Protein AF-A0A8H3G5X8-F1 (afdb_monomer_lite)

Foldseek 3Di:
DPQPDDDPPDPDFQWKQQLVVLEIFGAHPQRAGPNDHPFDEAEDEDPQVLFFDDPPPDPPQDAQDHHHAPADQTGGDPVVNHSVVVSVVSNVQQDDQPPPPPDHGGRIYHYCSRRAHPDLQGPRVVPCPVVVVVVLVVDDDNALLVSLVVVCVVQVDQFFCRDPPDDNPDDDHNVRSCVVVCVVCVVQQQDAFLQVLVCVVPVPPPPPPVQAFLQQLVVSLCVCCVPVVCVPPDPPSVVPDDLLNVLLNVLLVCLCCVVLHDRQLNVQLVVLSVVCRDPVCVVVVNPPRPCVSNCLVPAPQNVLSSVLSCLRRRCVVCVVCVVPSPVSSVVNSVSSLSNLLSSVVSNVVSLVVVVVVVVVPPPPDDDDDDDPPDSLNSSLVVPVRCHSGSADPPVLPADQDPVLAAQWWQWLVVRAIDGCVPDPDRWAEEEEEDPQSNFFDDDDDPQWDDAPRAPETFGDGPPDDPNCVSVVCCSNPVGTIYDYLRRRAHPPPPPSNSVNVVSVSSNSNNHPHYDD

Organism: NCBI:txid1903189

Radius of gyration: 28.74 Å; chains: 1; bounding box: 68×77×78 Å

Sequence (516 aa):
MPPGAFDNSCSWPRRLLHIQTLRSYEWQPGNIYGGYRNPGYNALSYTWGRWQLCEDEPPEISAIRVKGTSWSIPRIDPAHFTAEKFAAVIADTADPHPSETDASGVDFLWLDVACIDQSPESREKAQDSMGLLTAAGNRTTRHEEDRVYGIMQVFEFQLGNSASDIDENGSFSLEELNDQLGQMEYNSWLREPLDDYVEHFDKDHCEDKSTNGFNRALQKWSFIDGHLCRPDLDNDLRSGLSISQLHAYQLLHEWWTGQIQQPALSQFAQQVIQNAASQQNAENGYQDVDRELAHLSKSTYHRNMFMLFQLEFVHEFRQLHEKDLQAFFSFVQEQRQLCASNAAIQRVAWSFAKISASDTSQHDEQSNAGKEQKLGDIMLSQLDVIPACIEACPWLQIRKNRNGYPFFLWDVALRKTVEIASLRSQPEYICTSHTWGRWRIEGKEGSLITVDGVLWLVPQNTRFRVQGLPELLLQVVHSGYVWFDLFCIPQDRSERALIEIARQASIFGNADFAVA

InterPro domains:
  IPR010730 Heterokaryon incompatibility [PF06985] (429-515)
  IPR052895 Heterokaryon Regulation/Transcriptional Modulator [PTHR24148] (414-511)

Secondary structure (DSSP, 8-state):
--TT---TT--S-SEEEEGGGTEEEEEETTTEETTEES--EEEE---GGGSBPPTTS-TTSPPP--BS-SSPPPPB-TTT--HHHHHHHHHHTTSPPTT-TTPPPPSEEEEHHHHS--STT-TTTTTTHHHHHHHHTT---SSTTHHHHHHHHHHT---GGG-TTS-TT----HHHHHHHHHHHHHHHH----HHHHHHTT-TTTTT-TT--HHHHHHHHHHHHHHHHT-TTT-HHHHHHS-HHHHHHHHHHHHHHHTTTS-HHHHHHHHHHHHHHTSHHHHHTTTTT--TTTTTTTT-HHHHHHHHHHHHHH-HHHHHHTTT-HHHHHHHHHHHHHHHHHHHHHHHHHHHHHHHHHHHHTSTTS---TT----HHHHHHTT-SPPPSSSSSSTTS-----GGGS-SEEEETTTTEEEEGGGSSSPPPEEEE---GGGGB--SSTTSEE--TT-SS-EE-BSSS-GGGHHHHHHHH--SSEEEEHHHHS-TT--HHHHHHHHTHHHHHHH-SEEE-

Structure (mmCIF, N/CA/C/O backbone):
data_AF-A0A8H3G5X8-F1
#
_entry.id   AF-A0A8H3G5X8-F1
#
loop_
_atom_site.group_PDB
_atom_site.id
_atom_site.type_symbol
_atom_site.label_atom_id
_atom_site.label_alt_id
_atom_site.label_comp_id
_atom_site.label_asym_id
_atom_site.label_entity_id
_atom_site.label_seq_id
_atom_site.pdbx_PDB_ins_code
_atom_site.Cartn_x
_atom_site.Cartn_y
_atom_site.Cartn_z
_atom_site.occupancy
_atom_site.B_iso_or_equiv
_atom_site.auth_seq_id
_atom_site.auth_comp_id
_atom_site.auth_asym_id
_atom_site.auth_atom_id
_atom_site.pdbx_PDB_model_num
ATOM 1 N N . MET A 1 1 ? -32.866 20.748 0.993 1.00 45.31 1 MET A N 1
ATOM 2 C CA . MET A 1 1 ? -32.348 20.162 2.247 1.00 45.31 1 MET A CA 1
ATOM 3 C C . MET A 1 1 ? -33.169 20.700 3.408 1.00 45.31 1 MET A C 1
ATOM 5 O O . MET A 1 1 ? -33.618 21.839 3.288 1.00 45.31 1 MET A O 1
ATOM 9 N N . PRO A 1 2 ? -33.421 19.929 4.479 1.00 40.25 2 PRO A N 1
ATOM 10 C CA . PRO A 1 2 ? -34.039 20.489 5.676 1.00 40.25 2 PRO A CA 1
ATOM 11 C C . PRO A 1 2 ? -33.159 21.626 6.238 1.00 40.25 2 PRO A C 1
ATOM 13 O O . PRO A 1 2 ? -31.932 21.556 6.100 1.00 40.25 2 PRO A O 1
ATOM 16 N N . PRO A 1 3 ? -33.746 22.679 6.836 1.00 40.28 3 PRO A N 1
ATOM 17 C CA . PRO A 1 3 ? -32.981 23.720 7.516 1.00 40.28 3 PRO A CA 1
ATOM 18 C C . PRO A 1 3 ? -32.105 23.073 8.598 1.00 40.28 3 PRO A C 1
ATOM 20 O O . PRO A 1 3 ? -32.634 22.392 9.471 1.00 40.28 3 PRO A O 1
ATOM 23 N N . GLY A 1 4 ? -30.783 23.244 8.516 1.00 54.62 4 GLY A N 1
ATOM 24 C CA . GLY A 1 4 ? -29.834 22.693 9.495 1.00 54.62 4 GLY A CA 1
ATOM 25 C C . GLY A 1 4 ? -29.125 21.390 9.102 1.00 54.62 4 GLY A C 1
ATOM 26 O O . GLY A 1 4 ? -28.358 20.873 9.903 1.00 54.62 4 GLY A O 1
ATOM 27 N N . ALA A 1 5 ? -29.317 20.855 7.890 1.00 59.47 5 ALA A N 1
ATOM 28 C CA . ALA A 1 5 ? -28.441 19.784 7.406 1.00 59.47 5 ALA A CA 1
ATOM 29 C C . ALA A 1 5 ? -27.042 20.343 7.092 1.00 59.47 5 ALA A C 1
ATOM 31 O O . ALA A 1 5 ? -26.919 21.269 6.288 1.00 59.47 5 ALA A O 1
ATOM 32 N N . PHE A 1 6 ? -26.008 19.778 7.721 1.00 65.31 6 PHE A N 1
ATOM 33 C CA . PHE A 1 6 ? -24.614 20.098 7.415 1.00 65.31 6 PHE A CA 1
ATOM 34 C C . PHE A 1 6 ? -24.308 19.780 5.947 1.00 65.31 6 PHE A C 1
ATOM 36 O O . PHE A 1 6 ? -24.644 18.701 5.450 1.00 65.31 6 PHE A O 1
ATOM 43 N N . ASP A 1 7 ? -23.673 20.721 5.257 1.00 69.81 7 ASP A N 1
ATOM 44 C CA . ASP A 1 7 ? -23.220 20.521 3.889 1.00 69.81 7 ASP A CA 1
ATOM 45 C C . ASP A 1 7 ? -21.935 19.685 3.903 1.00 69.81 7 ASP A C 1
ATOM 47 O O . ASP A 1 7 ? -20.879 20.163 4.301 1.00 69.81 7 ASP A O 1
ATOM 51 N N . ASN A 1 8 ? -22.015 18.427 3.462 1.00 62.34 8 ASN A N 1
ATOM 52 C CA . ASN A 1 8 ? -20.863 17.520 3.420 1.00 62.34 8 ASN A CA 1
ATOM 53 C C . ASN A 1 8 ? -19.743 17.985 2.468 1.00 62.34 8 ASN A C 1
ATOM 55 O O . ASN A 1 8 ? -18.664 17.405 2.500 1.00 62.34 8 ASN A O 1
ATOM 59 N N . SER A 1 9 ? -19.993 18.989 1.620 1.00 57.31 9 SER A N 1
ATOM 60 C CA . SER A 1 9 ? -18.969 19.634 0.790 1.00 57.31 9 SER A CA 1
ATOM 61 C C . SER A 1 9 ? -18.338 20.871 1.448 1.00 57.31 9 SER A C 1
ATOM 63 O O . SER A 1 9 ? -17.430 21.477 0.881 1.00 57.31 9 SER A O 1
ATOM 65 N N . CYS A 1 10 ? -18.791 21.246 2.649 1.00 65.75 10 CYS A N 1
ATOM 66 C CA . CYS A 1 10 ? -18.254 22.368 3.405 1.00 65.75 10 CYS A CA 1
ATOM 67 C C . CYS A 1 10 ? -16.876 22.030 3.986 1.00 65.75 10 CYS A C 1
ATOM 69 O O . CYS A 1 10 ? -16.706 21.025 4.671 1.00 65.75 10 CYS A O 1
ATOM 71 N N . SER A 1 11 ? -15.902 22.912 3.758 1.00 71.44 11 SER A N 1
ATOM 72 C CA . SER A 1 11 ? -14.542 22.794 4.295 1.00 71.44 11 SER A CA 1
ATOM 73 C C . SER A 1 11 ? -14.413 23.237 5.759 1.00 71.44 11 SER A C 1
ATOM 75 O O . SER A 1 11 ? -13.305 23.267 6.288 1.00 71.44 11 SER A O 1
ATOM 77 N N . TRP A 1 12 ? -15.510 23.657 6.396 1.00 80.44 12 TRP A N 1
ATOM 78 C CA . TRP A 1 12 ? -15.510 24.141 7.776 1.00 80.44 12 TRP A CA 1
ATOM 79 C C . TRP A 1 12 ? -15.872 23.028 8.761 1.00 80.44 12 TRP A C 1
ATOM 81 O O . TRP A 1 12 ? -16.701 22.175 8.435 1.00 80.44 12 TRP A O 1
ATOM 91 N N . PRO A 1 13 ? -15.322 23.042 9.988 1.00 79.25 13 PRO A N 1
ATOM 92 C CA . PRO A 1 13 ? -15.644 22.024 10.976 1.00 79.25 13 PRO A CA 1
ATOM 93 C C . PRO A 1 13 ? -17.133 21.980 11.316 1.00 79.25 13 PRO A C 1
ATOM 95 O O . PRO A 1 13 ? -17.777 23.016 11.469 1.00 79.25 13 PRO A O 1
ATOM 98 N N . ARG A 1 14 ? -17.687 20.784 11.527 1.00 84.38 14 ARG A N 1
ATOM 99 C CA . ARG A 1 14 ? -19.097 20.619 11.934 1.00 84.38 14 ARG A CA 1
ATOM 100 C C . ARG A 1 14 ? -19.428 21.312 13.245 1.00 84.38 14 ARG A C 1
ATOM 102 O O . ARG A 1 14 ? -20.574 21.699 13.460 1.00 84.38 14 ARG A O 1
ATOM 109 N N . ARG A 1 15 ? -18.435 21.456 14.121 1.00 90.69 15 ARG A N 1
ATOM 110 C CA . ARG A 1 15 ? -18.560 22.118 15.413 1.00 90.69 15 ARG A CA 1
ATOM 111 C C . ARG A 1 15 ? -17.271 22.841 15.771 1.00 90.69 15 ARG A C 1
ATOM 113 O O . ARG A 1 15 ? -16.198 22.422 15.348 1.00 90.69 15 ARG A O 1
ATOM 120 N N . LEU A 1 16 ? -17.393 23.888 16.579 1.00 91.12 16 LEU A N 1
ATOM 121 C CA . LEU A 1 16 ? -16.266 24.575 17.207 1.00 91.12 16 LEU A CA 1
ATOM 122 C C . LEU A 1 16 ? -16.567 24.826 18.685 1.00 91.12 16 LEU A C 1
ATOM 124 O O . LEU A 1 16 ? -17.692 25.174 19.056 1.00 91.12 16 LEU A O 1
ATOM 128 N N . LEU A 1 17 ? -15.551 24.672 19.526 1.00 94.06 17 LEU A N 1
ATOM 129 C CA . LEU A 1 17 ? -15.587 24.968 20.949 1.00 94.06 17 LEU A CA 1
ATOM 130 C C . LEU A 1 17 ? -15.250 26.443 21.176 1.00 94.06 17 LEU A C 1
ATOM 132 O O . LEU A 1 17 ? -14.143 26.879 20.895 1.00 94.06 17 LEU A O 1
ATOM 136 N N . HIS A 1 18 ? -16.184 27.208 21.730 1.00 95.56 18 HIS A N 1
ATOM 137 C CA . HIS A 1 18 ? -15.907 28.565 22.192 1.00 95.56 18 HIS A CA 1
ATOM 138 C C . HIS A 1 18 ? -15.152 28.515 23.525 1.00 95.56 18 HIS A C 1
ATOM 140 O O . HIS A 1 18 ? -15.729 28.083 24.536 1.00 95.56 18 HIS A O 1
ATOM 146 N N . ILE A 1 19 ? -13.889 28.955 23.514 1.00 93.06 19 ILE A N 1
ATOM 147 C CA . ILE A 1 19 ? -12.884 28.719 24.562 1.00 93.06 19 ILE A CA 1
ATOM 148 C C . ILE A 1 19 ? -13.372 29.245 25.914 1.00 93.06 19 ILE A C 1
ATOM 150 O O . ILE A 1 19 ? -13.485 28.483 26.874 1.00 93.06 19 ILE A O 1
ATOM 154 N N . GLN A 1 20 ? -13.795 30.512 25.970 1.00 91.69 20 GLN A N 1
ATOM 155 C CA . GLN A 1 20 ? -14.197 31.171 27.219 1.00 91.69 20 GLN A CA 1
ATOM 156 C C . GLN A 1 20 ? -15.382 30.483 27.917 1.00 91.69 20 GLN A C 1
ATOM 158 O O . GLN A 1 20 ? -15.487 30.470 29.142 1.00 91.69 20 GLN A O 1
ATOM 163 N N . THR A 1 21 ? -16.314 29.926 27.141 1.00 93.56 21 THR A N 1
ATOM 164 C CA . THR A 1 21 ? -17.543 29.325 27.691 1.00 93.56 21 THR A CA 1
ATOM 165 C C . THR A 1 21 ? -17.496 27.805 27.785 1.00 93.56 21 THR A C 1
ATOM 167 O O . THR A 1 21 ? -18.440 27.215 28.323 1.00 93.56 21 THR A O 1
ATOM 170 N N . LEU A 1 22 ? -16.455 27.190 27.211 1.00 94.19 22 LEU A N 1
ATOM 171 C CA . LEU A 1 22 ? -16.368 25.764 26.902 1.00 94.19 22 LEU A CA 1
ATOM 172 C C . LEU A 1 22 ? -17.657 25.233 26.262 1.00 94.19 22 LEU A C 1
ATOM 174 O O . LEU A 1 22 ? -18.162 24.178 26.638 1.00 94.19 22 LEU A O 1
ATOM 178 N N . ARG A 1 23 ? -18.237 25.983 25.316 1.00 96.12 23 ARG A N 1
ATOM 179 C CA . ARG A 1 23 ? -19.468 25.587 24.619 1.00 96.12 23 ARG A CA 1
ATOM 180 C C . ARG A 1 23 ? -19.168 25.199 23.181 1.00 96.12 23 ARG A C 1
ATOM 182 O O . ARG A 1 23 ? -18.678 26.021 22.418 1.00 96.12 23 ARG A O 1
ATOM 189 N N . SER A 1 24 ? -19.492 23.963 22.826 1.00 95.25 24 SER A N 1
ATOM 190 C CA . SER A 1 24 ? -19.413 23.448 21.465 1.00 95.25 24 SER A CA 1
ATOM 191 C C . SER A 1 24 ? -20.643 23.885 20.676 1.00 95.25 24 SER A C 1
ATOM 193 O O . SER A 1 24 ? -21.769 23.490 20.996 1.00 95.25 24 SER A O 1
ATOM 195 N N . TYR A 1 25 ? -20.434 24.715 19.662 1.00 94.81 25 TYR A N 1
ATOM 196 C CA . TYR A 1 25 ? -21.473 25.182 18.755 1.00 94.81 25 TYR A CA 1
ATOM 197 C C . TYR A 1 25 ? -21.460 24.373 17.468 1.00 94.81 25 TYR A C 1
ATOM 199 O O . TYR A 1 25 ? -20.401 24.157 16.889 1.00 94.81 25 TYR A O 1
ATOM 207 N N . GLU A 1 26 ? -22.638 23.969 17.006 1.00 92.00 26 GLU A N 1
ATOM 208 C CA . GLU A 1 26 ? -22.811 23.375 15.681 1.00 92.00 26 GLU A CA 1
ATOM 209 C C . GLU A 1 26 ? -22.691 24.432 14.589 1.00 92.00 26 GLU A C 1
ATOM 211 O O . GLU A 1 26 ? -23.112 25.581 14.762 1.00 92.00 26 GLU A O 1
ATOM 216 N N . TRP A 1 27 ? -22.130 24.012 13.461 1.00 91.12 27 TRP A N 1
ATOM 217 C CA . TRP A 1 27 ? -22.079 24.795 12.242 1.00 91.12 27 TRP A CA 1
ATOM 218 C C . TRP A 1 27 ? -23.492 25.079 11.733 1.00 91.12 27 TRP A C 1
ATOM 220 O O . TRP A 1 27 ? -24.355 24.201 11.679 1.00 91.12 27 TRP A O 1
ATOM 230 N N . GLN A 1 28 ? -23.710 26.317 11.304 1.00 90.38 28 GLN A N 1
ATOM 231 C CA . GLN A 1 28 ? -24.915 26.753 10.611 1.00 90.38 28 GLN A CA 1
ATOM 232 C C . GLN A 1 28 ? -24.546 27.374 9.254 1.00 90.38 28 GLN A C 1
ATOM 234 O O . GLN A 1 28 ? -23.435 27.900 9.106 1.00 90.38 28 GLN A O 1
ATOM 239 N N . PRO A 1 29 ? -25.474 27.375 8.272 1.00 90.12 29 PRO A N 1
ATOM 240 C CA . PRO A 1 29 ? -25.230 27.929 6.944 1.00 90.12 29 PRO A CA 1
ATOM 241 C C . PRO A 1 29 ? -24.591 29.322 6.969 1.00 90.12 29 PRO A C 1
ATOM 243 O O . PRO A 1 29 ? -25.085 30.250 7.613 1.00 90.12 29 PRO A O 1
ATOM 246 N N . GLY A 1 30 ? -23.489 29.466 6.229 1.00 86.38 30 GLY A N 1
ATOM 247 C CA . GLY A 1 30 ? -22.665 30.677 6.229 1.00 86.38 30 GLY A CA 1
ATOM 248 C C . GLY A 1 30 ? -21.564 30.694 7.295 1.00 86.38 30 GLY A C 1
ATOM 249 O O . GLY A 1 30 ? -21.137 31.791 7.664 1.00 86.38 30 GLY A O 1
ATOM 250 N N . ASN A 1 31 ? -21.140 29.511 7.764 1.00 88.12 31 ASN A N 1
ATOM 251 C CA . ASN A 1 31 ? -20.075 29.285 8.751 1.00 88.12 31 ASN A CA 1
ATOM 252 C C . ASN A 1 31 ? -20.325 30.038 10.053 1.00 88.12 31 ASN A C 1
ATOM 254 O O . ASN A 1 31 ? -19.474 30.783 10.546 1.00 88.12 31 ASN A O 1
ATOM 258 N N . ILE A 1 32 ? -21.545 29.894 10.564 1.00 91.94 32 ILE A N 1
ATOM 259 C CA . ILE A 1 32 ? -21.974 30.550 11.792 1.00 91.94 32 ILE A CA 1
ATOM 260 C C . ILE A 1 32 ? -21.933 29.534 12.932 1.00 91.94 32 ILE A C 1
ATOM 262 O O . ILE A 1 32 ? -22.571 28.489 12.846 1.00 91.94 32 ILE A O 1
ATOM 266 N N . TYR A 1 33 ? -21.236 29.874 14.014 1.00 92.06 33 TYR A N 1
ATOM 267 C CA . TYR A 1 33 ? -21.126 29.068 15.229 1.00 92.06 33 TYR A CA 1
ATOM 268 C C . TYR A 1 33 ? -21.613 29.903 16.402 1.00 92.06 33 TYR A C 1
ATOM 270 O O . TYR A 1 33 ? -20.958 30.863 16.785 1.00 92.06 33 TYR A O 1
ATOM 278 N N . GLY A 1 34 ? -22.799 29.617 16.941 1.00 92.06 34 GLY A N 1
ATOM 279 C CA . GLY A 1 34 ? -23.318 30.365 18.096 1.00 92.06 34 GLY A CA 1
ATOM 280 C C . GLY A 1 34 ? -23.522 31.870 17.861 1.00 92.06 34 GLY A C 1
ATOM 281 O O . GLY A 1 34 ? -23.496 32.635 18.818 1.00 92.06 34 GLY A O 1
ATOM 282 N N . GLY A 1 35 ? -23.701 32.297 16.606 1.00 92.44 35 GLY A N 1
ATOM 283 C CA . GLY A 1 35 ? -23.825 33.708 16.209 1.00 92.44 35 GLY A CA 1
ATOM 284 C C . GLY A 1 35 ? -22.537 34.339 15.666 1.00 92.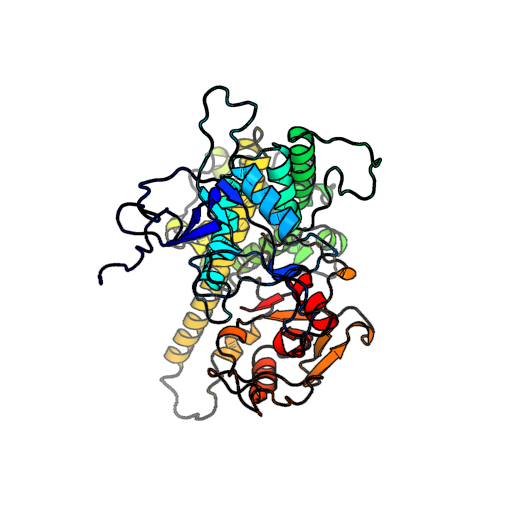44 35 GLY A C 1
ATOM 285 O O . GLY A 1 35 ? -22.597 35.418 15.080 1.00 92.44 35 GLY A O 1
ATOM 286 N N . TYR A 1 36 ? -21.398 33.655 15.781 1.00 93.50 36 TYR A N 1
ATOM 287 C CA . TYR A 1 36 ? -20.105 34.112 15.279 1.00 93.50 36 TYR A CA 1
ATOM 288 C C . TYR A 1 36 ? -19.919 33.635 13.841 1.00 93.50 36 TYR A C 1
ATOM 290 O O . TYR A 1 36 ? -19.993 32.437 13.577 1.00 93.50 36 TYR A O 1
ATOM 298 N N . ARG A 1 37 ? -19.712 34.561 12.900 1.00 93.06 37 ARG A N 1
ATOM 299 C CA . ARG A 1 37 ? -19.556 34.254 11.470 1.00 93.06 37 ARG A CA 1
ATOM 300 C C . ARG A 1 37 ? -18.078 34.138 11.106 1.00 93.06 37 ARG A C 1
ATOM 302 O O . ARG A 1 37 ? -17.340 35.087 11.339 1.00 93.06 37 ARG A O 1
ATOM 309 N N . ASN A 1 38 ? -17.698 33.035 10.457 1.00 87.25 38 ASN A N 1
ATOM 310 C CA . ASN A 1 38 ? -16.320 32.722 10.054 1.00 87.25 38 ASN A CA 1
ATOM 311 C C . ASN A 1 38 ? -15.293 32.954 11.189 1.00 87.25 38 ASN A C 1
ATOM 313 O O . ASN A 1 38 ? -14.308 33.657 10.955 1.00 87.25 38 ASN A O 1
ATOM 317 N N . PRO A 1 39 ? -15.521 32.454 12.421 1.00 89.75 39 PRO A N 1
ATOM 318 C CA . PRO A 1 39 ? -14.574 32.688 13.504 1.00 89.75 39 PRO A CA 1
ATOM 319 C C . PRO A 1 39 ? -13.214 32.066 13.165 1.00 89.75 39 PRO A C 1
ATOM 321 O O . PRO A 1 39 ? -13.156 30.944 12.659 1.00 89.75 39 PRO A O 1
ATOM 324 N N . GLY A 1 40 ? -12.129 32.781 13.467 1.00 82.62 40 GLY A N 1
ATOM 325 C CA . GLY A 1 40 ? -10.804 32.169 13.532 1.00 82.62 40 GLY A CA 1
ATOM 326 C C . GLY A 1 40 ? -10.784 31.131 14.651 1.00 82.62 40 GLY A C 1
ATOM 327 O O . GLY A 1 40 ? -11.398 31.345 15.699 1.00 82.62 40 GLY A O 1
ATOM 328 N N . TYR A 1 41 ? -10.129 29.998 14.417 1.00 82.62 41 TYR A N 1
ATOM 329 C CA . TYR A 1 41 ? -10.034 28.934 15.406 1.00 82.62 41 TYR A CA 1
ATOM 330 C C . TYR A 1 41 ? -8.675 28.245 15.351 1.00 82.62 41 TYR A C 1
ATOM 332 O O . TYR A 1 41 ? -8.095 28.092 14.279 1.00 82.62 41 TYR A O 1
ATOM 340 N N . ASN A 1 42 ? -8.212 27.785 16.509 1.00 80.56 42 ASN A N 1
ATOM 341 C CA . ASN A 1 42 ? -7.083 26.864 16.611 1.00 80.56 42 ASN A CA 1
ATOM 342 C C . ASN A 1 42 ? -7.583 25.416 16.577 1.00 80.56 42 ASN A C 1
ATOM 344 O O . ASN A 1 42 ? -8.769 25.170 16.781 1.00 80.56 42 ASN A O 1
ATOM 348 N N . ALA A 1 43 ? -6.707 24.442 16.336 1.00 75.00 43 ALA A N 1
ATOM 349 C CA . ALA A 1 43 ? -7.060 23.025 16.396 1.00 75.00 43 ALA A CA 1
ATOM 350 C C . ALA A 1 43 ? -6.172 22.302 17.409 1.00 75.00 43 ALA A C 1
ATOM 352 O O . ALA A 1 43 ? -4.948 22.386 17.344 1.00 75.00 43 ALA A O 1
ATOM 353 N N . LEU A 1 44 ? -6.797 21.569 18.326 1.00 72.06 44 LEU A N 1
ATOM 354 C CA . LEU A 1 44 ? -6.132 20.731 19.312 1.00 72.06 44 LEU A CA 1
ATOM 355 C C . LEU A 1 44 ? -6.731 19.333 19.210 1.00 72.06 44 LEU A C 1
ATOM 357 O O . LEU A 1 44 ? -7.925 19.144 19.434 1.00 72.06 44 LEU A O 1
ATOM 361 N N . SER A 1 45 ? -5.904 18.351 18.866 1.00 64.44 45 SER A N 1
ATOM 362 C CA . SER A 1 45 ? -6.299 16.947 18.908 1.00 64.44 45 SER A CA 1
ATOM 363 C C . SER A 1 45 ? -5.332 16.169 19.774 1.00 64.44 45 SER A C 1
ATOM 365 O O . SER A 1 45 ? -4.118 16.339 19.673 1.00 64.44 45 SER A O 1
ATOM 367 N N . TYR A 1 46 ? -5.887 15.325 20.631 1.00 62.19 46 TYR A N 1
ATOM 368 C CA . TYR A 1 46 ? -5.145 14.446 21.509 1.00 62.19 46 TYR A CA 1
ATOM 369 C C . TYR A 1 46 ? -5.889 13.120 21.615 1.00 62.19 46 TYR A C 1
ATOM 371 O O . TYR A 1 46 ? -7.115 13.081 21.601 1.00 62.19 46 TYR A O 1
ATOM 379 N N . THR A 1 47 ? -5.176 12.002 21.753 1.00 55.19 47 THR A N 1
ATOM 380 C CA . THR A 1 47 ? -5.804 10.675 21.824 1.00 55.19 47 THR A CA 1
ATOM 381 C C . THR A 1 47 ? -6.497 10.455 23.174 1.00 55.19 47 THR A C 1
ATOM 383 O O . THR A 1 47 ? -6.045 9.662 23.997 1.00 55.19 47 THR A O 1
ATOM 386 N N . TRP A 1 48 ? -7.608 11.154 23.412 1.00 66.69 48 TRP A N 1
ATOM 387 C CA . TRP A 1 48 ? -8.413 11.071 24.630 1.00 66.69 48 TRP A CA 1
ATOM 388 C C . TRP A 1 48 ? -8.927 9.652 24.873 1.00 66.69 48 TRP A C 1
ATOM 390 O O . TRP A 1 48 ? -8.946 9.177 26.003 1.00 66.69 48 TRP A O 1
ATOM 400 N N . GLY A 1 49 ? -9.277 8.938 23.798 1.00 60.75 49 GLY A N 1
ATOM 401 C CA . GLY A 1 49 ? -9.746 7.553 23.868 1.00 60.75 49 GLY A CA 1
ATOM 402 C C . GLY A 1 49 ? -8.703 6.550 24.374 1.00 60.75 49 GLY A C 1
ATOM 403 O O . GLY A 1 49 ? -9.089 5.468 24.797 1.00 60.75 49 GLY A O 1
ATOM 404 N N . ARG A 1 50 ? -7.403 6.890 24.362 1.00 59.53 50 ARG A N 1
ATOM 405 C CA . ARG A 1 50 ? -6.328 5.994 24.829 1.00 59.53 50 ARG A CA 1
ATOM 406 C C . ARG A 1 50 ? -6.269 5.892 26.353 1.00 59.53 50 ARG A C 1
ATOM 408 O O . ARG A 1 50 ? -5.954 4.832 26.874 1.00 59.53 50 ARG A O 1
ATOM 415 N N . TRP A 1 51 ? -6.578 6.991 27.037 1.00 71.25 51 TRP A N 1
ATOM 416 C CA . TRP A 1 51 ? -6.507 7.121 28.498 1.00 71.25 51 TRP A CA 1
ATOM 417 C C . TRP A 1 51 ? -7.890 7.358 29.113 1.00 71.25 51 TRP A C 1
ATOM 419 O O . TRP A 1 51 ? -8.013 7.859 30.231 1.00 71.25 51 TRP A O 1
ATOM 429 N N . GLN A 1 52 ? -8.940 7.055 28.344 1.00 76.94 52 GLN A N 1
ATOM 430 C CA . GLN A 1 52 ? -10.317 7.171 28.784 1.00 76.94 52 GLN A CA 1
ATOM 431 C C . GLN A 1 52 ? -10.569 6.185 29.925 1.00 76.94 52 GLN A C 1
ATOM 433 O O . GLN A 1 52 ? -10.373 4.983 29.757 1.00 76.94 52 GLN A O 1
ATOM 438 N N . LEU A 1 53 ? -11.085 6.693 31.042 1.00 76.44 53 LEU A N 1
ATOM 439 C CA . LEU A 1 53 ? -11.525 5.842 32.138 1.00 76.44 53 LEU A CA 1
ATOM 440 C C . LEU A 1 53 ? -12.800 5.084 31.750 1.00 76.44 53 LEU A C 1
ATOM 442 O O . LEU A 1 53 ? -13.716 5.641 31.126 1.00 76.44 53 LEU A O 1
ATOM 446 N N . CYS A 1 54 ? -12.878 3.824 32.166 1.00 72.06 54 CYS A N 1
ATOM 447 C CA . CYS A 1 54 ? -14.083 3.008 32.065 1.00 72.06 54 CYS A CA 1
ATOM 448 C C . CYS A 1 54 ? -15.203 3.584 32.950 1.00 72.06 54 CYS A C 1
ATOM 450 O O . CYS A 1 54 ? -14.957 4.363 33.871 1.00 72.06 54 CYS A O 1
ATOM 452 N N . GLU A 1 55 ? -16.465 3.224 32.692 1.00 66.38 55 GLU A N 1
ATOM 453 C CA . GLU A 1 55 ? -17.594 3.701 33.517 1.00 66.38 55 GLU A CA 1
ATOM 454 C C . GLU A 1 55 ? -17.487 3.241 34.985 1.00 66.38 55 GLU A C 1
ATOM 456 O O . GLU A 1 55 ? -17.937 3.953 35.880 1.00 66.38 55 GLU A O 1
ATOM 461 N N . ASP A 1 56 ? -16.790 2.128 35.229 1.00 65.69 56 ASP A N 1
ATOM 462 C CA . ASP A 1 56 ? -16.638 1.488 36.543 1.00 65.69 56 ASP A CA 1
ATOM 463 C C . ASP A 1 56 ? -15.481 2.061 37.393 1.00 65.69 56 ASP A C 1
ATOM 465 O O . ASP A 1 56 ? -15.330 1.719 38.566 1.00 65.69 56 ASP A O 1
ATOM 469 N N . GLU A 1 57 ? -14.655 2.939 36.818 1.00 67.06 57 GLU A N 1
ATOM 470 C CA . GLU A 1 57 ? -13.521 3.591 37.489 1.00 67.06 57 GLU A CA 1
ATOM 471 C C . GLU A 1 57 ? -13.955 4.824 38.313 1.00 67.06 57 GLU A C 1
ATOM 473 O O . GLU A 1 57 ? -15.051 5.360 38.088 1.00 67.06 57 GLU A O 1
ATOM 478 N N . PRO A 1 58 ? -13.138 5.293 39.285 1.00 69.56 58 PRO A N 1
ATOM 479 C CA . PRO A 1 58 ? -13.592 6.084 40.431 1.00 69.56 58 PRO A CA 1
ATOM 480 C C . PRO A 1 58 ? -14.523 7.250 40.051 1.00 69.56 58 PRO A C 1
ATOM 482 O O . PRO A 1 58 ? -14.113 8.141 39.298 1.00 69.56 58 PRO A O 1
ATOM 485 N N . PRO A 1 59 ? -15.782 7.271 40.533 1.00 66.25 59 PRO A N 1
ATOM 486 C CA . PRO A 1 59 ? -16.797 8.246 40.123 1.00 66.25 59 PRO A CA 1
ATOM 487 C C . PRO A 1 59 ? -16.451 9.687 40.517 1.00 66.25 59 PRO A C 1
ATOM 489 O O . PRO A 1 59 ? -17.020 10.621 39.954 1.00 66.25 59 PRO A O 1
ATOM 492 N N . GLU A 1 60 ? -15.510 9.890 41.446 1.00 78.56 60 GLU A N 1
ATOM 493 C CA . GLU A 1 60 ? -15.004 11.216 41.809 1.00 78.56 60 GLU A CA 1
ATOM 494 C C . GLU A 1 60 ? -14.243 11.940 40.685 1.00 78.56 60 GLU A C 1
ATOM 496 O O . GLU A 1 60 ? -14.182 13.173 40.689 1.00 78.56 60 GLU A O 1
ATOM 501 N N . ILE A 1 61 ? -13.688 11.217 39.705 1.00 81.00 61 ILE A N 1
ATOM 502 C CA . ILE A 1 61 ? -12.939 11.833 38.605 1.00 81.00 61 ILE A CA 1
ATOM 503 C C . ILE A 1 61 ? -13.938 12.424 37.611 1.00 81.00 61 ILE A C 1
ATOM 505 O O . ILE A 1 61 ? -14.741 11.717 37.009 1.00 81.00 61 ILE A O 1
ATOM 509 N N . SER A 1 62 ? -13.912 13.744 37.443 1.00 82.75 62 SER A N 1
ATOM 510 C CA . SER A 1 62 ? -14.827 14.451 36.544 1.00 82.75 62 SER A CA 1
ATOM 511 C C . SER A 1 62 ? -14.240 14.579 35.139 1.00 82.75 62 SER A C 1
ATOM 513 O O . SER A 1 62 ? -13.070 14.909 34.972 1.00 82.75 62 SER A O 1
ATOM 515 N N . ALA A 1 63 ? -15.069 14.371 34.114 1.00 86.69 63 ALA A N 1
ATOM 516 C CA . ALA A 1 63 ? -14.719 14.745 32.746 1.00 86.69 63 ALA A CA 1
ATOM 517 C C . ALA A 1 63 ? -14.670 16.274 32.595 1.00 86.69 63 ALA A C 1
ATOM 519 O O . ALA A 1 63 ? -15.262 17.017 33.389 1.00 86.69 63 ALA A O 1
ATOM 520 N N . ILE A 1 64 ? -14.018 16.752 31.532 1.00 88.62 64 ILE A N 1
ATOM 521 C CA . ILE A 1 64 ? -14.073 18.172 31.188 1.00 88.62 64 ILE A CA 1
ATOM 522 C C . ILE A 1 64 ? -15.519 18.586 30.887 1.00 88.62 64 ILE A C 1
ATOM 524 O O . ILE A 1 64 ? -16.253 17.930 30.144 1.00 88.62 64 ILE A O 1
ATOM 528 N N . ARG A 1 65 ? -15.951 19.697 31.487 1.00 89.50 65 ARG A N 1
ATOM 529 C CA . ARG A 1 65 ? -17.331 20.182 31.378 1.00 89.50 65 ARG A CA 1
ATOM 530 C C . ARG A 1 65 ? -17.519 21.015 30.116 1.00 89.50 65 ARG A C 1
ATOM 532 O O . ARG A 1 65 ? -17.564 22.242 30.178 1.00 89.50 65 ARG A O 1
ATOM 539 N N . VAL A 1 66 ? -17.662 20.335 28.984 1.00 91.31 66 VAL A N 1
ATOM 540 C CA . VAL A 1 66 ? -18.047 20.966 27.718 1.00 91.31 66 VAL A CA 1
ATOM 541 C C . VAL A 1 66 ? -19.570 21.081 27.644 1.00 91.31 66 VAL A C 1
ATOM 543 O O . VAL A 1 66 ? -20.303 20.133 27.908 1.00 91.31 66 VAL A O 1
ATOM 546 N N . LYS A 1 67 ? -20.063 22.268 27.297 1.00 93.38 67 LYS A N 1
ATOM 547 C CA . LYS A 1 67 ? -21.486 22.560 27.093 1.00 93.38 67 LYS A CA 1
ATOM 548 C C . LYS A 1 67 ? -21.852 22.405 25.622 1.00 93.38 67 LYS A C 1
ATOM 550 O O . LYS A 1 67 ? -21.039 22.650 24.739 1.00 93.38 67 LYS A O 1
ATOM 555 N N . GLY A 1 68 ? -23.122 22.126 25.351 1.00 90.00 68 GLY A N 1
ATOM 556 C CA . GLY A 1 68 ? -23.662 22.133 23.989 1.00 90.00 68 GLY A CA 1
ATOM 557 C C . GLY A 1 68 ? -23.427 20.851 23.193 1.00 90.00 68 GLY A C 1
ATOM 558 O O . GLY A 1 68 ? -23.980 20.751 22.106 1.00 90.00 68 GLY A O 1
ATOM 559 N N . THR A 1 69 ? -22.688 19.874 23.720 1.00 90.75 69 THR A N 1
ATOM 560 C CA . THR A 1 69 ? -22.610 18.519 23.157 1.00 90.75 69 THR A CA 1
ATOM 561 C C . THR A 1 69 ? -23.844 17.704 23.550 1.00 90.75 69 THR A C 1
ATOM 563 O O . THR A 1 69 ? -24.385 17.871 24.645 1.00 90.75 69 THR A O 1
ATOM 566 N N . SER A 1 70 ? -24.306 16.828 22.656 1.00 86.06 70 SER A N 1
ATOM 567 C CA . SER A 1 70 ? -25.364 15.844 22.944 1.00 86.06 70 SER A CA 1
ATOM 568 C C . SER A 1 70 ? -24.821 14.553 23.566 1.00 86.06 70 SER A C 1
ATOM 570 O O . SER A 1 70 ? -25.602 13.719 24.017 1.00 86.06 70 SER A O 1
ATOM 572 N N . TRP A 1 71 ? -23.496 14.396 23.606 1.00 86.69 71 TRP A N 1
ATOM 573 C CA . TRP A 1 71 ? -22.794 13.251 24.177 1.00 86.69 71 TRP A CA 1
ATOM 574 C C . TRP A 1 71 ? -22.055 13.617 25.463 1.00 86.69 71 TRP A C 1
ATOM 576 O O . TRP A 1 71 ? -21.650 14.767 25.683 1.00 86.69 71 TRP A O 1
ATOM 586 N N . SER A 1 72 ? -21.839 12.595 26.286 1.00 85.38 72 SER A N 1
ATOM 587 C CA . SER A 1 72 ? -20.959 12.662 27.447 1.00 85.38 72 SER A CA 1
ATOM 588 C C . SER A 1 72 ? -19.502 12.672 26.993 1.00 85.38 72 SER A C 1
ATOM 590 O O . SER A 1 72 ? -19.073 11.795 26.242 1.00 85.38 72 SER A O 1
ATOM 592 N N . ILE A 1 73 ? -18.732 13.654 27.462 1.00 86.31 73 ILE A N 1
ATOM 593 C CA . ILE A 1 73 ? -17.283 13.664 27.260 1.00 86.31 73 ILE A CA 1
ATOM 594 C C . ILE A 1 73 ? -16.662 12.577 28.142 1.00 86.31 73 ILE A C 1
ATOM 596 O O . ILE A 1 73 ? -16.989 12.517 29.332 1.00 86.31 73 ILE A O 1
ATOM 600 N N . PRO A 1 74 ? -15.773 11.731 27.605 1.00 83.75 74 PRO A N 1
ATOM 601 C CA . PRO A 1 74 ? -15.102 10.726 28.409 1.00 83.75 74 PRO A CA 1
ATOM 602 C C . PRO A 1 74 ? -14.284 11.303 29.569 1.00 83.75 74 PRO A C 1
ATOM 604 O O . PRO A 1 74 ? -13.637 12.344 29.440 1.00 83.75 74 PRO A O 1
ATOM 607 N N . ARG A 1 75 ? -14.259 10.591 30.698 1.00 86.81 75 ARG A N 1
ATOM 608 C CA . ARG A 1 75 ? -13.311 10.854 31.793 1.00 86.81 75 ARG A CA 1
ATOM 609 C C . ARG A 1 75 ? -11.916 10.378 31.392 1.00 86.81 75 ARG A C 1
ATOM 611 O O . ARG A 1 75 ? -11.815 9.463 30.581 1.00 86.81 75 ARG A O 1
ATOM 618 N N . ILE A 1 76 ? -10.871 10.971 31.960 1.00 83.56 76 ILE A N 1
ATOM 619 C CA . ILE A 1 76 ? -9.479 10.608 31.676 1.00 83.56 76 ILE A CA 1
ATOM 620 C C . ILE A 1 76 ? -8.737 10.234 32.957 1.00 83.56 76 ILE A C 1
ATOM 622 O O . ILE A 1 76 ? -9.024 10.807 34.010 1.00 83.56 76 ILE A O 1
ATOM 626 N N . ASP A 1 77 ? -7.808 9.285 32.859 1.00 82.06 77 ASP A N 1
ATOM 627 C CA . ASP A 1 77 ? -6.952 8.871 33.967 1.00 82.06 77 ASP A CA 1
ATOM 628 C C . ASP A 1 77 ? -6.007 10.017 34.410 1.00 82.06 77 ASP A C 1
ATOM 630 O O . ASP A 1 77 ? -5.145 10.456 33.632 1.00 82.06 77 ASP A O 1
ATOM 634 N N . PRO A 1 78 ? -6.130 10.502 35.667 1.00 83.31 78 PRO A N 1
ATOM 635 C CA . PRO A 1 78 ? -5.287 11.553 36.231 1.00 83.31 78 PRO A CA 1
ATOM 636 C C . PRO A 1 78 ? -3.789 11.236 36.265 1.00 83.31 78 PRO A C 1
ATOM 638 O O . PRO A 1 78 ? -2.999 12.173 36.411 1.00 83.31 78 PRO A O 1
ATOM 641 N N . ALA A 1 79 ? -3.386 9.964 36.140 1.00 78.25 79 ALA A N 1
ATOM 642 C CA . ALA A 1 79 ? -1.980 9.571 36.032 1.00 78.25 79 ALA A CA 1
ATOM 643 C C . ALA A 1 79 ? -1.285 10.200 34.810 1.00 78.25 79 ALA A C 1
ATOM 645 O O . ALA A 1 79 ? -0.069 10.395 34.829 1.00 78.25 79 ALA A O 1
ATOM 646 N N . HIS A 1 80 ? -2.053 10.573 33.780 1.00 80.12 80 HIS A N 1
ATOM 647 C CA . HIS A 1 80 ? -1.552 11.263 32.593 1.00 80.12 80 HIS A CA 1
ATOM 648 C C . HIS A 1 80 ? -1.766 12.776 32.695 1.00 80.12 80 HIS A C 1
ATOM 650 O O . HIS A 1 80 ? -0.809 13.551 32.719 1.00 80.12 80 HIS A O 1
ATOM 656 N N . PHE A 1 81 ? -3.023 13.215 32.788 1.00 80.69 81 PHE A N 1
ATOM 657 C CA . PHE A 1 81 ? -3.375 14.605 33.071 1.00 80.69 81 PHE A CA 1
ATOM 658 C C . PHE A 1 81 ? -4.798 14.711 33.617 1.00 80.69 81 PHE A C 1
ATOM 660 O O . PHE A 1 81 ? -5.611 13.807 33.462 1.00 80.69 81 PHE A O 1
ATOM 667 N N . THR A 1 82 ? -5.114 15.838 34.255 1.00 85.50 82 THR A N 1
ATOM 668 C CA . THR A 1 82 ? -6.449 16.081 34.815 1.00 85.50 82 THR A CA 1
ATOM 669 C C . THR A 1 82 ? -7.290 16.950 33.885 1.00 85.50 82 THR A C 1
ATOM 671 O O . THR A 1 82 ? -6.754 17.732 33.094 1.00 85.50 82 THR A O 1
ATOM 674 N N . ALA A 1 83 ? -8.618 16.862 34.004 1.00 86.75 83 ALA A N 1
ATOM 675 C CA . ALA A 1 83 ? -9.536 17.707 33.242 1.00 86.75 83 ALA A CA 1
ATOM 676 C C . ALA A 1 83 ? -9.277 19.209 33.475 1.00 86.75 83 ALA A C 1
ATOM 678 O O . ALA A 1 83 ? -9.430 20.008 32.554 1.00 86.75 83 ALA A O 1
ATOM 679 N N . GLU A 1 84 ? -8.835 19.594 34.676 1.00 86.12 84 GLU A N 1
ATOM 680 C CA . GLU A 1 84 ? -8.465 20.970 35.023 1.00 86.12 84 GLU A CA 1
ATOM 681 C C . GLU A 1 84 ? -7.201 21.419 34.290 1.00 86.12 84 GLU A C 1
ATOM 683 O O . GLU A 1 84 ? -7.180 22.513 33.728 1.00 86.12 84 GLU A O 1
ATOM 688 N N . LYS A 1 85 ? -6.161 20.571 34.247 1.00 84.12 85 LYS A N 1
ATOM 689 C CA . LYS A 1 85 ? -4.941 20.860 33.477 1.00 84.12 85 LYS A CA 1
ATOM 690 C C . LYS A 1 85 ? -5.257 21.001 31.992 1.00 84.12 85 LYS A C 1
ATOM 692 O O . LYS A 1 85 ? -4.760 21.916 31.347 1.00 84.12 85 LYS A O 1
ATOM 697 N N . PHE A 1 86 ? -6.119 20.138 31.461 1.00 85.75 86 PHE A N 1
ATOM 698 C CA . PHE A 1 86 ? -6.521 20.225 30.063 1.00 85.75 86 PHE A CA 1
ATOM 699 C C . PHE A 1 86 ? -7.354 21.478 29.768 1.00 85.75 86 PHE A C 1
ATOM 701 O O . PHE A 1 86 ? -7.164 22.117 28.739 1.00 85.75 86 PHE A O 1
ATOM 708 N N . ALA A 1 87 ? -8.236 21.883 30.685 1.00 86.88 87 ALA A N 1
ATOM 709 C CA . ALA A 1 87 ? -8.968 23.140 30.563 1.00 86.88 87 ALA A CA 1
ATOM 710 C C . ALA A 1 87 ? -8.034 24.364 30.569 1.00 86.88 87 ALA A C 1
ATOM 712 O O . ALA A 1 87 ? -8.301 25.318 29.842 1.00 86.88 87 ALA A O 1
ATOM 713 N N . ALA A 1 88 ? -6.937 24.325 31.334 1.00 84.94 88 ALA A N 1
ATOM 714 C CA . ALA A 1 88 ? -5.902 25.357 31.282 1.00 84.94 88 ALA A CA 1
ATOM 715 C C . ALA A 1 88 ? -5.205 25.388 29.912 1.00 84.94 88 ALA A C 1
ATOM 717 O O . ALA A 1 88 ? -5.091 26.455 29.325 1.00 84.94 88 ALA A O 1
ATOM 718 N N . VAL A 1 89 ? -4.860 24.225 29.342 1.00 83.25 89 VAL A N 1
ATOM 719 C CA . VAL A 1 89 ? -4.316 24.143 27.971 1.00 83.25 89 VAL A CA 1
ATOM 720 C C . VAL A 1 89 ? -5.294 24.728 26.949 1.00 83.25 89 VAL A C 1
ATOM 722 O O . VAL A 1 89 ? -4.883 25.496 26.089 1.00 83.25 89 VAL A O 1
ATOM 725 N N . ILE A 1 90 ? -6.593 24.425 27.050 1.00 85.06 90 ILE A N 1
ATOM 726 C CA . ILE A 1 90 ? -7.615 25.025 26.176 1.00 85.06 90 ILE A CA 1
ATOM 727 C C . ILE A 1 90 ? -7.638 26.552 26.324 1.00 85.06 90 ILE A C 1
ATOM 729 O O . ILE A 1 90 ? -7.742 27.249 25.319 1.00 85.06 90 ILE A O 1
ATOM 733 N N . ALA A 1 91 ? -7.537 27.085 27.543 1.00 85.44 91 ALA A N 1
ATOM 734 C CA . ALA A 1 91 ? -7.481 28.530 27.753 1.00 85.44 91 ALA A CA 1
ATOM 735 C C . ALA A 1 91 ? -6.233 29.150 27.102 1.00 85.44 91 ALA A C 1
ATOM 737 O O . ALA A 1 91 ? -6.360 30.149 26.400 1.00 85.44 91 ALA A O 1
ATOM 738 N N . ASP A 1 92 ? -5.074 28.505 27.238 1.00 81.38 92 ASP A N 1
ATOM 739 C CA . ASP A 1 92 ? -3.813 28.954 26.638 1.00 81.38 92 ASP A CA 1
ATOM 740 C C . ASP A 1 92 ? -3.852 28.941 25.099 1.00 81.38 92 ASP A C 1
ATOM 742 O O . ASP A 1 92 ? -3.114 29.686 24.459 1.00 81.38 92 ASP A O 1
ATOM 746 N N . THR A 1 93 ? -4.720 28.131 24.473 1.00 78.12 93 THR A N 1
ATOM 747 C CA . THR A 1 93 ? -4.891 28.157 23.005 1.00 78.12 93 THR A CA 1
ATOM 748 C C . THR A 1 93 ? -5.565 29.426 22.485 1.00 78.12 93 THR A C 1
ATOM 750 O O . THR A 1 93 ? -5.575 29.626 21.272 1.00 78.12 93 THR A O 1
ATOM 753 N N . ALA A 1 94 ? -6.137 30.269 23.350 1.00 78.44 94 ALA A N 1
ATOM 754 C CA . ALA A 1 94 ? -6.721 31.543 22.935 1.00 78.44 94 ALA A CA 1
ATOM 755 C C . ALA A 1 94 ? -5.663 32.623 22.674 1.00 78.44 94 ALA A C 1
ATOM 757 O O . ALA A 1 94 ? -5.919 33.548 21.901 1.00 78.44 94 ALA A O 1
ATOM 758 N N . ASP A 1 95 ? -4.492 32.516 23.306 1.00 77.00 95 ASP A N 1
ATOM 759 C CA . ASP A 1 95 ? -3.475 33.557 23.239 1.00 77.00 95 ASP A CA 1
ATOM 760 C C . ASP A 1 95 ? -2.763 33.562 21.872 1.00 77.00 95 ASP A C 1
ATOM 762 O O . ASP A 1 95 ? -2.423 32.501 21.334 1.00 77.00 95 ASP A O 1
ATOM 766 N N . PRO A 1 96 ? -2.527 34.749 21.282 1.00 65.06 96 PRO A N 1
ATOM 767 C CA . PRO A 1 96 ? -1.810 34.871 20.020 1.00 65.06 96 PRO A CA 1
ATOM 768 C C . PRO A 1 96 ? -0.343 34.450 20.164 1.00 65.06 96 PRO A C 1
ATOM 770 O O . PRO A 1 96 ? 0.262 34.546 21.236 1.00 65.06 96 PRO A O 1
ATOM 773 N N . HIS A 1 97 ? 0.248 33.987 19.062 1.00 56.72 97 HIS A N 1
ATOM 774 C CA . HIS A 1 97 ? 1.628 33.522 19.063 1.00 56.72 97 HIS A CA 1
ATOM 775 C C . HIS A 1 97 ? 2.599 34.674 19.410 1.00 56.72 97 HIS A C 1
ATOM 777 O O . HIS A 1 97 ? 2.465 35.762 18.849 1.00 56.72 97 HIS A O 1
ATOM 783 N N . PRO A 1 98 ? 3.629 34.466 20.258 1.00 56.00 98 PRO A N 1
ATOM 784 C CA . PRO A 1 98 ? 4.557 35.531 20.663 1.00 56.00 98 PRO A CA 1
ATOM 785 C C . PRO A 1 98 ? 5.318 36.203 19.509 1.00 56.00 98 PRO A C 1
ATOM 787 O O . PRO A 1 98 ? 5.823 37.312 19.670 1.00 56.00 98 PRO A O 1
ATOM 790 N N . SER A 1 99 ? 5.433 35.530 18.358 1.00 50.78 99 SER A N 1
ATOM 791 C CA . SER A 1 99 ? 6.090 36.059 17.154 1.00 50.78 99 SER A CA 1
ATOM 792 C C . SER A 1 99 ? 5.160 36.853 16.231 1.00 50.78 99 SER A C 1
ATOM 794 O O . SER A 1 99 ? 5.642 37.454 15.274 1.00 50.78 99 SER A O 1
ATOM 796 N N . GLU A 1 100 ? 3.849 36.859 16.481 1.00 55.59 100 GLU A N 1
ATOM 797 C CA . GLU A 1 100 ? 2.870 37.599 15.686 1.00 55.59 100 GLU A CA 1
ATOM 798 C C . GLU A 1 100 ? 2.467 38.871 16.434 1.00 55.59 100 GLU A C 1
ATOM 800 O O . GLU A 1 100 ? 1.500 38.911 17.189 1.00 55.59 100 GLU A O 1
ATOM 805 N N . THR A 1 101 ? 3.231 39.941 16.217 1.00 50.97 101 THR A N 1
ATOM 806 C CA . THR A 1 101 ? 3.069 41.225 16.920 1.00 50.97 101 THR A CA 1
ATOM 807 C C . THR A 1 101 ? 1.730 41.934 16.672 1.00 50.97 101 THR A C 1
ATOM 809 O O . THR A 1 101 ? 1.434 42.889 17.382 1.00 50.97 101 THR A O 1
ATOM 812 N N . ASP A 1 102 ? 0.927 41.462 15.710 1.00 53.97 102 ASP A N 1
ATOM 813 C CA . ASP A 1 102 ? -0.380 42.022 15.322 1.00 53.97 102 ASP A CA 1
ATOM 814 C C . ASP A 1 102 ? -1.532 40.989 15.325 1.00 53.97 102 ASP A C 1
ATOM 816 O O . ASP A 1 102 ? -2.641 41.302 14.883 1.00 53.97 102 ASP A O 1
ATOM 820 N N . ALA A 1 103 ? -1.318 39.758 15.806 1.00 59.09 103 ALA A N 1
ATOM 821 C CA . ALA A 1 103 ? -2.385 38.757 15.827 1.00 59.09 103 ALA A CA 1
ATOM 822 C C . ALA A 1 103 ? -3.328 38.970 17.017 1.00 59.09 103 ALA A C 1
ATOM 824 O O . ALA A 1 103 ? -2.926 38.961 18.180 1.00 59.09 103 ALA A O 1
ATOM 825 N N . SER A 1 104 ? -4.620 39.133 16.731 1.00 65.94 104 SER A N 1
ATOM 826 C CA . SER A 1 104 ? -5.661 38.969 17.742 1.00 65.94 104 SER A CA 1
ATOM 827 C C . SER A 1 104 ? -5.782 37.485 18.088 1.00 65.94 104 SER A C 1
ATOM 829 O O . SER A 1 104 ? -5.851 36.663 17.175 1.00 65.94 104 SER A O 1
ATOM 831 N N . GLY A 1 105 ? -5.845 37.154 19.380 1.00 77.06 105 GLY A N 1
ATOM 832 C CA . GLY A 1 105 ? -6.142 35.796 19.843 1.00 77.06 105 GLY A CA 1
ATOM 833 C C . GLY A 1 105 ? -7.424 35.221 19.228 1.00 77.06 105 GLY A C 1
ATOM 834 O O . GLY A 1 105 ? -8.258 35.955 18.687 1.00 77.06 105 GLY A O 1
ATOM 835 N N . VAL A 1 106 ? -7.586 33.900 19.295 1.00 85.00 106 VAL A N 1
ATOM 836 C CA . VAL A 1 106 ? -8.788 33.222 18.788 1.00 85.00 106 VAL A CA 1
ATOM 837 C C . VAL A 1 106 ? -9.753 32.912 19.924 1.00 85.00 106 VAL A C 1
ATOM 839 O O . VAL A 1 106 ? -9.359 32.460 20.993 1.00 85.00 106 VAL A O 1
ATOM 842 N N . ASP A 1 107 ? -11.046 33.090 19.670 1.00 89.94 107 ASP A N 1
ATOM 843 C CA . ASP A 1 107 ? -12.094 32.755 20.644 1.00 89.94 107 ASP A CA 1
ATOM 844 C C . ASP A 1 107 ? -12.586 31.302 20.514 1.00 89.94 107 ASP A C 1
ATOM 846 O O . ASP A 1 107 ? -13.366 30.812 21.342 1.00 89.94 107 ASP A O 1
ATOM 850 N N . PHE A 1 108 ? -12.163 30.607 19.453 1.00 89.00 108 PHE A N 1
ATOM 851 C CA . PHE A 1 108 ? -12.640 29.275 19.094 1.00 89.00 108 PHE A CA 1
ATOM 852 C C . PHE A 1 108 ? -11.508 28.259 18.956 1.00 89.00 108 PHE A C 1
ATOM 854 O O . PHE A 1 108 ? -10.403 28.560 18.511 1.00 89.00 108 PHE A O 1
ATOM 861 N N . LEU A 1 109 ? -11.831 27.019 19.304 1.00 88.44 109 LEU A N 1
ATOM 862 C CA . LEU A 1 109 ? -10.966 25.857 19.212 1.00 88.44 109 LEU A CA 1
ATOM 863 C C . LEU A 1 109 ? -11.739 24.719 18.543 1.00 88.44 109 LEU A C 1
ATOM 865 O O . LEU A 1 109 ? -12.867 24.410 18.922 1.00 88.44 109 LEU A O 1
ATOM 869 N N . TRP A 1 110 ? -11.137 24.047 17.575 1.00 86.94 110 TRP A N 1
ATOM 870 C CA . TRP A 1 110 ? -11.562 22.716 17.183 1.00 86.94 110 TRP A CA 1
ATOM 871 C C . TRP A 1 110 ? -10.881 21.704 18.103 1.00 86.94 110 TRP A C 1
ATOM 873 O O . TRP A 1 110 ? -9.656 21.609 18.129 1.00 86.94 110 TRP A O 1
ATOM 883 N N . LEU A 1 111 ? -11.682 20.984 18.885 1.00 83.50 111 LEU A N 1
ATOM 884 C CA . LEU A 1 111 ? -11.223 19.988 19.850 1.00 83.50 111 LEU A CA 1
ATOM 885 C C . LEU A 1 111 ? -11.970 18.681 19.612 1.00 83.50 111 LEU A C 1
ATOM 887 O O . LEU A 1 111 ? -13.196 18.670 19.716 1.00 83.50 111 LEU A O 1
ATOM 891 N N . ASP A 1 112 ? -11.246 17.598 19.345 1.00 78.00 112 ASP A N 1
ATOM 892 C CA . ASP A 1 112 ? -11.799 16.282 18.995 1.00 78.00 112 ASP A CA 1
ATOM 893 C C . ASP A 1 112 ? -12.949 15.820 19.906 1.00 78.00 112 ASP A C 1
ATOM 895 O O . ASP A 1 112 ? -14.051 15.563 19.425 1.00 78.00 112 ASP A O 1
ATOM 899 N N . VAL A 1 113 ? -12.764 15.796 21.225 1.00 82.88 113 VAL A N 1
ATOM 900 C CA . VAL A 1 113 ? -13.796 15.327 22.159 1.00 82.88 113 VAL A CA 1
ATOM 901 C C . VAL A 1 113 ? -15.010 16.241 22.247 1.00 82.88 113 VAL A C 1
ATOM 903 O O . VAL A 1 113 ? -16.109 15.781 22.553 1.00 82.88 113 VAL A O 1
ATOM 906 N N . ALA A 1 114 ? -14.829 17.531 21.973 1.00 85.81 114 ALA A N 1
ATOM 907 C CA . ALA A 1 114 ? -15.880 18.538 22.060 1.00 85.81 114 ALA A CA 1
ATOM 908 C C . ALA A 1 114 ? -16.593 18.776 20.724 1.00 85.81 114 ALA A C 1
ATOM 910 O O . ALA A 1 114 ? -17.716 19.284 20.713 1.00 85.81 114 ALA A O 1
ATOM 911 N N . CYS A 1 115 ? -15.943 18.461 19.606 1.00 84.19 115 CYS A N 1
ATOM 912 C CA . CYS A 1 115 ? -16.399 18.804 18.262 1.00 84.19 115 CYS A CA 1
ATOM 913 C C . CYS A 1 115 ? -16.778 17.581 17.423 1.00 84.19 115 CYS A C 1
ATOM 915 O O . CYS A 1 115 ? -17.490 17.752 16.437 1.00 84.19 115 CYS A O 1
ATOM 917 N N . ILE A 1 116 ? -16.372 16.378 17.836 1.00 78.56 116 ILE A N 1
ATOM 918 C CA . ILE A 1 116 ? -16.778 15.104 17.237 1.00 78.56 116 ILE A CA 1
ATOM 919 C C . ILE A 1 116 ? -17.636 14.352 18.249 1.00 78.56 116 ILE A C 1
ATOM 921 O O . ILE A 1 116 ? -17.235 14.200 19.407 1.00 78.56 116 ILE A O 1
ATOM 925 N N . ASP A 1 117 ? -18.792 13.855 17.809 1.00 78.50 117 ASP A N 1
ATOM 926 C CA . ASP A 1 117 ? -19.659 13.039 18.653 1.00 78.50 117 ASP A CA 1
ATOM 927 C C . ASP A 1 117 ? -18.934 11.763 19.108 1.00 78.50 117 ASP A C 1
ATOM 929 O O . ASP A 1 117 ? -18.582 10.905 18.295 1.00 78.50 117 ASP A O 1
ATOM 933 N N . GLN A 1 118 ? -18.690 11.669 20.420 1.00 71.31 118 GLN A N 1
ATOM 934 C CA . GLN A 1 118 ? -17.931 10.584 21.045 1.00 71.31 118 GLN A CA 1
ATOM 935 C C . GLN A 1 118 ? -18.767 9.329 21.320 1.00 71.31 118 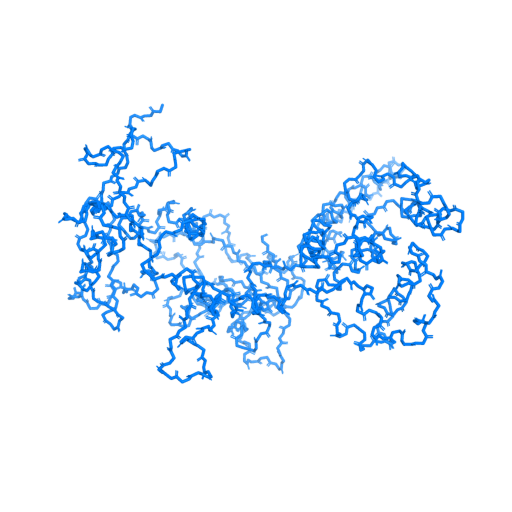GLN A C 1
ATOM 937 O O . GLN A 1 118 ? -18.199 8.325 21.769 1.00 71.31 118 GLN A O 1
ATOM 942 N N . SER A 1 119 ? -20.080 9.369 21.059 1.00 70.69 119 SER A N 1
ATOM 943 C CA . SER A 1 119 ? -20.982 8.245 21.295 1.00 70.69 119 SER A CA 1
ATOM 944 C C . SER A 1 119 ? -20.592 7.009 20.468 1.00 70.69 119 SER A C 1
ATOM 946 O O . SER A 1 119 ? -20.070 7.138 19.356 1.00 70.69 119 SER A O 1
ATOM 948 N N . PRO A 1 120 ? -20.833 5.790 20.987 1.00 57.19 120 PRO A N 1
ATOM 949 C CA . PRO A 1 120 ? -20.500 4.548 20.282 1.00 57.19 120 PRO A CA 1
ATOM 950 C C . PRO A 1 120 ? -21.146 4.424 18.892 1.00 57.19 120 PRO A C 1
ATOM 952 O O . PRO A 1 120 ? -20.559 3.822 17.997 1.00 57.19 120 PRO A O 1
ATOM 955 N N . GLU A 1 121 ? -22.323 5.029 18.696 1.00 53.31 121 GLU A N 1
ATOM 956 C CA . GLU A 1 121 ? -23.101 4.965 17.450 1.00 53.31 121 GLU A CA 1
ATOM 957 C C . GLU A 1 121 ? -22.804 6.116 16.464 1.00 53.31 121 GLU A C 1
ATOM 959 O O . GLU A 1 121 ? -23.370 6.169 15.366 1.00 53.31 121 GLU A O 1
ATOM 964 N N . SER A 1 122 ? -21.913 7.046 16.824 1.00 54.25 122 SER A N 1
ATOM 965 C CA . SER A 1 122 ? -21.594 8.221 16.011 1.00 54.25 122 SER A CA 1
ATOM 966 C C . SER A 1 122 ? -20.936 7.849 14.677 1.00 54.25 122 SER A C 1
ATOM 968 O O . SER A 1 122 ? -19.831 7.303 14.617 1.00 54.25 122 SER A O 1
ATOM 970 N N . ARG A 1 123 ? -21.587 8.226 13.566 1.00 46.88 123 ARG A N 1
ATOM 971 C CA . ARG A 1 123 ? -20.994 8.172 12.216 1.00 46.88 123 ARG A CA 1
ATOM 972 C C . ARG A 1 123 ? -19.795 9.113 12.058 1.00 46.88 123 ARG A C 1
ATOM 974 O O . ARG A 1 123 ? -18.924 8.823 11.242 1.00 46.88 123 ARG A O 1
ATOM 981 N N . GLU A 1 124 ? -19.746 10.210 12.815 1.00 51.47 124 GLU A N 1
ATOM 982 C CA . GLU A 1 124 ? -18.706 11.244 12.706 1.00 51.47 124 GLU A CA 1
ATOM 983 C C . GLU A 1 124 ? -17.362 10.743 13.244 1.00 51.47 124 GLU A C 1
ATOM 985 O O . GLU A 1 124 ? -16.333 10.909 12.591 1.00 51.47 124 GLU A O 1
ATOM 990 N N . LYS A 1 125 ? -17.385 9.987 14.350 1.00 49.34 125 LYS A N 1
ATOM 991 C CA . LYS A 1 125 ? -16.198 9.324 14.915 1.00 49.34 125 LYS A CA 1
ATOM 992 C C . LYS A 1 125 ? -15.527 8.353 13.933 1.00 49.34 125 LYS A C 1
ATOM 994 O O . LYS A 1 125 ? -14.324 8.137 14.009 1.00 49.34 125 LYS A O 1
ATOM 999 N N . ALA A 1 126 ? -16.295 7.780 13.001 1.00 37.78 126 ALA A N 1
ATOM 1000 C CA . ALA A 1 126 ? -15.823 6.803 12.018 1.00 37.78 126 ALA A CA 1
ATOM 1001 C C . ALA A 1 126 ? -15.297 7.415 10.702 1.00 37.78 126 ALA A C 1
ATOM 1003 O O . ALA A 1 126 ? -14.688 6.688 9.917 1.00 37.78 126 ALA A O 1
ATOM 1004 N N . GLN A 1 127 ? -15.558 8.701 10.430 1.00 39.44 127 GLN A N 1
ATOM 1005 C CA . GLN A 1 127 ? -15.191 9.369 9.171 1.00 39.44 127 GLN A CA 1
ATOM 1006 C C . GLN A 1 127 ? -13.967 10.295 9.297 1.00 39.44 127 GLN A C 1
ATOM 1008 O O . GLN A 1 127 ? -13.280 10.506 8.301 1.00 39.44 127 GLN A O 1
ATOM 1013 N N . ASP A 1 128 ? -13.659 10.812 10.492 1.00 45.16 128 ASP A N 1
ATOM 1014 C CA . ASP A 1 128 ? -12.726 11.944 10.662 1.00 45.16 128 ASP A CA 1
ATOM 1015 C C . ASP A 1 128 ? -11.266 11.556 10.999 1.00 45.16 128 ASP A C 1
ATOM 1017 O O . ASP A 1 128 ? -10.380 12.406 11.064 1.00 45.16 128 ASP A O 1
ATOM 1021 N N . SER A 1 129 ? -10.960 10.261 11.155 1.00 37.09 129 SER A N 1
ATOM 1022 C CA . SER A 1 129 ? -9.584 9.788 11.416 1.00 37.09 129 SER A CA 1
ATOM 1023 C C . SER A 1 129 ? -8.621 10.080 10.252 1.00 37.09 129 SER A C 1
ATOM 1025 O O . SER A 1 129 ? -7.444 10.339 10.475 1.00 37.09 129 SER A O 1
ATOM 1027 N N . MET A 1 130 ? -9.131 10.097 9.014 1.00 32.84 130 MET A N 1
ATOM 1028 C CA . MET A 1 130 ? -8.385 10.519 7.817 1.00 32.84 130 MET A CA 1
ATOM 1029 C C . MET A 1 130 ? -8.304 12.049 7.684 1.00 32.84 130 MET A C 1
ATOM 1031 O O . MET A 1 130 ? -7.306 12.566 7.185 1.00 32.84 130 MET A O 1
ATOM 1035 N N . GLY A 1 131 ? -9.312 12.780 8.178 1.00 36.94 131 GLY A N 1
ATOM 1036 C CA . GLY A 1 131 ? -9.312 14.246 8.236 1.00 36.94 131 GLY A CA 1
ATOM 1037 C C . GLY A 1 131 ? -8.222 14.789 9.162 1.00 36.94 131 GLY A C 1
ATOM 1038 O O . GLY A 1 131 ? -7.581 15.789 8.843 1.00 36.94 131 GLY A O 1
ATOM 1039 N N . LEU A 1 132 ? -7.921 14.066 10.246 1.00 39.28 132 LEU A N 1
ATOM 1040 C CA . LEU A 1 132 ? -6.844 14.380 11.190 1.00 39.28 132 LEU A CA 1
ATOM 1041 C C . LEU A 1 132 ? -5.442 14.360 10.549 1.00 39.28 132 LEU A C 1
ATOM 1043 O O . LEU A 1 132 ? -4.596 15.183 10.907 1.00 39.28 132 LEU A O 1
ATOM 1047 N N . LEU A 1 133 ? -5.217 13.456 9.587 1.00 35.84 133 LEU A N 1
ATOM 1048 C CA . LEU A 1 133 ? -3.961 13.304 8.842 1.00 35.84 133 LEU A CA 1
ATOM 1049 C C . LEU A 1 133 ? -3.797 14.413 7.787 1.00 35.84 133 LEU A C 1
ATOM 1051 O O . LEU A 1 133 ? -2.730 15.010 7.665 1.00 35.84 133 LEU A O 1
ATOM 1055 N N . THR A 1 134 ? -4.875 14.767 7.081 1.00 34.88 134 THR A N 1
ATOM 1056 C CA . THR A 1 134 ? -4.888 15.900 6.136 1.00 34.88 134 THR A CA 1
ATOM 1057 C C . THR A 1 134 ? -4.775 17.255 6.848 1.00 34.88 134 THR A C 1
ATOM 1059 O O . THR A 1 134 ? -4.129 18.175 6.343 1.00 34.88 134 THR A O 1
ATOM 1062 N N . ALA A 1 135 ? -5.354 17.381 8.046 1.00 39.53 135 ALA A N 1
ATOM 1063 C CA . ALA A 1 135 ? -5.209 18.556 8.900 1.00 39.53 135 ALA A CA 1
ATOM 1064 C C . ALA A 1 135 ? -3.795 18.673 9.492 1.00 39.53 135 ALA A C 1
ATOM 1066 O O . ALA A 1 135 ? -3.323 19.790 9.677 1.00 39.53 135 ALA A O 1
ATOM 1067 N N . ALA A 1 136 ? -3.101 17.553 9.750 1.00 41.47 136 ALA A N 1
ATOM 1068 C CA . ALA A 1 136 ? -1.716 17.532 10.234 1.00 41.47 136 ALA A CA 1
ATOM 1069 C C . ALA A 1 136 ? -0.716 18.164 9.256 1.00 41.47 136 ALA A C 1
ATOM 1071 O O . ALA A 1 136 ? 0.141 18.932 9.685 1.00 41.47 136 ALA A O 1
ATOM 1072 N N . GLY A 1 137 ? -0.886 17.928 7.952 1.00 36.59 137 GLY A N 1
ATOM 1073 C CA . GLY A 1 137 ? -0.036 18.514 6.909 1.00 36.59 137 GLY A CA 1
ATOM 1074 C C . GLY A 1 137 ? -0.204 20.027 6.697 1.00 36.59 137 GLY A C 1
ATOM 1075 O O . GLY A 1 137 ? 0.605 20.625 5.999 1.00 36.59 137 GLY A O 1
ATOM 1076 N N . ASN A 1 138 ? -1.222 20.659 7.298 1.00 40.81 138 ASN A N 1
ATOM 1077 C CA . ASN A 1 138 ? -1.529 22.088 7.133 1.00 40.81 138 ASN A CA 1
ATOM 1078 C C . ASN A 1 138 ? -1.465 22.887 8.457 1.00 40.81 138 ASN A C 1
ATOM 1080 O O . ASN A 1 138 ? -2.029 23.977 8.543 1.00 40.81 138 ASN A O 1
ATOM 1084 N N . ARG A 1 139 ? -0.833 22.351 9.515 1.00 47.72 139 ARG A N 1
ATOM 1085 C CA . ARG A 1 139 ? -0.818 22.977 10.854 1.00 47.72 139 ARG A CA 1
ATOM 1086 C C . ARG A 1 139 ? 0.137 24.172 10.948 1.00 47.72 139 ARG A C 1
ATOM 1088 O O . ARG A 1 139 ? 1.293 24.090 10.538 1.00 47.72 139 ARG A O 1
ATOM 1095 N N . THR A 1 140 ? -0.306 25.223 11.634 1.00 46.50 140 THR A N 1
ATOM 1096 C CA . THR A 1 140 ? 0.573 26.194 12.306 1.00 46.50 140 THR A CA 1
ATOM 1097 C C . THR A 1 140 ? 0.871 25.651 13.707 1.00 46.50 140 THR A C 1
ATOM 1099 O O . THR A 1 140 ? -0.061 25.319 14.437 1.00 46.50 140 THR A O 1
ATOM 1102 N N . THR A 1 141 ? 2.143 25.485 14.075 1.00 46.34 141 THR A N 1
ATOM 1103 C CA . THR A 1 141 ? 2.566 24.869 15.347 1.00 46.34 141 THR A CA 1
ATOM 1104 C C . THR A 1 141 ? 3.266 25.895 16.240 1.00 46.34 141 THR A C 1
ATOM 1106 O O . THR A 1 141 ? 3.882 26.825 15.729 1.00 46.34 141 THR A O 1
ATOM 1109 N N . ARG A 1 142 ? 3.137 25.754 17.571 1.00 46.78 142 ARG A N 1
ATOM 1110 C CA . ARG A 1 142 ? 3.756 26.653 18.572 1.00 46.78 142 ARG A CA 1
ATOM 1111 C C . ARG A 1 142 ? 5.262 26.420 18.694 1.00 46.78 142 ARG A C 1
ATOM 1113 O O . ARG A 1 142 ? 6.022 27.364 18.881 1.00 46.78 142 ARG A O 1
ATOM 1120 N N . HIS A 1 143 ? 5.666 25.161 18.582 1.00 50.16 143 HIS A N 1
ATOM 1121 C CA . HIS A 1 143 ? 7.042 24.759 18.353 1.00 50.16 143 HIS A CA 1
ATOM 1122 C C . HIS A 1 143 ? 7.105 24.145 16.961 1.00 50.16 143 HIS A C 1
ATOM 1124 O O . HIS A 1 143 ? 6.220 23.386 16.552 1.00 50.16 143 HIS A O 1
ATOM 1130 N N . GLU A 1 144 ? 8.094 24.544 16.179 1.00 51.31 144 GLU A N 1
ATOM 1131 C CA . GLU A 1 144 ? 8.234 24.082 14.803 1.00 51.31 144 GLU A CA 1
ATOM 1132 C C . GLU A 1 144 ? 8.417 22.551 14.764 1.00 51.31 144 GLU A C 1
ATOM 1134 O O . GLU A 1 144 ? 7.819 21.872 13.928 1.00 51.31 144 GLU A O 1
ATOM 1139 N N . GLU A 1 145 ? 9.095 22.009 15.776 1.00 56.34 145 GLU A N 1
ATOM 1140 C CA . GLU A 1 145 ? 9.376 20.599 16.058 1.00 56.34 145 GLU A CA 1
ATOM 1141 C C . GLU A 1 145 ? 8.117 19.726 16.231 1.00 56.34 145 GLU A C 1
ATOM 1143 O O . GLU A 1 145 ? 8.126 18.536 15.904 1.00 56.34 145 GLU A O 1
ATOM 1148 N N . ASP A 1 146 ? 7.001 20.304 16.693 1.00 51.22 146 ASP A N 1
ATOM 1149 C CA . ASP A 1 146 ? 5.748 19.573 16.951 1.00 51.22 146 ASP A CA 1
ATOM 1150 C C . ASP A 1 146 ? 5.125 18.996 15.670 1.00 51.22 146 ASP A C 1
ATOM 1152 O O . ASP A 1 146 ? 4.305 18.072 15.721 1.00 51.22 146 ASP A O 1
ATOM 1156 N N . ARG A 1 147 ? 5.528 19.516 14.503 1.00 55.22 147 ARG A N 1
ATOM 1157 C CA . ARG A 1 147 ? 5.153 18.969 13.193 1.00 55.22 147 ARG A CA 1
ATOM 1158 C C . ARG A 1 147 ? 5.690 17.551 13.007 1.00 55.22 147 ARG A C 1
ATOM 1160 O O . ARG A 1 147 ? 4.974 16.711 12.470 1.00 55.22 147 ARG A O 1
ATOM 1167 N N . VAL A 1 148 ? 6.898 17.281 13.504 1.00 46.81 148 VAL A N 1
ATOM 1168 C CA . VAL A 1 148 ? 7.562 15.972 13.431 1.00 46.81 148 VAL A CA 1
ATOM 1169 C C . VAL A 1 148 ? 7.097 15.066 14.572 1.00 46.81 148 VAL A C 1
ATOM 1171 O O . VAL A 1 148 ? 6.714 13.923 14.328 1.00 46.81 148 VAL A O 1
ATOM 1174 N N . TYR A 1 149 ? 6.995 15.575 15.805 1.00 49.94 149 TYR A N 1
ATOM 1175 C CA . TYR A 1 149 ? 6.530 14.770 16.947 1.00 49.94 149 TYR A CA 1
ATOM 1176 C C . TYR A 1 149 ? 5.077 14.281 16.808 1.00 49.94 149 TYR A C 1
ATOM 1178 O O . TYR A 1 149 ? 4.762 13.150 17.184 1.00 49.94 149 TYR A O 1
ATOM 1186 N N . GLY A 1 150 ? 4.190 15.082 16.206 1.00 45.19 150 GLY A N 1
ATOM 1187 C CA . GLY A 1 150 ? 2.816 14.661 15.911 1.00 45.19 150 GLY A CA 1
ATOM 1188 C C . GLY A 1 150 ? 2.723 13.517 14.891 1.00 45.19 150 GLY A C 1
ATOM 1189 O O . GLY A 1 150 ? 1.777 12.733 14.939 1.00 45.19 150 GLY A O 1
ATOM 1190 N N . ILE A 1 151 ? 3.713 13.404 14.000 1.00 44.38 151 ILE A N 1
ATOM 1191 C CA . ILE A 1 151 ? 3.870 12.318 13.022 1.00 44.38 151 ILE A CA 1
ATOM 1192 C C . ILE A 1 151 ? 4.466 11.078 13.712 1.00 44.38 151 ILE A C 1
ATOM 1194 O O . ILE A 1 151 ? 3.945 9.976 13.556 1.00 44.38 151 ILE A O 1
ATOM 1198 N N . MET A 1 152 ? 5.475 11.248 14.574 1.00 45.31 152 MET A N 1
ATOM 1199 C CA . MET A 1 152 ? 6.110 10.160 15.338 1.00 45.31 152 MET A CA 1
ATOM 1200 C C . MET A 1 152 ? 5.126 9.340 16.179 1.00 45.31 152 MET A C 1
ATOM 1202 O O . MET A 1 152 ? 5.256 8.122 16.271 1.00 45.31 152 MET A O 1
ATOM 1206 N N . GLN A 1 153 ? 4.106 9.986 16.753 1.00 43.91 153 GLN A N 1
ATOM 1207 C CA . GLN A 1 153 ? 3.071 9.313 17.543 1.00 43.91 153 GLN A CA 1
ATOM 1208 C C . GLN A 1 153 ? 2.161 8.400 16.698 1.00 43.91 153 GLN A C 1
ATOM 1210 O O . GLN A 1 153 ? 1.561 7.469 17.235 1.00 43.91 153 GLN A O 1
ATOM 1215 N N . VAL A 1 154 ? 2.058 8.660 15.392 1.00 37.78 154 VAL A N 1
ATOM 1216 C CA . VAL A 1 154 ? 1.275 7.861 14.436 1.00 37.78 154 VAL A CA 1
ATOM 1217 C C . VAL A 1 154 ? 2.095 6.689 13.884 1.00 37.78 154 VAL A C 1
ATOM 1219 O O . VAL A 1 154 ? 1.527 5.632 13.621 1.00 37.78 154 VAL A O 1
ATOM 1222 N N . PHE A 1 155 ? 3.414 6.860 13.743 1.00 38.97 155 PHE A N 1
ATOM 1223 C CA . PHE A 1 155 ? 4.311 5.893 13.089 1.00 38.97 155 PHE A CA 1
ATOM 1224 C C . PHE A 1 155 ? 5.283 5.164 14.035 1.00 38.97 155 PHE A C 1
ATOM 1226 O O . PHE A 1 155 ? 6.125 4.402 13.576 1.00 38.97 155 PHE A O 1
ATOM 1233 N N . GLU A 1 156 ? 5.161 5.370 15.350 1.00 42.56 156 GLU A N 1
ATOM 1234 C CA . GLU A 1 156 ? 6.000 4.753 16.394 1.00 42.56 156 GLU A CA 1
ATOM 1235 C C . GLU A 1 156 ? 7.516 4.999 16.232 1.00 42.56 156 GLU A C 1
ATOM 1237 O O . GLU A 1 156 ? 8.342 4.197 16.673 1.00 42.56 156 GLU A O 1
ATOM 1242 N N . PHE A 1 157 ? 7.906 6.130 15.638 1.00 46.72 157 PHE A N 1
ATOM 1243 C CA . PHE A 1 157 ? 9.311 6.531 15.556 1.00 46.72 157 PHE A CA 1
ATOM 1244 C C . PHE A 1 157 ? 9.803 7.154 16.867 1.00 46.72 157 PHE A C 1
ATOM 1246 O O . PHE A 1 157 ? 9.081 7.898 17.531 1.00 46.72 157 PHE A O 1
ATOM 1253 N N . GLN A 1 158 ? 11.063 6.881 17.210 1.00 52.94 158 GLN A N 1
ATOM 1254 C CA . GLN A 1 158 ? 11.778 7.508 18.321 1.00 52.94 158 GLN A CA 1
ATOM 1255 C C . GLN A 1 158 ? 12.859 8.436 17.752 1.00 52.94 158 GLN A C 1
ATOM 1257 O O . GLN A 1 158 ? 13.936 7.981 17.375 1.00 52.94 158 GLN A O 1
ATOM 1262 N N . LEU A 1 159 ? 12.545 9.728 17.645 1.00 57.41 159 LEU A N 1
ATOM 1263 C CA . LEU A 1 159 ? 13.423 10.785 17.126 1.00 57.41 159 LEU A CA 1
ATOM 1264 C C . LEU A 1 159 ? 13.695 11.827 18.216 1.00 57.41 159 LEU A C 1
ATOM 1266 O O . LEU A 1 159 ? 12.936 11.940 19.189 1.00 57.41 159 LEU A O 1
ATOM 1270 N N . GLY A 1 160 ? 14.770 12.592 18.053 1.00 71.88 160 GLY A N 1
ATOM 1271 C CA . GLY A 1 160 ? 15.184 13.622 18.999 1.00 71.88 160 GLY A CA 1
ATOM 1272 C C . GLY A 1 160 ? 15.191 13.131 20.446 1.00 71.88 160 GLY A C 1
ATOM 1273 O O . GLY A 1 160 ? 15.750 12.084 20.761 1.00 71.88 160 GLY A O 1
ATOM 1274 N N . ASN A 1 161 ? 14.481 13.844 21.322 1.00 63.03 161 ASN A N 1
ATOM 1275 C CA . ASN A 1 161 ? 14.450 13.576 22.768 1.00 63.03 161 ASN A CA 1
ATOM 1276 C C . ASN A 1 161 ? 13.745 12.272 23.171 1.00 63.03 161 ASN A C 1
ATOM 1278 O O . ASN A 1 161 ? 13.731 11.920 24.347 1.00 63.03 161 ASN A O 1
ATOM 1282 N N . SER A 1 162 ? 13.133 11.569 22.217 1.00 55.06 162 SER A N 1
ATOM 1283 C CA . SER A 1 162 ? 12.495 10.268 22.451 1.00 55.06 162 SER A CA 1
ATOM 1284 C C . SER A 1 162 ? 13.362 9.072 22.041 1.00 55.06 162 SER A C 1
ATOM 1286 O O . SER A 1 162 ? 12.975 7.937 22.315 1.00 55.06 162 SER A O 1
ATOM 1288 N N . ALA A 1 163 ? 14.511 9.306 21.393 1.00 62.84 163 ALA A N 1
ATOM 1289 C CA . ALA A 1 163 ? 15.458 8.260 21.015 1.00 62.84 163 ALA A CA 1
ATOM 1290 C C . ALA A 1 163 ? 16.209 7.723 22.244 1.00 62.84 163 ALA A C 1
ATOM 1292 O O . ALA A 1 163 ? 16.694 8.492 23.071 1.00 62.84 163 ALA A O 1
ATOM 1293 N N . SER A 1 164 ? 16.331 6.396 22.353 1.00 46.59 164 SER A N 1
ATOM 1294 C CA . SER A 1 164 ? 16.912 5.709 23.520 1.00 46.59 164 SER A CA 1
ATOM 1295 C C . SER A 1 164 ? 18.401 5.979 23.763 1.00 46.59 164 SER A C 1
ATOM 1297 O O . SER A 1 164 ? 18.916 5.639 24.827 1.00 46.59 164 SER A O 1
ATOM 1299 N N . ASP A 1 165 ? 19.083 6.579 22.789 1.00 53.03 165 ASP A N 1
ATOM 1300 C CA . ASP A 1 165 ? 20.544 6.607 22.704 1.00 53.03 165 ASP A CA 1
ATOM 1301 C C . ASP A 1 165 ? 21.116 8.032 22.869 1.00 53.03 165 ASP A C 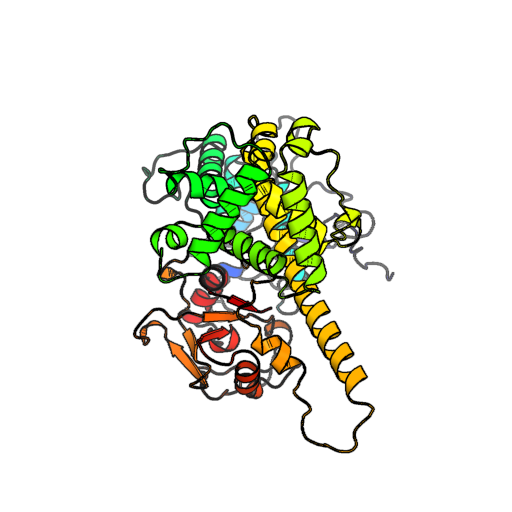1
ATOM 1303 O O . ASP A 1 165 ? 22.260 8.293 22.494 1.00 53.03 165 ASP A O 1
ATOM 1307 N N . ILE A 1 166 ? 20.324 8.972 23.398 1.00 55.25 166 ILE A N 1
ATOM 1308 C CA . ILE A 1 166 ? 20.652 10.406 23.448 1.00 55.25 166 ILE A CA 1
ATOM 1309 C C . ILE A 1 166 ? 20.645 10.927 24.895 1.00 55.25 166 ILE A C 1
ATOM 1311 O O . ILE A 1 166 ? 19.812 10.530 25.706 1.00 55.25 166 ILE A O 1
ATOM 1315 N N . ASP A 1 167 ? 21.582 11.830 25.214 1.00 51.78 167 ASP A N 1
ATOM 1316 C CA . ASP A 1 167 ? 21.661 12.532 26.504 1.00 51.78 167 ASP A CA 1
ATOM 1317 C C . ASP A 1 167 ? 20.356 13.295 26.815 1.00 51.78 167 ASP A C 1
ATOM 1319 O O . ASP A 1 167 ? 19.891 14.099 26.005 1.00 51.78 167 ASP A O 1
ATOM 1323 N N . GLU A 1 168 ? 19.816 13.125 28.031 1.00 54.66 168 GLU A N 1
ATOM 1324 C CA . GLU A 1 168 ? 18.522 13.677 28.504 1.00 54.66 168 GLU A CA 1
ATOM 1325 C C . GLU A 1 168 ? 18.395 15.218 28.436 1.00 54.66 168 GLU A C 1
ATOM 1327 O O . GLU A 1 168 ? 17.319 15.764 28.671 1.00 54.66 168 GLU A O 1
ATOM 1332 N N . ASN A 1 169 ? 19.475 15.931 28.103 1.00 53.25 169 ASN A N 1
ATOM 1333 C CA . ASN A 1 169 ? 19.522 17.393 27.995 1.00 53.25 169 ASN A CA 1
ATOM 1334 C C . ASN A 1 169 ? 19.701 17.911 26.556 1.00 53.25 169 ASN A C 1
ATOM 1336 O O . ASN A 1 169 ? 19.957 19.103 26.371 1.00 53.25 169 ASN A O 1
ATOM 1340 N N . GLY A 1 170 ? 19.595 17.050 25.540 1.00 60.75 170 GLY A N 1
ATOM 1341 C CA . GLY A 1 170 ? 19.574 17.484 24.145 1.00 60.75 170 GLY A CA 1
ATOM 1342 C C . GLY A 1 170 ? 18.333 18.328 23.832 1.00 60.75 170 GLY A C 1
ATOM 1343 O O . GLY A 1 170 ? 17.228 18.047 24.289 1.00 60.75 170 GLY A O 1
ATOM 1344 N N . SER A 1 171 ? 18.496 19.388 23.046 1.00 66.06 171 SER A N 1
ATOM 1345 C CA . SER A 1 171 ? 17.386 20.047 22.355 1.00 66.06 171 SER A CA 1
ATOM 1346 C C . SER A 1 171 ? 17.628 19.884 20.865 1.00 66.06 171 SER A C 1
ATOM 1348 O O . SER A 1 171 ? 18.721 20.211 20.410 1.00 66.06 171 SER A O 1
ATOM 1350 N N . PHE A 1 172 ? 16.631 19.397 20.132 1.00 72.19 172 PHE A N 1
ATOM 1351 C CA . PHE A 1 172 ? 16.699 19.235 18.682 1.00 72.19 172 PHE A CA 1
ATOM 1352 C C . PHE A 1 172 ? 15.893 20.339 18.019 1.00 72.19 172 PHE A C 1
ATOM 1354 O O . PHE A 1 172 ? 14.753 20.585 18.411 1.00 72.19 172 PHE A O 1
ATOM 1361 N N . SER A 1 173 ? 16.488 20.985 17.029 1.00 74.69 173 SER A N 1
ATOM 1362 C CA . SER A 1 173 ? 15.790 21.898 16.131 1.00 74.69 173 SER A CA 1
ATOM 1363 C C . SER A 1 173 ? 14.853 21.137 15.189 1.00 74.69 173 SER A C 1
ATOM 1365 O O . SER A 1 173 ? 15.049 19.948 14.920 1.00 74.69 173 SER A O 1
ATOM 1367 N N . LEU A 1 174 ? 13.852 21.826 14.629 1.00 52.91 174 LEU A N 1
ATOM 1368 C CA . LEU A 1 174 ? 13.011 21.256 13.570 1.00 52.91 174 LEU A CA 1
ATOM 1369 C C . LEU A 1 174 ? 13.851 20.753 12.381 1.00 52.91 174 LEU A C 1
ATOM 1371 O O . LEU A 1 174 ? 13.517 19.725 11.802 1.00 52.91 174 LEU A O 1
ATOM 1375 N N . GLU A 1 175 ? 14.930 21.449 12.017 1.00 53.88 175 GLU A N 1
ATOM 1376 C CA . GLU A 1 175 ? 15.829 21.037 10.931 1.00 53.88 175 GLU A CA 1
ATOM 1377 C C . GLU A 1 175 ? 16.488 19.684 11.243 1.00 53.88 175 GLU A C 1
ATOM 1379 O O . GLU A 1 175 ? 16.388 18.762 10.442 1.00 53.88 175 GLU A O 1
ATOM 1384 N N . GLU A 1 176 ? 17.021 19.499 12.454 1.00 61.16 176 GLU A N 1
ATOM 1385 C CA . GLU A 1 176 ? 17.611 18.223 12.888 1.00 61.16 176 GLU A CA 1
ATOM 1386 C C . GLU A 1 176 ? 16.575 17.095 13.004 1.00 61.16 176 GLU A C 1
ATOM 1388 O O . GLU A 1 176 ? 16.870 15.944 12.685 1.00 61.16 176 GLU A O 1
ATOM 1393 N N . LEU A 1 177 ? 15.352 17.399 13.448 1.00 53.44 177 LEU A N 1
ATOM 1394 C CA . LEU A 1 177 ? 14.265 16.417 13.512 1.00 53.44 177 LEU A CA 1
ATOM 1395 C C . LEU A 1 177 ? 13.759 16.027 12.124 1.00 53.44 177 LEU A C 1
ATOM 1397 O O . LEU A 1 177 ? 13.464 14.855 11.902 1.00 53.44 177 LEU A O 1
ATOM 1401 N N . ASN A 1 178 ? 13.686 16.976 11.191 1.00 47.44 178 ASN A N 1
ATOM 1402 C CA . ASN A 1 178 ? 13.379 16.707 9.789 1.00 47.44 178 ASN A CA 1
ATOM 1403 C C . ASN A 1 178 ? 14.501 15.914 9.116 1.00 47.44 178 ASN A C 1
ATOM 1405 O O . ASN A 1 178 ? 14.202 15.036 8.317 1.00 47.44 178 ASN A O 1
ATOM 1409 N N . ASP A 1 179 ? 15.763 16.162 9.463 1.00 54.34 179 ASP A N 1
ATOM 1410 C CA . ASP A 1 179 ? 16.903 15.392 8.963 1.00 54.34 179 ASP A CA 1
ATOM 1411 C C . ASP A 1 179 ? 16.924 13.969 9.530 1.00 54.34 179 ASP A C 1
ATOM 1413 O O . ASP A 1 179 ? 17.243 13.028 8.808 1.00 54.34 179 ASP A O 1
ATOM 1417 N N . GLN A 1 180 ? 16.556 13.775 10.800 1.00 54.69 180 GLN A N 1
ATOM 1418 C CA . GLN A 1 180 ? 16.430 12.446 11.408 1.00 54.69 180 GLN A CA 1
ATOM 1419 C C . GLN A 1 180 ? 15.230 11.674 10.858 1.00 54.69 180 GLN A C 1
ATOM 1421 O O . GLN A 1 180 ? 15.378 10.512 10.477 1.00 54.69 180 GLN A O 1
ATOM 1426 N N . LEU A 1 181 ? 14.057 12.314 10.790 1.00 44.50 181 LEU A N 1
ATOM 1427 C CA . LEU A 1 181 ? 12.864 11.756 10.152 1.00 44.50 181 LEU A CA 1
ATOM 1428 C C . LEU A 1 181 ? 13.182 11.411 8.694 1.00 44.50 181 LEU A C 1
ATOM 1430 O O . LEU A 1 181 ? 12.982 10.277 8.269 1.00 44.50 181 LEU A O 1
ATOM 1434 N N . GLY A 1 182 ? 13.805 12.355 7.990 1.00 38.88 182 GLY A N 1
ATOM 1435 C CA . GLY A 1 182 ? 14.315 12.214 6.639 1.00 38.88 182 GLY A CA 1
ATOM 1436 C C . GLY A 1 182 ? 15.266 11.034 6.514 1.00 38.88 182 GLY A C 1
ATOM 1437 O O . GLY A 1 182 ? 15.009 10.175 5.697 1.00 38.88 182 GLY A O 1
ATOM 1438 N N . GLN A 1 183 ? 16.306 10.892 7.338 1.00 46.16 183 GLN A N 1
ATOM 1439 C CA . GLN A 1 183 ? 17.246 9.760 7.282 1.00 46.16 183 GLN A CA 1
ATOM 1440 C C . GLN A 1 183 ? 16.597 8.402 7.592 1.00 46.16 183 GLN A C 1
ATOM 1442 O O . GLN A 1 183 ? 17.004 7.387 7.012 1.00 46.16 183 GLN A O 1
ATOM 1447 N N . MET A 1 184 ? 15.612 8.355 8.493 1.00 44.69 184 MET A N 1
ATOM 1448 C CA . MET A 1 184 ? 14.883 7.124 8.817 1.00 44.69 184 MET A CA 1
ATOM 1449 C C . MET A 1 184 ? 13.924 6.709 7.693 1.00 44.69 184 MET A C 1
ATOM 1451 O O . MET A 1 184 ? 13.896 5.532 7.324 1.00 44.69 184 MET A O 1
ATOM 1455 N N . GLU A 1 185 ? 13.211 7.665 7.095 1.00 39.22 185 GLU A N 1
ATOM 1456 C CA . GLU A 1 185 ? 12.375 7.466 5.904 1.00 39.22 185 GLU A CA 1
ATOM 1457 C C . GLU A 1 185 ? 13.238 7.125 4.666 1.00 39.22 185 GLU A C 1
ATOM 1459 O O . GLU A 1 185 ? 12.975 6.162 3.944 1.00 39.22 185 GLU A O 1
ATOM 1464 N N . TYR A 1 186 ? 14.340 7.846 4.463 1.00 39.50 186 TYR A N 1
ATOM 1465 C CA . TYR A 1 186 ? 15.212 7.816 3.281 1.00 39.50 186 TYR A CA 1
ATOM 1466 C C . TYR A 1 186 ? 15.970 6.495 3.108 1.00 39.50 186 TYR A C 1
ATOM 1468 O O . TYR A 1 186 ? 16.022 5.959 2.003 1.00 39.50 186 TYR A O 1
ATOM 1476 N N . ASN A 1 187 ? 16.499 5.909 4.189 1.00 41.62 187 ASN A N 1
ATOM 1477 C CA . ASN A 1 187 ? 17.241 4.640 4.124 1.00 41.62 187 ASN A CA 1
ATOM 1478 C C . ASN A 1 187 ? 16.337 3.398 3.969 1.00 41.62 187 ASN A C 1
ATOM 1480 O O . ASN A 1 187 ? 16.827 2.298 3.699 1.00 41.62 187 ASN A O 1
ATOM 1484 N N . SER A 1 188 ? 15.024 3.544 4.171 1.00 43.16 188 SER A N 1
ATOM 1485 C CA . SER A 1 188 ? 14.059 2.441 4.091 1.00 43.16 188 SER A CA 1
ATOM 1486 C C . SER A 1 188 ? 13.335 2.380 2.740 1.00 43.16 188 SER A C 1
ATOM 1488 O O . SER A 1 188 ? 13.037 1.282 2.270 1.00 43.16 188 SER A O 1
ATOM 1490 N N . TRP A 1 189 ? 13.071 3.534 2.113 1.00 40.28 189 TRP A N 1
ATOM 1491 C CA . TRP A 1 189 ? 12.125 3.663 0.993 1.00 40.28 189 TRP A CA 1
ATOM 1492 C C . TRP A 1 189 ? 12.756 3.797 -0.405 1.00 40.28 189 TRP A C 1
ATOM 1494 O O . TRP A 1 189 ? 12.186 3.311 -1.381 1.00 40.28 189 TRP A O 1
ATOM 1504 N N . LEU A 1 190 ? 13.936 4.411 -0.535 1.00 49.00 190 LEU A N 1
ATOM 1505 C CA . LEU A 1 190 ? 14.584 4.648 -1.833 1.00 49.00 190 LEU A CA 1
ATOM 1506 C C . LEU A 1 190 ? 15.561 3.510 -2.140 1.00 49.00 190 LEU A C 1
ATOM 1508 O O . LEU A 1 190 ? 16.772 3.631 -1.969 1.00 49.00 190 LEU A O 1
ATOM 1512 N N . ARG A 1 191 ? 15.016 2.360 -2.542 1.00 63.88 191 ARG A N 1
ATOM 1513 C CA . ARG A 1 191 ? 15.827 1.231 -3.014 1.00 63.88 191 ARG A CA 1
ATOM 1514 C C . ARG A 1 191 ? 16.043 1.372 -4.513 1.00 63.88 191 ARG A C 1
ATOM 1516 O O . ARG A 1 191 ? 15.092 1.579 -5.266 1.00 63.88 191 ARG A O 1
ATOM 1523 N N . GLU A 1 192 ? 17.296 1.234 -4.909 1.00 73.69 192 GLU A N 1
ATOM 1524 C CA . GLU A 1 192 ? 17.747 1.311 -6.292 1.00 73.69 192 GLU A CA 1
ATOM 1525 C C . GLU A 1 192 ? 16.981 0.342 -7.233 1.00 73.69 192 GLU A C 1
ATOM 1527 O O . GLU A 1 192 ? 16.416 -0.669 -6.784 1.00 73.69 192 GLU A O 1
ATOM 1532 N N . PRO A 1 193 ? 16.886 0.660 -8.537 1.00 82.62 193 PRO A N 1
ATOM 1533 C CA . PRO A 1 193 ? 16.486 -0.272 -9.586 1.00 82.62 193 PRO A CA 1
ATOM 1534 C C . PRO A 1 193 ? 17.131 -1.657 -9.452 1.00 82.62 193 PRO A C 1
ATOM 1536 O O . PRO A 1 193 ? 18.235 -1.799 -8.926 1.00 82.62 193 PRO A O 1
ATOM 1539 N N . LEU A 1 194 ? 16.455 -2.686 -9.964 1.00 82.12 194 LEU A N 1
ATOM 1540 C CA . LEU A 1 194 ? 16.955 -4.064 -9.989 1.00 82.12 194 LEU A CA 1
ATOM 1541 C C . LEU A 1 194 ? 18.353 -4.173 -10.614 1.00 82.12 194 LEU A C 1
ATOM 1543 O O . LEU A 1 194 ? 19.188 -4.922 -10.113 1.00 82.12 194 LEU A O 1
ATOM 1547 N N . ASP A 1 195 ? 18.615 -3.421 -11.682 1.00 82.12 195 ASP A N 1
ATOM 1548 C CA . ASP A 1 195 ? 19.908 -3.402 -12.367 1.00 82.12 195 ASP A CA 1
ATOM 1549 C C . ASP A 1 195 ? 21.070 -2.938 -11.473 1.00 82.12 195 ASP A C 1
ATOM 1551 O O . ASP A 1 195 ? 22.110 -3.594 -11.428 1.00 82.12 195 ASP A O 1
ATOM 1555 N N . ASP A 1 196 ? 20.873 -1.871 -10.696 1.00 77.31 196 ASP A N 1
ATOM 1556 C CA . ASP A 1 196 ? 21.909 -1.306 -9.820 1.00 77.31 196 ASP A CA 1
ATOM 1557 C C . ASP A 1 196 ? 22.320 -2.302 -8.721 1.00 77.31 196 ASP A C 1
ATOM 1559 O O . ASP A 1 196 ? 23.499 -2.461 -8.392 1.00 77.31 196 ASP A O 1
ATOM 1563 N N . TYR A 1 197 ? 21.349 -3.053 -8.200 1.00 77.56 197 TYR A N 1
ATOM 1564 C CA . TYR A 1 197 ? 21.622 -4.110 -7.234 1.00 77.56 197 TYR A CA 1
ATOM 1565 C C . TYR A 1 197 ? 22.443 -5.252 -7.859 1.00 77.56 197 TYR A C 1
ATOM 1567 O O . TYR A 1 197 ? 23.391 -5.747 -7.250 1.00 77.56 197 TYR A O 1
ATOM 1575 N N . VAL A 1 198 ? 22.138 -5.640 -9.102 1.00 74.81 198 VAL A N 1
ATOM 1576 C CA . VAL A 1 198 ? 22.851 -6.714 -9.816 1.00 74.81 198 VAL A CA 1
ATOM 1577 C C . VAL A 1 198 ? 24.304 -6.372 -10.107 1.00 74.81 198 VAL A C 1
ATOM 1579 O O . VAL A 1 198 ? 25.146 -7.271 -10.064 1.00 74.81 198 VAL A O 1
ATOM 1582 N N . GLU A 1 199 ? 24.639 -5.106 -10.365 1.00 73.94 199 GLU A N 1
ATOM 1583 C CA . GLU A 1 199 ? 26.035 -4.692 -10.581 1.00 73.94 199 GLU A CA 1
ATOM 1584 C C . GLU A 1 199 ? 26.963 -5.077 -9.417 1.00 73.94 199 GLU A C 1
ATOM 1586 O O . GLU A 1 199 ? 28.152 -5.320 -9.627 1.00 73.94 199 GLU A O 1
ATOM 1591 N N . HIS A 1 200 ? 26.428 -5.213 -8.201 1.00 73.44 200 HIS A N 1
ATOM 1592 C CA . HIS A 1 200 ? 27.198 -5.628 -7.030 1.00 73.44 200 HIS A CA 1
ATOM 1593 C C . HIS A 1 200 ? 27.583 -7.120 -7.043 1.00 73.44 200 HIS A C 1
ATOM 1595 O O . HIS A 1 200 ? 28.604 -7.494 -6.449 1.00 73.44 200 HIS A O 1
ATOM 1601 N N . P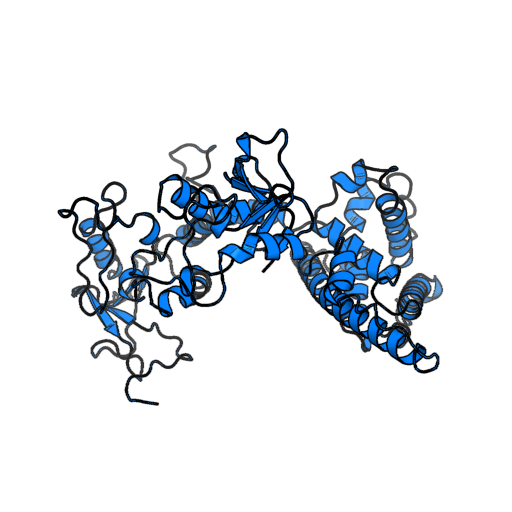HE A 1 201 ? 26.792 -7.959 -7.719 1.00 71.94 201 PHE A N 1
ATOM 1602 C CA . PHE A 1 201 ? 26.965 -9.416 -7.797 1.00 71.94 201 PHE A CA 1
ATOM 1603 C C . PHE A 1 201 ? 27.648 -9.851 -9.092 1.00 71.94 201 PHE A C 1
ATOM 1605 O O . PHE A 1 201 ? 28.415 -10.811 -9.103 1.00 71.94 201 PHE A O 1
ATOM 1612 N N . ASP A 1 202 ? 27.432 -9.106 -10.170 1.00 72.31 202 ASP A N 1
ATOM 1613 C CA . ASP A 1 202 ? 27.953 -9.398 -11.499 1.00 72.31 202 ASP A CA 1
ATOM 1614 C C . ASP A 1 202 ? 29.323 -8.739 -11.741 1.00 72.31 202 ASP A C 1
ATOM 1616 O O . ASP A 1 202 ? 29.517 -7.948 -12.666 1.00 72.31 202 ASP A O 1
ATOM 1620 N N . LYS A 1 203 ? 30.298 -9.043 -10.874 1.00 66.31 203 LYS A N 1
ATOM 1621 C CA . LYS A 1 203 ? 31.658 -8.476 -10.973 1.00 66.31 203 LYS A CA 1
ATOM 1622 C C . LYS A 1 203 ? 32.415 -8.936 -12.222 1.00 66.31 203 LYS A C 1
ATOM 1624 O O . LYS A 1 203 ? 33.325 -8.234 -12.654 1.00 66.31 203 LYS A O 1
ATOM 1629 N N . ASP A 1 204 ? 32.019 -10.069 -12.802 1.00 62.78 204 ASP A N 1
ATOM 1630 C CA . ASP A 1 204 ? 32.712 -10.693 -13.931 1.00 62.78 204 ASP A CA 1
ATOM 1631 C C . ASP A 1 204 ? 32.188 -10.233 -15.311 1.00 62.78 204 ASP A C 1
ATOM 1633 O O . ASP A 1 204 ? 32.940 -10.324 -16.280 1.00 62.78 204 ASP A O 1
ATOM 1637 N N . HIS A 1 205 ? 30.955 -9.702 -15.438 1.00 59.75 205 HIS A N 1
ATOM 1638 C CA . HIS A 1 205 ? 30.433 -9.157 -16.715 1.00 59.75 205 HIS A CA 1
ATOM 1639 C C . HIS A 1 205 ? 30.342 -7.619 -16.762 1.00 59.75 205 HIS A C 1
ATOM 1641 O O . HIS A 1 205 ? 29.942 -7.057 -17.781 1.00 59.75 205 HIS A O 1
ATOM 1647 N N . CYS A 1 206 ? 30.755 -6.906 -15.708 1.00 52.41 206 CYS A N 1
ATOM 1648 C CA . CYS A 1 206 ? 30.634 -5.442 -15.620 1.00 52.41 206 CYS A CA 1
ATOM 1649 C C . CYS A 1 206 ? 31.649 -4.643 -16.478 1.00 52.41 206 CYS A C 1
ATOM 1651 O O . CYS A 1 206 ? 31.648 -3.412 -16.461 1.00 52.41 206 CYS A O 1
ATOM 1653 N N . GLU A 1 207 ? 32.537 -5.301 -17.233 1.00 53.00 207 GLU A N 1
ATOM 1654 C CA . GLU A 1 207 ? 33.616 -4.605 -17.955 1.00 53.00 207 GLU A CA 1
ATOM 1655 C C . GLU A 1 207 ? 33.309 -4.236 -19.414 1.00 53.00 207 GLU A C 1
ATOM 1657 O O . GLU A 1 207 ? 34.023 -3.393 -19.971 1.00 53.00 207 GLU A O 1
ATOM 1662 N N . ASP A 1 208 ? 32.245 -4.758 -20.040 1.00 63.69 208 ASP A N 1
ATOM 1663 C CA . ASP A 1 208 ? 31.912 -4.358 -21.415 1.00 63.69 208 ASP A CA 1
ATOM 1664 C C . ASP A 1 208 ? 31.080 -3.067 -21.461 1.00 63.69 208 ASP A C 1
ATOM 1666 O O . ASP A 1 208 ? 29.885 -3.048 -21.771 1.00 63.69 208 ASP A O 1
ATOM 1670 N N . LYS A 1 209 ? 31.766 -1.948 -21.193 1.00 62.00 209 LYS A N 1
ATOM 1671 C CA . LYS A 1 209 ? 31.248 -0.570 -21.295 1.00 62.00 209 LYS A CA 1
ATOM 1672 C C . LYS A 1 209 ? 30.706 -0.202 -22.685 1.00 62.00 209 LYS A C 1
ATOM 1674 O O . LYS A 1 209 ? 30.250 0.924 -22.868 1.00 62.00 209 LYS A O 1
ATOM 1679 N N . SER A 1 210 ? 30.811 -1.087 -23.681 1.00 63.44 210 SER A N 1
ATOM 1680 C CA . SER A 1 210 ? 30.242 -0.864 -25.011 1.00 63.44 210 SER A CA 1
ATOM 1681 C C . SER A 1 210 ? 28.751 -1.211 -25.099 1.00 63.44 210 SER A C 1
ATOM 1683 O O . SER A 1 210 ? 28.082 -0.778 -26.040 1.00 63.44 210 SER A O 1
ATOM 1685 N N . THR A 1 211 ? 28.208 -1.944 -24.120 1.00 71.62 211 THR A N 1
ATOM 1686 C CA . THR A 1 211 ? 26.790 -2.318 -24.090 1.00 71.62 211 THR A CA 1
ATOM 1687 C C . THR A 1 211 ? 25.948 -1.255 -23.380 1.00 71.62 211 THR A C 1
ATOM 1689 O O . THR A 1 211 ? 26.002 -1.098 -22.165 1.00 71.62 211 THR A O 1
ATOM 1692 N N . ASN A 1 212 ? 25.135 -0.529 -24.153 1.00 79.19 212 ASN A N 1
ATOM 1693 C CA . ASN A 1 212 ? 24.229 0.514 -23.660 1.00 79.19 212 ASN A CA 1
ATOM 1694 C C . ASN A 1 212 ? 22.758 0.157 -23.948 1.00 79.19 212 ASN A C 1
ATOM 1696 O O . ASN A 1 212 ? 22.447 -0.719 -24.766 1.00 79.19 212 ASN A O 1
ATOM 1700 N N . GLY A 1 213 ? 21.841 0.840 -23.269 1.00 86.75 213 GLY A N 1
ATOM 1701 C CA . GLY A 1 213 ? 20.409 0.811 -23.524 1.00 86.75 213 GLY A CA 1
ATOM 1702 C C . GLY A 1 213 ? 19.752 -0.539 -23.303 1.00 86.75 213 GLY A C 1
ATOM 1703 O O . GLY A 1 213 ? 20.035 -1.278 -22.359 1.00 86.75 213 GLY A O 1
ATOM 1704 N N . PHE A 1 214 ? 18.852 -0.878 -24.225 1.00 89.56 214 PHE A N 1
ATOM 1705 C CA . PHE A 1 214 ? 18.069 -2.109 -24.164 1.00 89.56 214 PHE A CA 1
ATOM 1706 C C . PHE A 1 214 ? 18.912 -3.385 -24.287 1.00 89.56 214 PHE A C 1
ATOM 1708 O O . PHE A 1 214 ? 18.471 -4.439 -23.836 1.00 89.56 214 PHE A O 1
ATOM 1715 N N . ASN A 1 215 ? 20.117 -3.315 -24.866 1.00 89.38 215 ASN A N 1
ATOM 1716 C CA . ASN A 1 215 ? 21.001 -4.478 -24.938 1.00 89.38 215 ASN A CA 1
ATOM 1717 C C . ASN A 1 215 ? 21.509 -4.863 -23.544 1.00 89.38 215 ASN A C 1
ATOM 1719 O O . ASN A 1 215 ? 21.313 -5.999 -23.112 1.00 89.38 215 ASN A O 1
ATOM 1723 N N . ARG A 1 216 ? 22.046 -3.883 -22.804 1.00 88.12 216 ARG A N 1
ATOM 1724 C CA . ARG A 1 216 ? 22.443 -4.049 -21.400 1.00 88.12 216 ARG A CA 1
ATOM 1725 C C . ARG A 1 216 ? 21.247 -4.468 -20.540 1.00 88.12 216 ARG A C 1
ATOM 1727 O O . ARG A 1 216 ? 21.353 -5.430 -19.784 1.00 88.12 216 ARG A O 1
ATOM 1734 N N . ALA A 1 217 ? 20.086 -3.838 -20.737 1.00 91.62 217 ALA A N 1
ATOM 1735 C CA . ALA A 1 217 ? 18.854 -4.194 -20.031 1.00 91.62 217 ALA A CA 1
ATOM 1736 C C . ALA A 1 217 ? 18.458 -5.674 -20.218 1.00 91.62 217 ALA A C 1
ATOM 1738 O O . ALA A 1 217 ? 18.109 -6.348 -19.254 1.00 91.62 217 ALA A O 1
ATOM 1739 N N . LEU A 1 218 ? 18.545 -6.210 -21.443 1.00 93.06 218 LEU A N 1
ATOM 1740 C CA . LEU A 1 218 ? 18.237 -7.617 -21.732 1.00 93.06 218 LEU A CA 1
ATOM 1741 C C . LEU A 1 218 ? 19.233 -8.594 -21.105 1.00 93.06 218 LEU A C 1
ATOM 1743 O O . LEU A 1 218 ? 18.827 -9.667 -20.652 1.00 93.06 218 LEU A O 1
ATOM 1747 N N . GLN A 1 219 ? 20.520 -8.246 -21.085 1.00 91.12 219 GLN A N 1
ATOM 1748 C CA . GLN A 1 219 ? 21.544 -9.063 -20.432 1.00 91.12 219 GLN A CA 1
ATOM 1749 C C . GLN A 1 219 ? 21.279 -9.148 -18.927 1.00 91.12 219 GLN A C 1
ATOM 1751 O O . GLN A 1 219 ? 21.246 -10.242 -18.366 1.00 91.12 219 GLN A O 1
ATOM 1756 N N . LYS A 1 220 ? 20.987 -8.005 -18.297 1.00 91.38 220 LYS A N 1
ATOM 1757 C CA . LYS A 1 220 ? 20.690 -7.906 -16.862 1.00 91.38 220 LYS A CA 1
ATOM 1758 C C . LYS A 1 220 ? 19.375 -8.590 -16.496 1.00 91.38 220 LYS A C 1
ATOM 1760 O O . LYS A 1 220 ? 19.341 -9.346 -15.529 1.00 91.38 220 LYS A O 1
ATOM 1765 N N . TRP A 1 221 ? 18.332 -8.437 -17.314 1.00 94.75 221 TRP A N 1
ATOM 1766 C CA . TRP A 1 221 ? 17.097 -9.214 -17.177 1.00 94.75 221 TRP A CA 1
ATOM 1767 C C . TRP A 1 221 ? 17.372 -10.721 -17.226 1.00 94.75 221 TRP A C 1
ATOM 1769 O O . TRP A 1 221 ? 16.932 -11.451 -16.345 1.00 94.75 221 TRP A O 1
ATOM 1779 N N . SER A 1 222 ? 18.144 -11.185 -18.215 1.00 93.38 222 SER A N 1
ATOM 1780 C CA . SER A 1 222 ? 18.470 -12.611 -18.370 1.00 93.38 222 SER A CA 1
ATOM 1781 C C . SER A 1 222 ? 19.276 -13.155 -17.187 1.00 93.38 222 SER A C 1
ATOM 1783 O O . SER A 1 222 ? 19.056 -14.292 -16.772 1.00 93.38 222 SER A O 1
ATOM 1785 N N . PHE A 1 223 ? 20.183 -12.344 -16.632 1.00 91.56 223 PHE A N 1
ATOM 1786 C CA . PHE A 1 223 ? 20.929 -12.672 -15.420 1.00 91.56 223 PHE A CA 1
ATOM 1787 C C . PHE A 1 223 ? 19.988 -12.846 -14.221 1.00 91.56 223 PHE A C 1
ATOM 1789 O O . PHE A 1 223 ? 19.953 -13.923 -13.627 1.00 91.56 223 PHE A O 1
ATOM 1796 N N . ILE A 1 224 ? 19.171 -11.831 -13.905 1.00 91.12 224 ILE A N 1
ATOM 1797 C CA . ILE A 1 224 ? 18.230 -11.898 -12.775 1.00 91.12 224 ILE A CA 1
ATOM 1798 C C . ILE A 1 224 ? 17.270 -13.069 -12.941 1.00 91.12 224 ILE A C 1
ATOM 1800 O O . ILE A 1 224 ? 17.080 -13.844 -12.007 1.00 91.12 224 ILE A O 1
ATOM 1804 N N . ASP A 1 225 ? 16.675 -13.217 -14.123 1.00 93.38 225 ASP A N 1
ATOM 1805 C CA . ASP A 1 225 ? 15.688 -14.257 -14.383 1.00 93.38 225 ASP A CA 1
ATOM 1806 C C . ASP A 1 225 ? 16.290 -15.659 -14.236 1.00 93.38 225 ASP A C 1
ATOM 1808 O O . ASP A 1 225 ? 15.682 -16.534 -13.621 1.00 93.38 225 ASP A O 1
ATOM 1812 N N . GLY A 1 226 ? 17.524 -15.859 -14.711 1.00 91.12 226 GLY A N 1
ATOM 1813 C CA . GLY A 1 226 ? 18.252 -17.117 -14.564 1.00 91.12 226 GLY A CA 1
ATOM 1814 C C . GLY A 1 226 ? 18.533 -17.504 -13.109 1.00 91.12 226 GLY A C 1
ATOM 1815 O O . GLY A 1 226 ? 18.436 -18.689 -12.776 1.00 91.12 226 GLY A O 1
ATOM 1816 N N . HIS A 1 227 ? 18.845 -16.526 -12.253 1.00 89.12 227 HIS A N 1
ATOM 1817 C CA . HIS A 1 227 ? 19.119 -16.746 -10.830 1.00 89.12 227 HIS A CA 1
ATOM 1818 C C . HIS A 1 227 ? 17.829 -16.877 -10.004 1.00 89.12 227 HIS A C 1
ATOM 1820 O O . HIS A 1 227 ? 17.705 -17.790 -9.191 1.00 89.12 227 HIS A O 1
ATOM 1826 N N . LEU A 1 228 ? 16.829 -16.020 -10.229 1.00 87.94 228 LEU A N 1
ATOM 1827 C CA . LEU A 1 228 ? 15.602 -16.009 -9.427 1.00 87.94 228 LEU A CA 1
ATOM 1828 C C . LEU A 1 228 ? 14.596 -17.103 -9.819 1.00 87.94 228 LEU A C 1
ATOM 1830 O O . LEU A 1 228 ? 13.853 -17.564 -8.951 1.00 87.94 228 LEU A O 1
ATOM 1834 N N . CYS A 1 229 ? 14.603 -17.595 -11.065 1.00 87.94 229 CYS A N 1
ATOM 1835 C CA . CYS A 1 229 ? 13.807 -18.770 -11.454 1.00 87.94 229 CYS A CA 1
ATOM 1836 C C . CYS A 1 229 ? 14.341 -20.090 -10.877 1.00 87.94 229 CYS A C 1
ATOM 1838 O O . CYS A 1 229 ? 13.638 -21.102 -10.907 1.00 87.94 229 CYS A O 1
ATOM 1840 N N . ARG A 1 230 ? 15.590 -20.113 -10.397 1.00 84.50 230 ARG A N 1
ATOM 1841 C CA . ARG A 1 230 ? 16.282 -21.311 -9.906 1.00 84.50 230 ARG A CA 1
ATOM 1842 C C . ARG A 1 230 ? 16.709 -21.103 -8.451 1.00 84.50 230 ARG A C 1
ATOM 1844 O O . ARG A 1 230 ? 17.873 -20.805 -8.186 1.00 84.50 230 ARG A O 1
ATOM 1851 N N . PRO A 1 231 ? 15.772 -21.231 -7.492 1.00 66.00 231 PRO A N 1
ATOM 1852 C CA . PRO A 1 231 ? 16.024 -20.924 -6.081 1.00 66.00 231 PRO A CA 1
ATOM 1853 C C . PRO A 1 231 ? 17.113 -21.793 -5.427 1.00 66.00 231 PRO A C 1
ATOM 1855 O O . PRO A 1 231 ? 17.549 -21.492 -4.323 1.00 66.00 231 PRO A O 1
ATOM 1858 N N . ASP A 1 232 ? 17.555 -22.862 -6.085 1.00 76.12 232 ASP A N 1
ATOM 1859 C CA . ASP A 1 232 ? 18.663 -23.722 -5.676 1.00 76.12 232 ASP A CA 1
ATOM 1860 C C . ASP A 1 232 ? 20.055 -23.134 -5.962 1.00 76.12 232 ASP A C 1
ATOM 1862 O O . ASP A 1 232 ? 21.028 -23.583 -5.355 1.00 76.12 232 ASP A O 1
ATOM 1866 N N . LEU A 1 233 ? 20.167 -22.151 -6.862 1.00 67.06 233 LEU A N 1
ATOM 1867 C CA . LEU A 1 233 ? 21.461 -21.677 -7.358 1.00 67.06 233 LEU A CA 1
ATOM 1868 C C . LEU A 1 233 ? 22.021 -20.460 -6.619 1.00 67.06 233 LEU A C 1
ATOM 1870 O O . LEU A 1 233 ? 23.242 -20.336 -6.558 1.00 67.06 233 LEU A O 1
ATOM 1874 N N . ASP A 1 234 ? 21.185 -19.576 -6.062 1.00 69.25 234 ASP A N 1
ATOM 1875 C CA . ASP A 1 234 ? 21.682 -18.313 -5.498 1.00 69.25 234 ASP A CA 1
ATOM 1876 C C . ASP A 1 234 ? 20.754 -17.698 -4.433 1.00 69.25 234 ASP A C 1
ATOM 1878 O O . ASP A 1 234 ? 19.956 -16.790 -4.684 1.00 69.25 234 ASP A O 1
ATOM 1882 N N . ASN A 1 235 ? 20.857 -18.213 -3.204 1.00 73.62 235 ASN A N 1
ATOM 1883 C CA . ASN A 1 235 ? 20.164 -17.626 -2.055 1.00 73.62 235 ASN A CA 1
ATOM 1884 C C . ASN A 1 235 ? 20.707 -16.237 -1.694 1.00 73.62 235 ASN A C 1
ATOM 1886 O O . ASN A 1 235 ? 19.968 -15.444 -1.110 1.00 73.62 235 ASN A O 1
ATOM 1890 N N . ASP A 1 236 ? 21.956 -15.927 -2.048 1.00 77.75 236 ASP A N 1
ATOM 1891 C CA . ASP A 1 236 ? 22.610 -14.683 -1.653 1.00 77.75 236 ASP A CA 1
ATOM 1892 C C . ASP A 1 236 ? 22.000 -13.501 -2.413 1.00 77.75 236 ASP A C 1
ATOM 1894 O O . ASP A 1 236 ? 21.551 -12.547 -1.770 1.00 77.75 236 ASP A O 1
ATOM 1898 N N . LEU A 1 237 ? 21.848 -13.613 -3.742 1.00 81.62 237 LEU A N 1
ATOM 1899 C CA . LEU A 1 237 ? 21.173 -12.598 -4.561 1.00 81.62 237 LEU A CA 1
ATOM 1900 C C . LEU A 1 237 ? 19.735 -12.360 -4.080 1.00 81.62 237 LEU A C 1
ATOM 1902 O O . LEU A 1 237 ? 19.319 -11.224 -3.857 1.00 81.62 237 LEU A O 1
ATOM 1906 N N . ARG A 1 238 ? 18.966 -13.437 -3.875 1.00 80.38 238 ARG A N 1
ATOM 1907 C CA . ARG A 1 238 ? 17.567 -13.325 -3.439 1.00 80.38 238 ARG A CA 1
ATOM 1908 C C . ARG A 1 238 ? 17.441 -12.699 -2.050 1.00 80.38 238 ARG A C 1
ATOM 1910 O O . ARG A 1 238 ? 16.487 -11.966 -1.810 1.00 80.38 238 ARG A O 1
ATOM 1917 N N . SER A 1 239 ? 18.372 -12.994 -1.142 1.00 75.31 239 SER A N 1
ATOM 1918 C CA . SER A 1 239 ? 18.319 -12.522 0.245 1.00 75.31 239 SER A CA 1
ATOM 1919 C C . SER A 1 239 ? 18.593 -11.028 0.405 1.00 75.31 239 SER A C 1
ATOM 1921 O O . SER A 1 239 ? 18.133 -10.438 1.383 1.00 75.31 239 SER A O 1
ATOM 1923 N N . GLY A 1 240 ? 19.325 -10.408 -0.525 1.00 75.25 240 GLY A N 1
ATOM 1924 C CA . GLY A 1 240 ? 19.603 -8.977 -0.443 1.00 75.25 240 GLY A CA 1
ATOM 1925 C C . GLY A 1 240 ? 18.707 -8.098 -1.321 1.00 75.25 240 GLY A C 1
ATOM 1926 O O . GLY A 1 240 ? 18.723 -6.880 -1.132 1.00 75.25 240 GLY A O 1
ATOM 1927 N N . LEU A 1 241 ? 17.875 -8.680 -2.195 1.00 79.88 241 LEU A N 1
ATOM 1928 C CA . LEU A 1 241 ? 16.779 -7.947 -2.834 1.00 79.88 241 LEU A CA 1
ATOM 1929 C C . LEU A 1 241 ? 15.782 -7.453 -1.779 1.00 79.88 241 LEU A C 1
ATOM 1931 O O . LEU A 1 241 ? 15.402 -8.178 -0.857 1.00 79.88 241 LEU A O 1
ATOM 1935 N N . SER A 1 242 ? 15.307 -6.215 -1.926 1.00 77.25 242 SER A N 1
ATOM 1936 C CA . SER A 1 242 ? 14.146 -5.760 -1.163 1.00 77.25 242 SER A CA 1
ATOM 1937 C C . SER A 1 242 ? 12.883 -6.509 -1.592 1.00 77.25 242 SER A C 1
ATOM 1939 O O . SER A 1 242 ? 12.789 -7.041 -2.700 1.00 77.25 242 SER A O 1
ATOM 1941 N N . ILE A 1 243 ? 11.859 -6.485 -0.737 1.00 74.19 243 ILE A N 1
ATOM 1942 C CA . ILE A 1 243 ? 10.527 -7.009 -1.075 1.00 74.19 243 ILE A CA 1
ATOM 1943 C C . ILE A 1 243 ? 9.978 -6.302 -2.323 1.00 74.19 243 ILE A C 1
ATOM 1945 O O . ILE A 1 243 ? 9.476 -6.954 -3.235 1.00 74.19 243 ILE A O 1
ATOM 1949 N N . SER A 1 244 ? 10.144 -4.979 -2.414 1.00 79.44 244 SER A N 1
ATOM 1950 C CA . SER A 1 244 ? 9.710 -4.193 -3.570 1.00 79.44 244 SER A CA 1
ATOM 1951 C C . SER A 1 244 ? 10.424 -4.569 -4.872 1.00 79.44 244 SER A C 1
ATOM 1953 O O . SER A 1 244 ? 9.763 -4.697 -5.902 1.00 79.44 244 SER A O 1
ATOM 1955 N N . GLN A 1 245 ? 11.737 -4.811 -4.833 1.00 87.56 245 GLN A N 1
ATOM 1956 C CA . GLN A 1 245 ? 12.513 -5.301 -5.975 1.00 87.56 245 GLN A CA 1
ATOM 1957 C C . GLN A 1 245 ? 12.087 -6.722 -6.370 1.00 87.56 245 GLN A C 1
ATOM 1959 O O . GLN A 1 245 ? 11.878 -7.000 -7.550 1.00 87.56 245 GLN A O 1
ATOM 1964 N N . LEU A 1 246 ? 11.891 -7.611 -5.392 1.00 86.25 246 LEU A N 1
ATOM 1965 C CA . LEU A 1 246 ? 11.429 -8.975 -5.643 1.00 86.25 246 LEU A CA 1
ATOM 1966 C C . LEU A 1 246 ? 10.045 -8.985 -6.306 1.00 86.25 246 LEU A C 1
ATOM 1968 O O . LEU A 1 246 ? 9.832 -9.706 -7.277 1.00 86.25 246 LEU A O 1
ATOM 1972 N N . HIS A 1 247 ? 9.118 -8.153 -5.834 1.00 85.25 247 HIS A N 1
ATOM 1973 C CA . HIS A 1 247 ? 7.800 -8.013 -6.449 1.00 85.25 247 HIS A CA 1
ATOM 1974 C C . HIS A 1 247 ? 7.872 -7.386 -7.841 1.00 85.25 247 HIS A C 1
ATOM 1976 O O . HIS A 1 247 ? 7.185 -7.857 -8.744 1.00 85.25 247 HIS A O 1
ATOM 1982 N N . ALA A 1 248 ? 8.716 -6.371 -8.053 1.00 93.12 248 ALA A N 1
ATOM 1983 C CA . ALA A 1 248 ? 8.945 -5.811 -9.383 1.00 93.12 248 ALA A CA 1
ATOM 1984 C C . ALA A 1 248 ? 9.436 -6.890 -10.361 1.00 93.12 248 ALA A C 1
ATOM 1986 O O . ALA A 1 248 ? 8.877 -7.023 -11.451 1.00 93.12 248 ALA A O 1
ATOM 1987 N N . TYR A 1 249 ? 10.396 -7.722 -9.941 1.00 94.50 249 TYR A N 1
ATOM 1988 C CA . TYR A 1 249 ? 10.846 -8.876 -10.717 1.00 94.50 249 TYR A CA 1
ATOM 1989 C C . TYR A 1 249 ? 9.695 -9.836 -11.021 1.00 94.50 249 TYR A C 1
ATOM 1991 O O . TYR A 1 249 ? 9.488 -10.178 -12.180 1.00 94.50 249 TYR A O 1
ATOM 1999 N N . GLN A 1 250 ? 8.917 -10.244 -10.016 1.00 92.50 250 GLN A N 1
ATOM 2000 C CA . GLN A 1 250 ? 7.815 -11.183 -10.221 1.00 92.50 250 GLN A CA 1
ATOM 2001 C C . GLN A 1 250 ? 6.764 -10.622 -11.197 1.00 92.50 250 GLN A C 1
ATOM 2003 O O . GLN A 1 250 ? 6.284 -11.355 -12.061 1.00 92.50 250 GLN A O 1
ATOM 2008 N N . LEU A 1 251 ? 6.433 -9.325 -11.107 1.00 94.19 251 LEU A N 1
ATOM 2009 C CA . LEU A 1 251 ? 5.482 -8.663 -12.012 1.00 94.19 251 LEU A CA 1
ATOM 2010 C C . LEU A 1 251 ? 5.997 -8.687 -13.448 1.00 94.19 251 LEU A C 1
ATOM 2012 O O . LEU A 1 251 ? 5.265 -9.045 -14.375 1.00 94.19 251 LEU A O 1
ATOM 2016 N N . LEU A 1 252 ? 7.271 -8.334 -13.623 1.00 96.44 252 LEU A N 1
ATOM 2017 C CA . LEU A 1 252 ? 7.925 -8.364 -14.921 1.00 96.44 252 LEU A CA 1
ATOM 2018 C C . LEU A 1 252 ? 8.042 -9.791 -15.452 1.00 96.44 252 LEU A C 1
ATOM 2020 O O . LEU A 1 252 ? 7.799 -9.994 -16.633 1.00 96.44 252 LEU A O 1
ATOM 2024 N N . HIS A 1 253 ? 8.326 -10.782 -14.608 1.00 95.31 253 HIS A N 1
ATOM 2025 C CA . HIS A 1 253 ? 8.443 -12.184 -15.003 1.00 95.31 253 HIS A CA 1
ATOM 2026 C C . HIS A 1 253 ? 7.095 -12.744 -15.469 1.00 95.31 253 HIS A C 1
ATOM 2028 O O . HIS A 1 253 ? 7.009 -13.396 -16.511 1.00 95.31 253 HIS A O 1
ATOM 2034 N N . GLU A 1 254 ? 6.016 -12.438 -14.752 1.00 93.50 254 GLU A N 1
ATOM 2035 C CA . GLU A 1 254 ? 4.650 -12.816 -15.117 1.00 93.50 254 GLU A CA 1
ATOM 2036 C C . GLU A 1 254 ? 4.231 -12.208 -16.470 1.00 93.50 254 GLU A C 1
ATOM 2038 O O . GLU A 1 254 ? 3.689 -12.905 -17.338 1.00 93.50 254 GLU A O 1
ATOM 2043 N N . TRP A 1 255 ? 4.537 -10.922 -16.677 1.00 95.62 255 TRP A N 1
ATOM 2044 C CA . TRP A 1 255 ? 4.314 -10.222 -17.945 1.00 95.62 255 TRP A CA 1
ATOM 2045 C C . TRP A 1 255 ? 5.181 -10.795 -19.075 1.00 95.62 255 TRP A C 1
ATOM 2047 O O . TRP A 1 255 ? 4.686 -11.051 -20.179 1.00 95.62 255 TRP A O 1
ATOM 2057 N N . TRP A 1 256 ? 6.459 -11.047 -18.793 1.00 96.06 256 TRP A N 1
ATOM 2058 C CA . TRP A 1 256 ? 7.445 -11.565 -19.736 1.00 96.06 256 TRP A CA 1
ATOM 2059 C C . TRP A 1 256 ? 7.087 -12.968 -20.216 1.00 96.06 256 TRP A C 1
ATOM 2061 O O . TRP A 1 256 ? 7.189 -13.251 -21.405 1.00 96.06 256 TRP A O 1
ATOM 2071 N N . THR A 1 257 ? 6.617 -13.838 -19.323 1.00 94.69 257 THR A N 1
ATOM 2072 C CA . THR A 1 257 ? 6.262 -15.233 -19.636 1.00 94.69 257 THR A CA 1
ATOM 2073 C C . THR A 1 257 ? 4.813 -15.412 -20.095 1.00 94.69 257 THR A C 1
ATOM 2075 O O . THR A 1 257 ? 4.460 -16.457 -20.641 1.00 94.69 257 THR A O 1
ATOM 2078 N N . GLY A 1 258 ? 3.970 -14.390 -19.928 1.00 93.50 258 GLY A N 1
ATOM 2079 C CA . GLY A 1 258 ? 2.597 -14.385 -20.431 1.00 93.50 258 GLY A CA 1
ATOM 2080 C C . GLY A 1 258 ? 1.623 -15.196 -19.592 1.00 93.50 258 GLY A C 1
ATOM 2081 O O . GLY A 1 258 ? 0.635 -15.706 -20.117 1.00 93.50 258 GLY A O 1
ATOM 2082 N N . GLN A 1 259 ? 1.877 -15.315 -18.290 1.00 91.56 259 GLN A N 1
ATOM 2083 C CA . GLN A 1 259 ? 1.058 -16.130 -17.387 1.00 91.56 259 GLN A CA 1
ATOM 2084 C C . GLN A 1 259 ? -0.392 -15.619 -17.297 1.00 91.56 259 GLN A C 1
ATOM 2086 O O . GLN A 1 259 ? -1.342 -16.414 -17.270 1.00 91.56 259 GLN A O 1
ATOM 2091 N N . ILE A 1 260 ? -0.573 -14.292 -17.324 1.00 90.25 260 ILE A N 1
ATOM 2092 C CA . ILE A 1 260 ? -1.867 -13.625 -17.086 1.00 90.25 260 ILE A CA 1
ATOM 2093 C C . ILE A 1 260 ? -2.433 -12.906 -18.322 1.00 90.25 260 ILE A C 1
ATOM 2095 O O . ILE A 1 260 ? -3.238 -11.978 -18.226 1.00 90.25 260 ILE A O 1
ATOM 2099 N N . GLN A 1 261 ? -2.000 -13.320 -19.511 1.00 92.75 261 GLN A N 1
ATOM 2100 C CA . GLN A 1 261 ? -2.406 -12.727 -20.783 1.00 92.75 261 GLN A CA 1
ATOM 2101 C C . GLN A 1 261 ? -2.287 -13.730 -21.931 1.00 92.75 261 GLN A C 1
ATOM 2103 O O . GLN A 1 261 ? -1.852 -14.865 -21.749 1.00 92.75 261 GLN A O 1
ATOM 2108 N N . GLN A 1 262 ? -2.649 -13.306 -23.142 1.00 91.81 262 GLN A N 1
ATOM 2109 C CA . GLN A 1 262 ? -2.385 -14.103 -24.336 1.00 91.81 262 GLN A CA 1
ATOM 2110 C C . GLN A 1 262 ? -0.865 -14.206 -24.570 1.00 91.81 262 GLN A C 1
ATOM 2112 O O . GLN A 1 262 ? -0.216 -13.162 -24.671 1.00 91.81 262 GLN A O 1
ATOM 2117 N N . PRO A 1 263 ? -0.291 -15.416 -24.733 1.00 91.69 263 PRO A N 1
ATOM 2118 C CA . PRO A 1 263 ? 1.158 -15.594 -24.890 1.00 91.69 263 PRO A CA 1
ATOM 2119 C C . PRO A 1 263 ? 1.776 -14.793 -26.045 1.00 91.69 263 PRO A C 1
ATOM 2121 O O . PRO A 1 263 ? 2.905 -14.323 -25.935 1.00 91.69 263 PRO A O 1
ATOM 2124 N N . ALA A 1 264 ? 1.020 -14.576 -27.128 1.00 91.94 264 ALA A N 1
ATOM 2125 C CA . ALA A 1 264 ? 1.464 -13.763 -28.259 1.00 91.94 264 ALA A CA 1
ATOM 2126 C C . ALA A 1 264 ? 1.819 -12.323 -27.845 1.00 91.94 264 ALA A C 1
ATOM 2128 O O . ALA A 1 264 ? 2.793 -11.772 -28.341 1.00 91.94 264 ALA A O 1
ATOM 2129 N N . LEU A 1 265 ? 1.093 -11.728 -26.890 1.00 91.56 265 LEU A N 1
ATOM 2130 C CA . LEU A 1 265 ? 1.361 -10.361 -26.426 1.00 91.56 265 LEU A CA 1
ATOM 2131 C C . LEU A 1 265 ? 2.686 -10.266 -25.657 1.00 91.56 265 LEU A C 1
ATOM 2133 O O . LEU A 1 265 ? 3.402 -9.278 -25.807 1.00 91.56 265 LEU A O 1
ATOM 2137 N N . SER A 1 266 ? 3.054 -11.303 -24.895 1.00 93.31 266 SER A N 1
ATOM 2138 C CA . SER A 1 266 ? 4.390 -11.395 -24.288 1.00 93.31 266 SER A CA 1
ATOM 2139 C C . SER A 1 266 ? 5.473 -11.521 -25.345 1.00 93.31 266 SER A C 1
ATOM 2141 O O . SER A 1 266 ? 6.463 -10.805 -25.283 1.00 93.31 266 SER A O 1
ATOM 2143 N N . GLN A 1 267 ? 5.276 -12.389 -26.341 1.00 92.69 267 GLN A N 1
ATOM 2144 C CA . GLN A 1 267 ? 6.236 -12.563 -27.435 1.00 92.69 267 GLN A CA 1
ATOM 2145 C C . GLN A 1 267 ? 6.448 -11.258 -28.205 1.00 92.69 267 GLN A C 1
ATOM 2147 O O . GLN A 1 267 ? 7.584 -10.894 -28.492 1.00 92.69 267 GLN A O 1
ATOM 2152 N N . PHE A 1 268 ? 5.376 -10.510 -28.473 1.00 91.69 268 PHE A N 1
ATOM 2153 C CA . PHE A 1 268 ? 5.479 -9.194 -29.092 1.00 91.69 268 PHE A CA 1
ATOM 2154 C C . PHE A 1 268 ? 6.211 -8.196 -28.196 1.00 91.69 268 PHE A C 1
ATOM 2156 O O . PHE A 1 268 ? 7.070 -7.477 -28.690 1.00 91.69 268 PHE A O 1
ATOM 2163 N N . ALA A 1 269 ? 5.944 -8.166 -26.887 1.00 90.38 269 ALA A N 1
ATOM 2164 C CA . ALA A 1 269 ? 6.681 -7.300 -25.965 1.00 90.38 269 ALA A CA 1
ATOM 2165 C C . ALA A 1 269 ? 8.186 -7.626 -25.935 1.00 90.38 269 ALA A C 1
ATOM 2167 O O . ALA A 1 269 ? 9.014 -6.719 -26.034 1.00 90.38 269 ALA A O 1
ATOM 2168 N N . GLN A 1 270 ? 8.540 -8.913 -25.881 1.00 93.56 270 GLN A N 1
ATOM 2169 C CA . GLN A 1 270 ? 9.926 -9.378 -25.972 1.00 93.56 270 GLN A CA 1
ATOM 2170 C C . GLN A 1 270 ? 10.564 -8.957 -27.298 1.00 93.56 270 GLN A C 1
ATOM 2172 O O . GLN A 1 270 ? 11.670 -8.425 -27.301 1.00 93.56 270 GLN A O 1
ATOM 2177 N N . GLN A 1 271 ? 9.855 -9.134 -28.417 1.00 90.75 271 GLN A N 1
ATOM 2178 C CA . GLN A 1 271 ? 10.326 -8.735 -29.740 1.00 90.75 271 GLN A CA 1
ATOM 2179 C C . GLN A 1 271 ? 10.546 -7.220 -29.829 1.00 90.75 271 GLN A C 1
ATOM 2181 O O . GLN A 1 271 ? 11.544 -6.780 -30.388 1.00 90.75 271 GLN A O 1
ATOM 2186 N N . VAL A 1 272 ? 9.655 -6.413 -29.251 1.00 89.25 272 VAL A N 1
ATOM 2187 C CA . VAL A 1 272 ? 9.798 -4.952 -29.196 1.00 89.25 272 VAL A CA 1
ATOM 2188 C C . VAL A 1 272 ? 11.069 -4.558 -28.435 1.00 89.25 272 VAL A C 1
ATOM 2190 O O . VAL A 1 272 ? 11.829 -3.719 -28.917 1.00 89.25 272 VAL A O 1
ATOM 2193 N N . ILE A 1 273 ? 11.348 -5.198 -27.296 1.00 91.12 273 ILE A N 1
ATOM 2194 C CA . ILE A 1 273 ? 12.562 -4.954 -26.498 1.00 91.12 273 ILE A CA 1
ATOM 2195 C C . ILE A 1 273 ? 13.822 -5.448 -27.230 1.00 91.12 273 ILE A C 1
ATOM 2197 O O . ILE A 1 273 ? 14.823 -4.737 -27.277 1.00 91.12 273 ILE A O 1
ATOM 2201 N N . GLN A 1 274 ? 13.779 -6.625 -27.859 1.00 90.88 274 GLN A N 1
ATOM 2202 C CA . GLN A 1 274 ? 14.882 -7.174 -28.661 1.00 90.88 274 GLN A CA 1
ATOM 2203 C C . GLN A 1 274 ? 15.201 -6.307 -29.879 1.00 90.88 274 GLN A C 1
ATOM 2205 O O . GLN A 1 274 ? 16.367 -6.036 -30.160 1.00 90.88 274 GLN A O 1
ATOM 2210 N N . ASN A 1 275 ? 14.174 -5.817 -30.575 1.00 87.75 275 ASN A N 1
ATOM 2211 C CA . ASN A 1 275 ? 14.344 -4.871 -31.667 1.00 87.75 275 ASN A CA 1
ATOM 2212 C C . ASN A 1 275 ? 14.988 -3.585 -31.143 1.00 87.75 275 ASN A C 1
ATOM 2214 O O . ASN A 1 275 ? 15.941 -3.096 -31.748 1.00 87.75 275 ASN A O 1
ATOM 2218 N N . ALA A 1 276 ? 14.524 -3.053 -30.008 1.00 86.69 276 ALA A N 1
ATOM 2219 C CA . ALA A 1 276 ? 15.115 -1.871 -29.379 1.00 86.69 276 ALA A CA 1
ATOM 2220 C C . ALA A 1 276 ? 16.589 -2.081 -28.978 1.00 86.69 276 ALA A C 1
ATOM 2222 O O . ALA A 1 276 ? 17.372 -1.139 -29.034 1.00 86.69 276 ALA A O 1
ATOM 2223 N N . ALA A 1 277 ? 16.977 -3.310 -28.631 1.00 87.06 277 ALA A N 1
ATOM 2224 C CA . ALA A 1 277 ? 18.351 -3.699 -28.310 1.00 87.06 277 ALA A CA 1
ATOM 2225 C C . ALA A 1 277 ? 19.263 -3.916 -29.532 1.00 87.06 277 ALA A C 1
ATOM 2227 O O . ALA A 1 277 ? 20.461 -4.164 -29.363 1.00 87.06 277 ALA A O 1
ATOM 2228 N N . SER A 1 278 ? 18.721 -3.865 -30.754 1.00 85.75 278 SER A N 1
ATOM 2229 C CA . SER A 1 278 ? 19.516 -4.019 -31.973 1.00 85.75 278 SER A CA 1
ATOM 2230 C C . SER A 1 278 ? 20.435 -2.816 -32.202 1.00 85.75 278 SER A C 1
ATOM 2232 O O . SER A 1 278 ? 20.073 -1.671 -31.927 1.00 85.75 278 SER A O 1
ATOM 2234 N N . GLN A 1 279 ? 21.618 -3.072 -32.765 1.00 75.25 279 GLN A N 1
ATOM 2235 C CA . GLN A 1 279 ? 22.615 -2.035 -33.051 1.00 75.25 279 GLN A CA 1
ATOM 2236 C C . GLN A 1 279 ? 22.049 -0.907 -33.932 1.00 75.25 279 GLN A C 1
ATOM 2238 O O . GLN A 1 279 ? 22.293 0.265 -33.667 1.00 75.25 279 GLN A O 1
ATOM 2243 N N . GLN A 1 280 ? 21.221 -1.255 -34.921 1.00 76.75 280 GLN A N 1
ATOM 2244 C CA . GLN A 1 280 ? 20.564 -0.289 -35.803 1.00 76.75 280 GLN A CA 1
ATOM 2245 C C . GLN A 1 280 ? 19.662 0.690 -35.030 1.00 76.75 280 GLN A C 1
ATOM 2247 O O . GLN A 1 280 ? 19.643 1.883 -35.325 1.00 76.75 280 GLN A O 1
ATOM 2252 N N . ASN A 1 281 ? 18.933 0.211 -34.017 1.00 74.94 281 ASN A N 1
ATOM 2253 C CA . ASN A 1 281 ? 18.054 1.065 -33.217 1.00 74.94 281 ASN A CA 1
ATOM 2254 C C . ASN A 1 281 ? 18.811 1.907 -32.190 1.00 74.94 281 ASN A C 1
ATOM 2256 O O . ASN A 1 281 ? 18.395 3.035 -31.920 1.00 74.94 281 ASN A O 1
ATOM 2260 N N . ALA A 1 282 ? 19.927 1.400 -31.663 1.00 71.56 282 ALA A N 1
ATOM 2261 C CA . ALA A 1 282 ? 20.824 2.192 -30.828 1.00 71.56 282 ALA A CA 1
ATOM 2262 C C . ALA A 1 282 ? 21.397 3.392 -31.607 1.00 71.56 282 ALA A C 1
ATOM 2264 O O . ALA A 1 282 ? 21.410 4.510 -31.095 1.00 71.56 282 ALA A O 1
ATOM 2265 N N . GLU A 1 283 ? 21.784 3.189 -32.873 1.00 72.75 283 GLU A N 1
ATOM 2266 C CA . GLU A 1 283 ? 22.277 4.251 -33.765 1.00 72.75 283 GLU A CA 1
ATOM 2267 C C . GLU A 1 283 ? 21.193 5.293 -34.114 1.00 72.75 283 GLU A C 1
ATOM 2269 O O . GLU A 1 283 ? 21.498 6.477 -34.262 1.00 72.75 283 GLU A O 1
ATOM 2274 N N . ASN A 1 284 ? 19.919 4.885 -34.159 1.00 72.19 284 ASN A N 1
ATOM 2275 C CA . ASN A 1 284 ? 18.768 5.755 -34.444 1.00 72.19 284 ASN A CA 1
ATOM 2276 C C . ASN A 1 284 ? 18.118 6.382 -33.191 1.00 72.19 284 ASN A C 1
ATOM 2278 O O . ASN A 1 284 ? 17.028 6.954 -33.278 1.00 72.19 284 ASN A O 1
ATOM 2282 N N . GLY A 1 285 ? 18.732 6.265 -32.009 1.00 64.94 285 GLY A N 1
ATOM 2283 C CA . GLY A 1 285 ? 18.188 6.838 -30.772 1.00 64.94 285 GLY A CA 1
ATOM 2284 C C . GLY A 1 285 ? 16.839 6.241 -30.349 1.00 64.94 285 GLY A C 1
ATOM 2285 O O . GLY A 1 285 ? 16.007 6.947 -29.780 1.00 64.94 285 GLY A O 1
ATOM 2286 N N . TYR A 1 286 ? 16.609 4.957 -30.643 1.00 66.94 286 TYR A N 1
ATOM 2287 C CA . TYR A 1 286 ? 15.431 4.184 -30.223 1.00 66.94 286 TYR A CA 1
ATOM 2288 C C . TYR A 1 286 ? 14.074 4.715 -30.731 1.00 66.94 286 TYR A C 1
ATOM 2290 O O . TYR A 1 286 ? 13.038 4.473 -30.108 1.00 66.94 286 TYR A O 1
ATOM 2298 N N . GLN A 1 287 ? 14.048 5.430 -31.860 1.00 60.25 287 GLN A N 1
ATOM 2299 C CA . GLN A 1 287 ? 12.806 5.982 -32.423 1.00 60.25 287 GLN A CA 1
ATOM 2300 C C . GLN A 1 287 ? 11.883 4.920 -33.052 1.00 60.25 287 GLN A C 1
ATOM 2302 O O . GLN A 1 287 ? 10.670 5.119 -33.089 1.00 60.25 287 GLN A O 1
ATOM 2307 N N . ASP A 1 288 ? 12.428 3.769 -33.460 1.00 60.62 288 ASP A N 1
ATOM 2308 C CA . ASP A 1 288 ? 11.715 2.728 -34.221 1.00 60.62 288 ASP A CA 1
ATOM 2309 C C . ASP A 1 288 ? 11.104 1.612 -33.345 1.00 60.62 288 ASP A C 1
ATOM 2311 O O . ASP A 1 288 ? 10.857 0.492 -33.799 1.00 60.62 288 ASP A O 1
ATOM 2315 N N . VAL A 1 289 ? 10.850 1.885 -32.062 1.00 70.25 289 VAL A N 1
ATOM 2316 C CA . VAL A 1 289 ? 10.170 0.926 -31.179 1.00 70.25 289 VAL A CA 1
ATOM 2317 C C . VAL A 1 289 ? 8.690 0.866 -31.566 1.00 70.25 289 VAL A C 1
ATOM 2319 O O . VAL A 1 289 ? 7.920 1.767 -31.231 1.00 70.25 289 VAL A O 1
ATOM 2322 N N . ASP A 1 290 ? 8.279 -0.198 -32.260 1.00 74.19 290 ASP A N 1
ATOM 2323 C CA . ASP A 1 290 ? 6.881 -0.429 -32.644 1.00 74.19 290 ASP A CA 1
ATOM 2324 C C . ASP A 1 290 ? 6.011 -0.728 -31.409 1.00 74.19 290 ASP A C 1
ATOM 2326 O O . ASP A 1 290 ? 5.799 -1.870 -30.995 1.00 74.19 290 ASP A O 1
ATOM 2330 N N . ARG A 1 291 ? 5.505 0.342 -30.791 1.00 74.94 291 ARG A N 1
ATOM 2331 C CA . ARG A 1 291 ? 4.645 0.280 -29.601 1.00 74.94 291 ARG A CA 1
ATOM 2332 C C . ARG A 1 291 ? 3.256 -0.293 -29.893 1.00 74.94 291 ARG A C 1
ATOM 2334 O O . ARG A 1 291 ? 2.557 -0.675 -28.952 1.00 74.94 291 ARG A O 1
ATOM 2341 N N . GLU A 1 292 ? 2.849 -0.356 -31.160 1.00 77.81 292 GLU A N 1
ATOM 2342 C CA . GLU A 1 292 ? 1.562 -0.928 -31.554 1.00 77.81 292 GLU A CA 1
ATOM 2343 C C . GLU A 1 292 ? 1.606 -2.458 -31.527 1.00 77.81 292 GLU A C 1
ATOM 2345 O O . GLU A 1 2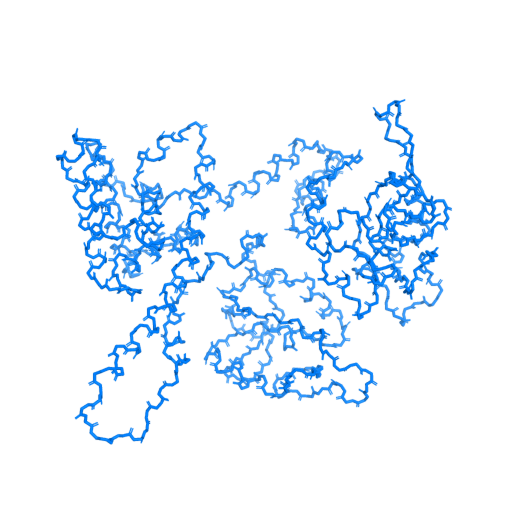92 ? 0.629 -3.071 -31.092 1.00 77.81 292 GLU A O 1
ATOM 2350 N N . LEU A 1 293 ? 2.739 -3.070 -31.898 1.00 75.94 293 LEU A N 1
ATOM 2351 C CA . LEU A 1 293 ? 2.901 -4.527 -31.984 1.00 75.94 293 LEU A CA 1
ATOM 2352 C C . LEU A 1 293 ? 2.591 -5.251 -30.661 1.00 75.94 293 LEU A C 1
ATOM 2354 O O . LEU A 1 293 ? 1.914 -6.276 -30.655 1.00 75.94 293 LEU A O 1
ATOM 2358 N N . ALA A 1 294 ? 3.026 -4.692 -29.530 1.00 74.31 294 ALA A N 1
ATOM 2359 C CA . ALA A 1 294 ? 2.791 -5.254 -28.195 1.00 74.31 294 ALA A CA 1
ATOM 2360 C C . ALA A 1 294 ? 1.594 -4.620 -27.460 1.00 74.31 294 ALA A C 1
ATOM 2362 O O . ALA A 1 294 ? 1.468 -4.744 -26.241 1.00 74.31 294 ALA A O 1
ATOM 2363 N N . HIS A 1 295 ? 0.722 -3.903 -28.182 1.00 81.38 295 HIS A N 1
ATOM 2364 C CA . HIS A 1 295 ? -0.416 -3.170 -27.612 1.00 81.38 295 HIS A CA 1
ATOM 2365 C C . HIS A 1 295 ? -0.024 -2.208 -26.471 1.00 81.38 295 HIS A C 1
ATOM 2367 O O . HIS A 1 295 ? -0.850 -1.898 -25.606 1.00 81.38 295 HIS A O 1
ATOM 2373 N N . LEU A 1 296 ? 1.209 -1.687 -26.468 1.00 79.00 296 LEU A N 1
ATOM 2374 C CA . LEU A 1 296 ? 1.700 -0.791 -25.413 1.00 79.00 296 LEU A CA 1
ATOM 2375 C C . LEU A 1 296 ? 0.917 0.529 -25.381 1.00 79.00 296 LEU A C 1
ATOM 2377 O O . LEU A 1 296 ? 0.843 1.189 -24.350 1.00 79.00 296 LEU A O 1
ATOM 2381 N N . SER A 1 297 ? 0.307 0.922 -26.499 1.00 80.00 297 SER A N 1
ATOM 2382 C CA . SER A 1 297 ? -0.578 2.088 -26.600 1.00 80.00 297 SER A CA 1
ATOM 2383 C C . SER A 1 297 ? -2.035 1.793 -26.215 1.00 80.00 297 SER A C 1
ATOM 2385 O O . SER A 1 297 ? -2.767 2.714 -25.853 1.00 80.00 297 SER A O 1
ATOM 2387 N N . LYS A 1 298 ? -2.464 0.525 -26.278 1.00 87.19 298 LYS A N 1
ATOM 2388 C CA . LYS A 1 298 ? -3.875 0.103 -26.160 1.00 87.19 298 LYS A CA 1
ATOM 2389 C C . LYS A 1 298 ? -4.219 -0.537 -24.819 1.00 87.19 298 LYS A C 1
ATOM 2391 O O . LYS A 1 298 ? -5.388 -0.568 -24.449 1.00 87.19 298 LYS A O 1
ATOM 2396 N N . SER A 1 299 ? -3.227 -1.049 -24.096 1.00 91.94 299 SER A N 1
ATOM 2397 C CA . SER A 1 299 ? -3.408 -1.700 -22.799 1.00 91.94 299 SER A CA 1
ATOM 2398 C C . SER A 1 299 ? -2.642 -0.961 -21.712 1.00 91.94 299 SER A C 1
ATOM 2400 O O . SER A 1 299 ? -1.414 -0.880 -21.744 1.00 91.94 299 SER A O 1
ATOM 2402 N N . THR A 1 300 ? -3.367 -0.470 -20.704 1.00 91.44 300 THR A N 1
ATOM 2403 C CA . THR A 1 300 ? -2.773 0.161 -19.516 1.00 91.44 300 THR A CA 1
ATOM 2404 C C . THR A 1 300 ? -1.833 -0.795 -18.778 1.00 91.44 300 THR A C 1
ATOM 2406 O O . THR A 1 300 ? -0.793 -0.360 -18.290 1.00 91.44 300 THR A O 1
ATOM 2409 N N . TYR A 1 301 ? -2.154 -2.094 -18.741 1.00 94.00 301 TYR A N 1
ATOM 2410 C CA . TYR A 1 301 ? -1.296 -3.114 -18.136 1.00 94.00 301 TYR A CA 1
ATOM 2411 C C . TYR A 1 301 ? 0.043 -3.224 -18.877 1.00 94.00 301 TYR A C 1
ATOM 2413 O O . TYR A 1 301 ? 1.089 -3.002 -18.272 1.00 94.00 301 TYR A O 1
ATOM 2421 N N . HIS A 1 302 ? 0.021 -3.460 -20.194 1.00 94.06 302 HIS A N 1
ATOM 2422 C CA . HIS A 1 302 ? 1.253 -3.612 -20.975 1.00 94.06 302 HIS A CA 1
ATOM 2423 C C . HIS A 1 302 ? 2.101 -2.343 -21.001 1.00 94.06 302 HIS A C 1
ATOM 2425 O O . HIS A 1 302 ? 3.320 -2.419 -20.875 1.00 94.06 302 HIS A O 1
ATOM 2431 N N . ARG A 1 303 ? 1.461 -1.173 -21.119 1.00 93.38 303 ARG A N 1
ATOM 2432 C CA . ARG A 1 303 ? 2.150 0.119 -21.063 1.00 93.38 303 ARG A CA 1
ATOM 2433 C C . ARG A 1 303 ? 2.937 0.279 -19.770 1.00 93.38 303 ARG A C 1
ATOM 2435 O O . ARG A 1 303 ? 4.091 0.697 -19.797 1.00 93.38 303 ARG A O 1
ATOM 2442 N N . ASN A 1 304 ? 2.299 -0.038 -18.647 1.00 94.88 304 ASN A N 1
ATOM 2443 C CA . ASN A 1 304 ? 2.888 0.184 -17.338 1.00 94.88 304 ASN A CA 1
ATOM 2444 C C . ASN A 1 304 ? 3.976 -0.853 -17.032 1.00 94.88 304 ASN A C 1
ATOM 2446 O O . ASN A 1 304 ? 5.011 -0.455 -16.507 1.00 94.88 304 ASN A O 1
ATOM 2450 N N . MET A 1 305 ? 3.800 -2.118 -17.441 1.00 96.62 305 MET A N 1
ATOM 2451 C CA . MET A 1 305 ? 4.846 -3.149 -17.339 1.00 96.62 305 MET A CA 1
ATOM 2452 C C . MET A 1 305 ? 6.076 -2.807 -18.180 1.00 96.62 305 MET A C 1
ATOM 2454 O O . MET A 1 305 ? 7.198 -2.911 -17.698 1.00 96.62 305 MET A O 1
ATOM 2458 N N . PHE A 1 306 ? 5.876 -2.328 -19.410 1.00 94.69 306 PHE A N 1
ATOM 2459 C CA . PHE A 1 306 ? 6.979 -1.880 -20.256 1.00 94.69 306 PHE A CA 1
ATOM 2460 C C . PHE A 1 306 ? 7.720 -0.687 -19.637 1.00 94.69 306 PHE A C 1
ATOM 2462 O O . PHE A 1 306 ? 8.945 -0.692 -19.592 1.00 94.69 306 PHE A O 1
ATOM 2469 N N . MET A 1 307 ? 6.996 0.301 -19.097 1.00 93.94 307 MET A N 1
ATOM 2470 C CA . MET A 1 307 ? 7.607 1.423 -18.374 1.00 93.94 307 MET A CA 1
ATOM 2471 C C . MET A 1 307 ? 8.389 0.950 -17.141 1.00 93.94 307 MET A C 1
ATOM 2473 O O . MET A 1 307 ? 9.507 1.402 -16.927 1.00 93.94 307 MET A O 1
ATOM 2477 N N . LEU A 1 308 ? 7.837 0.017 -16.357 1.00 95.75 308 LEU A N 1
ATOM 2478 C CA . LEU A 1 308 ? 8.543 -0.556 -15.211 1.00 95.75 308 LEU A CA 1
ATOM 2479 C C . LEU A 1 308 ? 9.832 -1.256 -15.656 1.00 95.75 308 LEU A C 1
ATOM 2481 O O . LEU A 1 308 ? 10.875 -1.007 -15.072 1.00 95.75 308 LEU A O 1
ATOM 2485 N N . PHE A 1 309 ? 9.798 -2.046 -16.735 1.00 95.88 309 PHE A N 1
ATOM 2486 C CA . PHE A 1 309 ? 11.002 -2.667 -17.293 1.00 95.88 309 PHE A CA 1
ATOM 2487 C C . PHE A 1 309 ? 12.069 -1.625 -17.661 1.00 95.88 309 PHE A C 1
ATOM 2489 O O . PHE A 1 309 ? 13.243 -1.804 -17.349 1.00 95.88 309 PHE A O 1
ATOM 2496 N N . GLN A 1 310 ? 11.670 -0.518 -18.299 1.00 93.19 310 GLN A N 1
ATOM 2497 C CA . GLN A 1 310 ? 12.600 0.560 -18.643 1.00 93.19 310 GLN A CA 1
ATOM 2498 C C . GLN A 1 310 ? 13.226 1.195 -17.399 1.00 93.19 310 GLN A C 1
ATOM 2500 O O . GLN A 1 310 ? 14.434 1.395 -17.365 1.00 93.19 310 GLN A O 1
ATOM 2505 N N . LEU A 1 311 ? 12.422 1.471 -16.374 1.00 92.88 311 LEU A N 1
ATOM 2506 C CA . LEU A 1 311 ? 12.898 2.062 -15.125 1.00 92.88 311 LEU A CA 1
ATOM 2507 C C . LEU A 1 311 ? 13.818 1.134 -14.324 1.00 92.88 311 LEU A C 1
ATOM 2509 O O . LEU A 1 311 ? 14.743 1.616 -13.679 1.00 92.88 311 LEU A O 1
ATOM 2513 N N . GLU A 1 312 ? 13.573 -0.175 -14.368 1.00 94.56 312 GLU A N 1
ATOM 2514 C CA . GLU A 1 312 ? 14.359 -1.166 -13.628 1.00 94.56 312 GLU A CA 1
ATOM 2515 C C . GLU A 1 312 ? 15.691 -1.514 -14.307 1.00 94.56 312 GLU A C 1
ATOM 2517 O O . GLU A 1 312 ? 16.635 -1.871 -13.605 1.00 94.56 312 GLU A O 1
ATOM 2522 N N . PHE A 1 313 ? 15.771 -1.435 -15.646 1.00 93.56 313 PHE A N 1
ATOM 2523 C CA . PHE A 1 313 ? 16.891 -2.007 -16.412 1.00 93.56 313 PHE A CA 1
ATOM 2524 C C . PHE A 1 313 ? 17.557 -1.090 -17.448 1.00 93.56 313 PHE A C 1
ATOM 2526 O O . PHE A 1 313 ? 18.672 -1.381 -17.884 1.00 93.56 313 PHE A O 1
ATOM 2533 N N . VAL A 1 314 ? 16.911 -0.009 -17.894 1.00 89.50 314 VAL A N 1
ATOM 2534 C CA . VAL A 1 314 ? 17.488 0.903 -18.899 1.00 89.50 314 VAL A CA 1
ATOM 2535 C C . VAL A 1 314 ? 18.163 2.066 -18.178 1.00 89.50 314 VAL A C 1
ATOM 2537 O O . VAL A 1 314 ? 17.540 3.080 -17.868 1.00 89.50 314 VAL A O 1
ATOM 2540 N N . HIS A 1 315 ? 19.457 1.908 -17.912 1.00 84.69 315 HIS A N 1
ATOM 2541 C CA . HIS A 1 315 ? 20.264 2.824 -17.101 1.00 84.69 315 HIS A CA 1
ATOM 2542 C C . HIS A 1 315 ? 20.257 4.284 -17.588 1.00 84.69 315 HIS A C 1
ATOM 2544 O O . HIS A 1 315 ? 20.359 5.208 -16.784 1.00 84.69 315 HIS A O 1
ATOM 2550 N N . GLU A 1 316 ? 20.046 4.538 -18.878 1.00 85.44 316 GLU A N 1
ATOM 2551 C CA . GLU A 1 316 ? 19.915 5.891 -19.423 1.00 85.44 316 GLU A CA 1
ATOM 2552 C C . GLU A 1 316 ? 18.739 6.663 -18.815 1.00 85.44 316 GLU A C 1
ATOM 2554 O O . GLU A 1 316 ? 18.834 7.879 -18.657 1.00 85.44 316 GLU A O 1
ATOM 2559 N N . PHE A 1 317 ? 17.650 5.987 -18.425 1.00 81.88 317 PHE A N 1
ATOM 2560 C CA . PHE A 1 317 ? 16.565 6.654 -17.702 1.00 81.88 317 PHE A CA 1
ATOM 2561 C C . PHE A 1 317 ? 17.068 7.215 -16.377 1.00 81.88 317 PHE A C 1
ATOM 2563 O O . PHE A 1 317 ? 16.754 8.353 -16.053 1.00 81.88 317 PHE A O 1
ATOM 2570 N N . ARG A 1 318 ? 17.916 6.481 -15.654 1.00 82.38 318 ARG A N 1
ATOM 2571 C CA . ARG A 1 318 ? 18.541 6.975 -14.424 1.00 82.38 318 ARG A CA 1
ATOM 2572 C C . ARG A 1 318 ? 19.482 8.149 -14.702 1.00 82.38 318 ARG A C 1
ATOM 2574 O O . ARG A 1 318 ? 19.430 9.141 -13.980 1.00 82.38 318 ARG A O 1
ATOM 2581 N N . GLN A 1 319 ? 20.288 8.075 -15.765 1.00 81.94 319 GLN A N 1
ATOM 2582 C CA . GLN A 1 319 ? 21.223 9.148 -16.138 1.00 81.94 319 GLN A CA 1
ATOM 2583 C C . GLN A 1 319 ? 20.513 10.481 -16.417 1.00 81.94 319 GLN A C 1
ATOM 2585 O O . GLN A 1 319 ? 20.982 11.546 -16.013 1.00 81.94 319 GLN A O 1
ATOM 2590 N N . LEU A 1 320 ? 19.328 10.435 -17.037 1.00 79.69 320 LEU A N 1
ATOM 2591 C CA . LEU A 1 320 ? 18.498 11.627 -17.258 1.00 79.69 320 LEU A CA 1
ATOM 2592 C C . LEU A 1 320 ? 18.083 12.323 -15.949 1.00 79.69 320 LEU A C 1
ATOM 2594 O O . LEU A 1 320 ? 17.784 13.519 -15.962 1.00 79.69 320 LEU A O 1
ATOM 2598 N N . HIS A 1 321 ? 18.106 11.598 -14.830 1.00 80.19 321 HIS A N 1
ATOM 2599 C CA . HIS A 1 321 ? 17.744 12.070 -13.499 1.00 80.19 321 HIS A CA 1
ATOM 2600 C C . HIS A 1 321 ? 18.942 12.175 -12.535 1.00 80.19 321 HIS A C 1
ATOM 2602 O O . HIS A 1 321 ? 18.736 12.290 -11.332 1.00 80.19 321 HIS A O 1
ATOM 2608 N N . GLU A 1 322 ? 20.193 12.216 -13.021 1.00 76.06 322 GLU A N 1
ATOM 2609 C CA . GLU A 1 322 ? 21.407 12.303 -12.175 1.00 76.06 322 GLU A CA 1
ATOM 2610 C C . GLU A 1 322 ? 21.378 13.426 -11.128 1.00 76.06 322 GLU A C 1
ATOM 2612 O O . GLU A 1 322 ? 21.965 13.304 -10.055 1.00 76.06 322 GLU A O 1
ATOM 2617 N N . LYS A 1 323 ? 20.692 14.532 -11.431 1.00 77.69 323 LYS A N 1
ATOM 2618 C CA . LYS A 1 323 ? 20.589 15.693 -10.536 1.00 77.69 323 LYS A CA 1
ATOM 2619 C C . LYS A 1 323 ? 19.576 15.508 -9.406 1.00 77.69 323 LYS A C 1
ATOM 2621 O O . LYS A 1 323 ? 19.608 16.288 -8.461 1.00 77.69 323 LYS A O 1
ATOM 2626 N N . ASP A 1 324 ? 18.689 14.524 -9.524 1.00 85.19 324 ASP A N 1
ATOM 2627 C CA . ASP A 1 324 ? 17.620 14.239 -8.569 1.00 85.19 324 ASP A CA 1
ATOM 2628 C C . ASP A 1 324 ? 17.287 12.736 -8.564 1.00 85.19 324 ASP A C 1
ATOM 2630 O O . ASP A 1 324 ? 16.211 12.284 -8.971 1.00 85.19 324 ASP A O 1
ATOM 2634 N N . LEU A 1 325 ? 18.263 11.938 -8.120 1.00 78.44 325 LEU A N 1
ATOM 2635 C CA . LEU A 1 325 ? 18.106 10.488 -7.960 1.00 78.44 325 LEU A CA 1
ATOM 2636 C C . LEU A 1 325 ? 16.969 10.135 -6.994 1.00 78.44 325 LEU A C 1
ATOM 2638 O O . LEU A 1 325 ? 16.351 9.083 -7.127 1.00 78.44 325 LEU A O 1
ATOM 2642 N N . GLN A 1 326 ? 16.673 11.022 -6.045 1.00 71.25 326 GLN A N 1
ATOM 2643 C CA . GLN A 1 326 ? 15.594 10.838 -5.089 1.00 71.25 326 GLN A CA 1
ATOM 2644 C C . GLN A 1 326 ? 14.230 10.863 -5.781 1.00 71.25 326 GLN A C 1
ATOM 2646 O O . GLN A 1 326 ? 13.450 9.926 -5.616 1.00 71.25 326 GLN A O 1
ATOM 2651 N N . ALA A 1 327 ? 13.953 11.884 -6.598 1.00 76.44 327 ALA A N 1
ATOM 2652 C CA . ALA A 1 327 ? 12.721 11.931 -7.380 1.00 76.44 327 ALA A CA 1
ATOM 2653 C C . ALA A 1 327 ? 12.603 10.725 -8.322 1.00 76.44 327 ALA A C 1
ATOM 2655 O O . ALA A 1 327 ? 11.513 10.175 -8.484 1.00 76.44 327 ALA A O 1
ATOM 2656 N N . PHE A 1 328 ? 13.721 10.276 -8.900 1.00 84.88 328 PHE A N 1
ATOM 2657 C CA . PHE A 1 328 ? 13.742 9.077 -9.731 1.00 84.88 328 PHE A CA 1
ATOM 2658 C C . PHE A 1 328 ? 13.343 7.821 -8.950 1.00 84.88 328 PHE A C 1
ATOM 2660 O O . PHE A 1 328 ? 12.431 7.118 -9.370 1.00 84.88 328 PHE A O 1
ATOM 2667 N N . PHE A 1 329 ? 13.956 7.544 -7.799 1.00 82.75 329 PHE A N 1
ATOM 2668 C CA . PHE A 1 329 ? 13.616 6.361 -7.003 1.00 82.75 329 PHE A CA 1
ATOM 2669 C C . PHE A 1 329 ? 12.169 6.392 -6.487 1.00 82.75 329 PHE A C 1
ATOM 2671 O O . PHE A 1 329 ? 11.488 5.366 -6.537 1.00 82.75 329 PHE A O 1
ATOM 2678 N N . SER A 1 330 ? 11.658 7.559 -6.079 1.00 76.06 330 SER A N 1
ATOM 2679 C CA . SER A 1 330 ? 10.234 7.725 -5.753 1.00 76.06 330 SER A CA 1
ATOM 2680 C C . SER A 1 330 ? 9.342 7.378 -6.948 1.00 76.06 330 SER A C 1
ATOM 2682 O O . SER A 1 330 ? 8.375 6.631 -6.805 1.00 76.06 330 SER A O 1
ATOM 2684 N N . PHE A 1 331 ? 9.706 7.840 -8.146 1.00 85.00 331 PHE A N 1
ATOM 2685 C CA . PHE A 1 331 ? 8.984 7.526 -9.377 1.00 85.00 331 PHE A CA 1
ATOM 2686 C C . PHE A 1 331 ? 9.014 6.026 -9.717 1.00 85.00 331 PHE A C 1
ATOM 2688 O O . PHE A 1 331 ? 7.985 5.460 -10.092 1.00 85.00 331 PHE A O 1
ATOM 2695 N N . VAL A 1 332 ? 10.155 5.350 -9.530 1.00 88.81 332 VAL A N 1
ATOM 2696 C CA . VAL A 1 332 ? 10.256 3.885 -9.677 1.00 88.81 332 VAL A CA 1
ATOM 2697 C C . VAL A 1 332 ? 9.284 3.189 -8.724 1.00 88.81 332 VAL A C 1
ATOM 2699 O O . VAL A 1 332 ? 8.543 2.298 -9.142 1.00 88.81 332 VAL A O 1
ATOM 2702 N N . GLN A 1 333 ? 9.234 3.611 -7.460 1.00 83.31 333 GLN A N 1
ATOM 2703 C CA . GLN A 1 333 ? 8.362 3.002 -6.457 1.00 83.31 333 GLN A CA 1
ATOM 2704 C C . GLN A 1 333 ? 6.869 3.223 -6.755 1.00 83.31 333 GLN A C 1
ATOM 2706 O O . GLN A 1 333 ? 6.072 2.285 -6.660 1.00 83.31 333 GLN A O 1
ATOM 2711 N N . GLU A 1 334 ? 6.479 4.425 -7.177 1.00 81.25 334 GLU A N 1
ATOM 2712 C CA . GLU A 1 334 ? 5.113 4.697 -7.640 1.00 81.25 334 GLU A CA 1
ATOM 2713 C C . GLU A 1 334 ? 4.743 3.809 -8.833 1.00 81.25 334 GLU A C 1
ATOM 2715 O O . GLU A 1 334 ? 3.649 3.235 -8.884 1.00 81.25 334 GLU A O 1
ATOM 2720 N N . GLN A 1 335 ? 5.678 3.631 -9.770 1.00 92.75 335 GLN A N 1
ATOM 2721 C CA . GLN A 1 335 ? 5.451 2.805 -10.946 1.00 92.75 335 GLN A CA 1
ATOM 2722 C C . GLN A 1 335 ? 5.333 1.318 -10.602 1.00 92.75 335 GLN A C 1
ATOM 2724 O O . GLN A 1 335 ? 4.461 0.636 -11.148 1.00 92.75 335 GLN A O 1
ATOM 2729 N N . ARG A 1 336 ? 6.152 0.818 -9.671 1.00 91.06 336 ARG A N 1
ATOM 2730 C CA . ARG A 1 336 ? 6.038 -0.528 -9.092 1.00 91.06 336 ARG A CA 1
ATOM 2731 C C . ARG A 1 336 ? 4.622 -0.746 -8.538 1.00 91.06 336 ARG A C 1
ATOM 2733 O O . ARG A 1 336 ? 3.936 -1.692 -8.934 1.00 91.06 336 ARG A O 1
ATOM 2740 N N . GLN A 1 337 ? 4.135 0.170 -7.700 1.00 82.50 337 GLN A N 1
ATOM 2741 C CA . GLN A 1 337 ? 2.804 0.082 -7.090 1.00 82.50 337 GLN A CA 1
ATOM 2742 C C . GLN A 1 337 ? 1.672 0.106 -8.130 1.00 82.50 337 GLN A C 1
ATOM 2744 O O . GLN A 1 337 ? 0.734 -0.696 -8.072 1.00 82.50 337 GLN A O 1
ATOM 2749 N N . LEU A 1 338 ? 1.770 0.998 -9.117 1.00 84.69 338 LEU A N 1
ATOM 2750 C CA . LEU A 1 338 ? 0.809 1.083 -10.215 1.00 84.69 338 LEU A CA 1
ATOM 2751 C C . LEU A 1 338 ? 0.766 -0.218 -11.037 1.00 84.69 338 LEU A C 1
ATOM 2753 O O . LEU A 1 338 ? -0.302 -0.664 -11.463 1.00 84.69 338 LEU A O 1
ATOM 2757 N N . CYS A 1 339 ? 1.924 -0.844 -11.242 1.00 91.38 339 CYS A N 1
ATOM 2758 C CA . CYS A 1 339 ? 2.058 -2.111 -11.949 1.00 91.38 339 CYS A CA 1
ATOM 2759 C C . CYS A 1 339 ? 1.400 -3.274 -11.202 1.00 91.38 339 CYS A C 1
ATOM 2761 O O . CYS A 1 339 ? 0.673 -4.045 -11.829 1.00 91.38 339 CYS A O 1
ATOM 2763 N N . ALA A 1 340 ? 1.574 -3.371 -9.882 1.00 85.69 340 ALA A N 1
ATOM 2764 C CA . ALA A 1 340 ? 0.918 -4.404 -9.078 1.00 85.69 340 ALA A CA 1
ATOM 2765 C C . ALA A 1 340 ? -0.611 -4.316 -9.129 1.00 85.69 340 ALA A C 1
ATOM 2767 O O . ALA A 1 340 ? -1.282 -5.327 -9.350 1.00 85.69 340 ALA A O 1
ATOM 2768 N N . SER A 1 341 ? -1.158 -3.102 -9.023 1.00 81.50 341 SER A N 1
ATOM 2769 C CA . SER A 1 341 ? -2.601 -2.869 -9.143 1.00 81.50 341 SER A CA 1
ATOM 2770 C C . SER A 1 341 ? -3.131 -3.317 -10.510 1.00 81.50 341 SER A C 1
ATOM 2772 O O . SER A 1 341 ? -4.087 -4.092 -10.603 1.00 81.50 341 SER A O 1
ATOM 2774 N N . ASN A 1 342 ? -2.452 -2.921 -11.592 1.00 87.81 342 ASN A N 1
ATOM 2775 C CA . ASN A 1 342 ? -2.830 -3.344 -12.938 1.00 87.81 342 ASN A CA 1
ATOM 2776 C C . ASN A 1 342 ? -2.713 -4.859 -13.141 1.00 87.81 342 ASN A C 1
ATOM 2778 O O . ASN A 1 342 ? -3.563 -5.438 -13.815 1.00 87.81 342 ASN A O 1
ATOM 2782 N N . ALA A 1 343 ? -1.681 -5.500 -12.587 1.00 87.81 343 ALA A N 1
ATOM 2783 C CA . ALA A 1 343 ? -1.493 -6.944 -12.686 1.00 87.81 343 ALA A CA 1
ATOM 2784 C C . ALA A 1 343 ? -2.611 -7.710 -11.973 1.00 87.81 343 ALA A C 1
ATOM 2786 O O . ALA A 1 343 ? -3.150 -8.664 -12.529 1.00 87.81 343 ALA A O 1
ATOM 2787 N N . ALA A 1 344 ? -3.040 -7.251 -10.796 1.00 81.50 344 ALA A N 1
ATOM 2788 C CA . ALA A 1 344 ? -4.171 -7.851 -10.095 1.00 81.50 344 ALA A CA 1
ATOM 2789 C C . ALA A 1 344 ? -5.476 -7.754 -10.900 1.00 81.50 344 ALA A C 1
ATOM 2791 O O . ALA A 1 344 ? -6.185 -8.751 -11.048 1.00 81.50 344 ALA A O 1
ATOM 2792 N N . ILE A 1 345 ? -5.766 -6.588 -11.489 1.00 79.38 345 ILE A N 1
ATOM 2793 C CA . ILE A 1 345 ? -6.926 -6.418 -12.380 1.00 79.38 345 ILE A CA 1
ATOM 2794 C C . ILE A 1 345 ? -6.811 -7.353 -13.593 1.00 79.38 345 ILE A C 1
ATOM 2796 O O . ILE A 1 345 ? -7.781 -8.017 -13.963 1.00 79.38 345 ILE A O 1
ATOM 2800 N N . GLN A 1 346 ? -5.621 -7.437 -14.191 1.00 88.25 346 GLN A N 1
ATOM 2801 C CA . GLN A 1 346 ? -5.357 -8.275 -15.355 1.00 88.25 346 GLN A CA 1
ATOM 2802 C C . GLN A 1 346 ? -5.526 -9.771 -15.038 1.00 88.25 346 GLN A C 1
ATOM 2804 O O . GLN A 1 346 ? -6.144 -10.475 -15.834 1.00 88.25 346 GLN A O 1
ATOM 2809 N N . ARG A 1 347 ? -5.079 -10.258 -13.871 1.00 84.00 347 ARG A N 1
ATOM 2810 C CA . ARG A 1 347 ? -5.315 -11.642 -13.404 1.00 84.00 347 ARG A CA 1
ATOM 2811 C C . ARG A 1 347 ? -6.794 -11.974 -13.347 1.00 84.00 347 ARG A C 1
ATOM 2813 O O . ARG A 1 347 ? -7.219 -12.992 -13.889 1.00 84.00 347 ARG A O 1
ATOM 2820 N N . VAL A 1 348 ? -7.581 -11.097 -12.725 1.00 78.31 348 VAL A N 1
ATOM 2821 C CA . VAL A 1 348 ? -9.034 -11.265 -12.618 1.00 78.31 348 VAL A CA 1
ATOM 2822 C C . VAL A 1 348 ? -9.659 -11.325 -14.011 1.00 78.31 348 VAL A C 1
ATOM 2824 O O . VAL A 1 348 ? -10.360 -12.286 -14.329 1.00 78.31 348 VAL A O 1
ATOM 2827 N N . ALA A 1 349 ? -9.362 -10.342 -14.865 1.00 82.38 349 ALA A N 1
ATOM 2828 C CA . ALA A 1 349 ? -9.894 -10.276 -16.223 1.00 82.38 349 ALA A CA 1
ATOM 2829 C C . ALA A 1 349 ? -9.511 -11.509 -17.062 1.00 82.38 349 ALA A C 1
ATOM 2831 O O . ALA A 1 349 ? -10.349 -12.070 -17.771 1.00 82.38 349 ALA A O 1
ATOM 2832 N N . TRP A 1 350 ? -8.264 -11.966 -16.954 1.00 86.94 350 TRP A N 1
ATOM 2833 C CA . TRP A 1 350 ? -7.762 -13.128 -17.680 1.00 86.94 350 TRP A CA 1
ATOM 2834 C C . TRP A 1 350 ? -8.406 -14.437 -17.228 1.00 86.94 350 TRP A C 1
ATOM 2836 O O . TRP A 1 350 ? -8.759 -15.268 -18.067 1.00 86.94 350 TRP A O 1
ATOM 2846 N N . SER A 1 351 ? -8.628 -14.603 -15.924 1.00 80.81 351 SER A N 1
ATOM 2847 C CA . SER A 1 351 ? -9.347 -15.755 -15.378 1.00 80.81 351 SER A CA 1
ATOM 2848 C C . SER A 1 351 ? -10.775 -15.838 -15.919 1.00 80.81 351 SER A C 1
ATOM 2850 O O . SER A 1 351 ? -11.198 -16.908 -16.355 1.00 80.81 351 SER A O 1
ATOM 2852 N N . PHE A 1 352 ? -11.488 -14.710 -16.019 1.00 79.69 352 PHE A N 1
ATOM 2853 C CA . PHE A 1 352 ? -12.806 -14.676 -16.667 1.00 79.69 352 PHE A CA 1
ATOM 2854 C C . PHE A 1 352 ? -12.746 -14.993 -18.169 1.00 79.69 352 PHE A C 1
ATOM 2856 O O . PHE A 1 352 ? -13.592 -15.733 -18.683 1.00 79.69 352 PHE A O 1
ATOM 2863 N N . ALA A 1 353 ? -11.745 -14.467 -18.881 1.00 83.19 353 ALA A N 1
ATOM 2864 C CA . ALA A 1 353 ? -11.580 -14.715 -20.313 1.00 83.19 353 ALA A CA 1
ATOM 2865 C C . ALA A 1 353 ? -11.313 -16.199 -20.617 1.00 83.19 353 ALA A C 1
ATOM 2867 O O . ALA A 1 353 ? -11.891 -16.747 -21.557 1.00 83.19 353 ALA A O 1
ATOM 2868 N N . LYS A 1 354 ? -10.489 -16.868 -19.797 1.00 82.56 354 LYS A N 1
ATOM 2869 C CA . LYS A 1 354 ? -10.213 -18.308 -19.911 1.00 82.56 354 LYS A CA 1
ATOM 2870 C C . LYS A 1 354 ? -11.476 -19.153 -19.749 1.00 82.56 354 LYS A C 1
ATOM 2872 O O . LYS A 1 354 ? -11.698 -20.051 -20.554 1.00 82.56 354 LYS A O 1
ATOM 2877 N N . ILE A 1 355 ? -12.311 -18.831 -18.762 1.00 79.81 355 ILE A N 1
ATOM 2878 C CA . ILE A 1 355 ? -13.565 -19.556 -18.500 1.00 79.81 355 ILE A CA 1
ATOM 2879 C C . ILE A 1 355 ? -14.550 -19.381 -19.661 1.00 79.81 355 ILE A C 1
ATOM 2881 O O . ILE A 1 355 ? -15.117 -20.348 -20.165 1.00 79.81 355 ILE A O 1
ATOM 2885 N N . SER A 1 356 ? -14.679 -18.155 -20.168 1.00 79.75 356 SER A N 1
ATOM 2886 C CA . SER A 1 356 ? -15.559 -17.871 -21.311 1.00 79.75 356 SER A CA 1
ATOM 2887 C C . SER A 1 356 ? -15.124 -18.624 -22.582 1.00 79.75 356 SER A C 1
ATOM 2889 O O . SER A 1 356 ? -15.956 -19.075 -23.372 1.00 79.75 356 SER A O 1
ATOM 2891 N N . ALA A 1 357 ? -13.812 -18.795 -22.784 1.00 81.69 357 ALA A N 1
ATOM 2892 C CA . ALA A 1 357 ? -13.272 -19.548 -23.914 1.00 81.69 357 ALA A CA 1
ATOM 2893 C C . ALA A 1 357 ? -13.510 -21.067 -23.791 1.00 81.69 357 ALA A C 1
ATOM 2895 O O . ALA A 1 357 ? -13.765 -21.725 -24.805 1.00 81.69 357 ALA A O 1
ATOM 2896 N N . SER A 1 358 ? -13.470 -21.628 -22.574 1.00 77.62 358 SER A N 1
ATOM 2897 C CA . SER A 1 358 ? -13.763 -23.052 -22.353 1.00 77.62 358 SER A CA 1
ATOM 2898 C C . SER A 1 358 ? -15.240 -23.396 -22.552 1.00 77.62 358 SER A C 1
ATOM 2900 O O . SER A 1 358 ? -15.540 -24.446 -23.114 1.00 77.62 358 SER A O 1
ATOM 2902 N N . ASP A 1 359 ? -16.162 -22.499 -22.193 1.00 70.38 359 ASP A N 1
ATOM 2903 C CA . ASP A 1 359 ? -17.604 -22.738 -22.370 1.00 70.38 359 ASP A CA 1
ATOM 2904 C C . ASP A 1 359 ? -18.011 -22.760 -23.850 1.00 70.38 359 ASP A C 1
ATOM 2906 O O . ASP A 1 359 ? -18.879 -23.524 -24.271 1.00 70.38 359 ASP A O 1
ATOM 2910 N N . THR A 1 360 ? -17.325 -21.972 -24.679 1.00 66.81 360 THR A N 1
ATOM 2911 C CA . THR A 1 360 ? -17.614 -21.892 -26.119 1.00 66.81 360 THR A CA 1
ATOM 2912 C C . THR A 1 360 ? -17.192 -23.164 -26.870 1.00 66.81 360 THR A C 1
ATOM 2914 O O . THR A 1 360 ? -17.692 -23.435 -27.958 1.00 66.81 360 THR A O 1
ATOM 2917 N N . SER A 1 361 ? -16.297 -23.974 -26.294 1.00 60.12 361 SER A N 1
ATOM 2918 C CA . SER A 1 361 ? -15.767 -25.195 -26.919 1.00 60.12 361 SER A CA 1
ATOM 2919 C C . SER A 1 361 ? -16.458 -26.490 -26.462 1.00 60.12 361 SER A C 1
ATOM 2921 O O . SER A 1 361 ? -16.176 -27.543 -27.026 1.00 60.12 361 SER A O 1
ATOM 2923 N N . GLN A 1 362 ? -17.396 -26.431 -25.505 1.00 54.25 362 GLN A N 1
ATOM 2924 C CA . GLN A 1 362 ? -18.124 -27.608 -24.994 1.00 54.25 362 GLN A CA 1
ATOM 2925 C C . GLN A 1 362 ? -19.578 -27.731 -25.473 1.00 54.25 362 GLN A C 1
ATOM 2927 O O . GLN A 1 362 ? -20.281 -28.657 -25.071 1.00 54.25 362 GLN A O 1
ATOM 2932 N N . HIS A 1 363 ? -20.043 -26.861 -26.371 1.00 53.59 363 HIS A N 1
ATOM 2933 C CA . HIS A 1 363 ? -21.424 -26.917 -26.859 1.00 53.59 363 HIS A CA 1
ATOM 2934 C C . HIS A 1 363 ? -21.732 -28.055 -27.859 1.00 53.59 363 HIS A C 1
ATOM 2936 O O . HIS A 1 363 ? -22.877 -28.146 -28.301 1.00 53.59 363 HIS A O 1
ATOM 2942 N N . ASP A 1 364 ? -20.775 -28.949 -28.152 1.00 51.62 364 ASP A N 1
ATOM 2943 C CA . ASP A 1 364 ? -20.935 -30.041 -29.130 1.00 51.62 364 ASP A CA 1
ATOM 2944 C C . ASP A 1 364 ? -20.936 -31.479 -28.570 1.00 51.62 364 ASP A C 1
ATOM 2946 O O . ASP A 1 364 ? -21.151 -32.409 -29.344 1.00 51.62 364 ASP A O 1
ATOM 2950 N N . GLU A 1 365 ? -20.810 -31.725 -27.257 1.00 48.44 365 GLU A N 1
ATOM 2951 C CA . GLU A 1 365 ? -20.973 -33.093 -26.726 1.00 48.44 365 GLU A CA 1
ATOM 2952 C C . GLU A 1 365 ? -21.872 -33.172 -25.486 1.00 48.44 365 GLU A C 1
ATOM 2954 O O . GLU A 1 365 ? -21.698 -32.503 -24.470 1.00 48.44 365 GLU A O 1
ATOM 2959 N N . GLN A 1 366 ? -22.892 -34.019 -25.611 1.00 49.72 366 GLN A N 1
ATOM 2960 C CA . GLN A 1 366 ? -23.937 -34.264 -24.631 1.00 49.72 366 GLN A CA 1
ATOM 2961 C C . GLN A 1 366 ? -23.393 -34.810 -23.301 1.00 49.72 366 GLN A C 1
ATOM 2963 O O . GLN A 1 366 ? -22.592 -35.738 -23.258 1.00 49.72 366 GLN A O 1
ATOM 2968 N N . SER A 1 367 ? -24.018 -34.336 -22.220 1.00 53.31 367 SER A N 1
ATOM 2969 C CA . SER A 1 367 ? -24.080 -34.937 -20.880 1.00 53.31 367 SER A CA 1
ATOM 2970 C C . SER A 1 367 ? -22.781 -34.993 -20.067 1.00 53.31 367 SER A C 1
ATOM 2972 O O . SER A 1 367 ? -21.990 -35.920 -20.177 1.00 53.31 367 SER A O 1
ATOM 2974 N N . ASN A 1 368 ? -22.649 -34.073 -19.108 1.00 43.00 368 ASN A N 1
ATOM 2975 C CA . ASN A 1 368 ? -22.157 -34.426 -17.776 1.00 43.00 368 ASN A CA 1
ATOM 2976 C C . ASN A 1 368 ? -22.584 -33.383 -16.736 1.00 43.00 368 ASN A C 1
ATOM 2978 O O . ASN A 1 368 ? -21.948 -32.352 -16.537 1.00 43.00 368 ASN A O 1
ATOM 2982 N N . ALA A 1 369 ? -23.678 -33.693 -16.042 1.00 44.28 369 ALA A N 1
ATOM 2983 C CA . ALA A 1 369 ? -24.010 -33.083 -14.765 1.00 44.28 369 ALA A CA 1
ATOM 2984 C C . ALA A 1 369 ? -22.972 -33.555 -13.732 1.00 44.28 369 ALA A C 1
ATOM 2986 O O . ALA A 1 369 ? -22.985 -34.721 -13.344 1.00 44.28 369 ALA A O 1
ATOM 2987 N N . GLY A 1 370 ? -22.048 -32.685 -13.313 1.00 46.91 370 GLY A N 1
ATOM 2988 C CA . GLY A 1 370 ? -21.135 -33.043 -12.221 1.00 46.91 370 GLY A CA 1
ATOM 2989 C C . GLY A 1 370 ? -19.875 -32.208 -12.003 1.00 46.91 370 GLY A C 1
ATOM 2990 O O . GLY A 1 370 ? -19.145 -32.517 -11.067 1.00 46.91 370 GLY A O 1
ATOM 2991 N N . LYS A 1 371 ? -19.577 -31.175 -12.800 1.00 47.16 371 LYS A N 1
ATOM 2992 C CA . LYS A 1 371 ? -18.378 -30.345 -12.577 1.00 47.16 371 LYS A CA 1
ATOM 2993 C C . LYS A 1 371 ? -18.665 -28.851 -12.706 1.00 47.16 371 LYS A C 1
ATOM 2995 O O . LYS A 1 371 ? -18.097 -28.175 -13.551 1.00 47.16 371 LYS A O 1
ATOM 3000 N N . GLU A 1 372 ? -19.504 -28.320 -11.820 1.00 48.00 372 GLU A N 1
ATOM 3001 C CA . GLU A 1 372 ? -19.359 -26.914 -11.426 1.00 48.00 372 GLU A CA 1
ATOM 3002 C C . GLU A 1 372 ? -18.114 -26.819 -10.539 1.00 48.00 372 GLU A C 1
ATOM 3004 O O . GLU A 1 372 ? -18.188 -26.879 -9.312 1.00 48.00 372 GLU A O 1
ATOM 3009 N N . GLN A 1 373 ? -16.938 -26.749 -11.161 1.00 52.41 373 GLN A N 1
ATOM 3010 C CA . GLN A 1 373 ? -15.750 -26.302 -10.450 1.00 52.41 373 GLN A CA 1
ATOM 3011 C C . GLN A 1 373 ? -15.995 -24.823 -10.146 1.00 52.41 373 GLN A C 1
ATOM 3013 O O . GLN A 1 373 ? -16.110 -24.010 -11.064 1.00 52.41 373 GLN A O 1
ATOM 3018 N N . LYS A 1 374 ? -16.221 -24.490 -8.870 1.00 58.44 374 LYS A N 1
ATOM 3019 C CA . LYS A 1 374 ? -16.620 -23.136 -8.490 1.00 58.44 374 LYS A CA 1
ATOM 3020 C C . LYS A 1 374 ? -15.524 -22.178 -8.939 1.00 58.44 374 LYS A C 1
ATOM 3022 O O . LYS A 1 374 ? -14.352 -22.413 -8.676 1.00 58.44 374 LYS A O 1
ATOM 3027 N N . LEU A 1 375 ? -15.921 -21.078 -9.575 1.00 52.38 375 LEU A N 1
ATOM 3028 C CA . LEU A 1 375 ? -15.051 -19.967 -9.981 1.00 52.38 375 LEU A CA 1
ATOM 3029 C C . LEU A 1 375 ? -14.040 -19.572 -8.883 1.00 52.38 375 LEU A C 1
ATOM 3031 O O . LEU A 1 375 ? -12.893 -19.250 -9.183 1.00 52.38 375 LEU A O 1
ATOM 3035 N N . GLY A 1 376 ? -14.461 -19.666 -7.616 1.00 52.50 376 GLY A N 1
ATOM 3036 C CA . GLY A 1 376 ? -13.607 -19.476 -6.446 1.00 52.50 376 GLY A CA 1
ATOM 3037 C C . GLY A 1 376 ? -12.392 -20.405 -6.416 1.00 52.50 376 GLY A C 1
ATOM 3038 O O . GLY A 1 376 ? -11.289 -19.921 -6.224 1.00 52.50 376 GLY A O 1
ATOM 3039 N N . ASP A 1 377 ? -12.543 -21.697 -6.702 1.00 52.47 377 ASP A N 1
ATOM 3040 C CA . ASP A 1 377 ? -11.448 -22.673 -6.621 1.00 52.47 377 ASP A CA 1
ATOM 3041 C C . ASP A 1 377 ? -10.370 -22.411 -7.692 1.00 52.47 377 ASP A C 1
ATOM 3043 O O . ASP A 1 377 ? -9.180 -22.575 -7.434 1.00 52.47 377 ASP A O 1
ATOM 3047 N N . ILE A 1 378 ? -10.760 -21.935 -8.883 1.00 54.44 378 ILE A N 1
ATOM 3048 C CA . ILE A 1 378 ? -9.815 -21.558 -9.951 1.00 54.44 378 ILE A CA 1
ATOM 3049 C C . ILE A 1 378 ? -9.054 -20.282 -9.573 1.00 54.44 378 ILE A C 1
ATOM 3051 O O . ILE A 1 378 ? -7.835 -20.236 -9.732 1.00 54.44 378 ILE A O 1
ATOM 3055 N N . MET A 1 379 ? -9.746 -19.270 -9.038 1.00 49.59 379 MET A N 1
ATOM 3056 C CA . MET A 1 379 ? -9.106 -18.023 -8.601 1.00 49.59 379 MET A CA 1
ATOM 3057 C C . MET A 1 379 ? -8.206 -18.226 -7.375 1.00 49.59 379 MET A C 1
ATOM 3059 O O . MET A 1 379 ? -7.151 -17.605 -7.288 1.00 49.59 379 MET A O 1
ATOM 3063 N N . LEU A 1 380 ? -8.590 -19.119 -6.459 1.00 46.84 380 LEU A N 1
ATOM 3064 C CA . LEU A 1 380 ? -7.841 -19.426 -5.239 1.00 46.84 380 LEU A CA 1
ATOM 3065 C C . LEU A 1 380 ? -6.665 -20.386 -5.499 1.00 46.84 380 LEU A C 1
ATOM 3067 O O . LEU A 1 380 ? -5.646 -20.291 -4.829 1.00 46.84 380 LEU A O 1
ATOM 3071 N N . SER A 1 381 ? -6.739 -21.276 -6.495 1.00 48.75 381 SER A N 1
ATOM 3072 C CA . SER A 1 381 ? -5.614 -22.178 -6.823 1.00 48.75 381 SER A CA 1
ATOM 3073 C C . SER A 1 381 ? -4.405 -21.475 -7.457 1.00 48.75 381 SER A C 1
ATOM 3075 O O . SER A 1 381 ? -3.344 -22.080 -7.575 1.00 48.75 381 SER A O 1
ATOM 3077 N N . GLN A 1 382 ? -4.549 -20.207 -7.858 1.00 50.56 382 GLN A N 1
ATOM 3078 C CA . GLN A 1 382 ? -3.456 -19.392 -8.397 1.00 50.56 382 GLN A CA 1
ATOM 3079 C C . GLN A 1 382 ? -2.701 -18.592 -7.318 1.00 50.56 382 GLN A C 1
ATOM 3081 O O . GLN A 1 382 ? -1.763 -17.892 -7.678 1.00 50.56 382 GLN A O 1
ATOM 3086 N N . LEU A 1 383 ? -3.081 -18.702 -6.031 1.00 44.75 383 LEU A N 1
ATOM 3087 C CA . LEU A 1 383 ? -2.688 -17.856 -4.882 1.00 44.75 383 LEU A CA 1
ATOM 3088 C C . LEU A 1 383 ? -1.202 -17.784 -4.472 1.00 44.75 383 LEU A C 1
ATOM 3090 O O . LEU A 1 383 ? -0.916 -17.124 -3.478 1.00 44.75 383 LEU A O 1
ATOM 3094 N N . ASP A 1 384 ? -0.248 -18.242 -5.281 1.00 49.06 384 ASP A N 1
ATOM 3095 C CA . ASP A 1 384 ? 1.123 -17.684 -5.239 1.00 49.06 384 ASP A CA 1
ATOM 3096 C C . ASP A 1 384 ? 1.156 -16.263 -5.869 1.00 49.06 384 ASP A C 1
ATOM 3098 O O . ASP A 1 384 ? 2.141 -15.827 -6.466 1.00 49.06 384 ASP A O 1
ATOM 3102 N N . VAL A 1 385 ? 0.028 -15.540 -5.801 1.00 60.00 385 VAL A N 1
ATOM 3103 C CA . VAL A 1 385 ? -0.237 -14.302 -6.529 1.00 60.00 385 VAL A CA 1
ATOM 3104 C C . VAL A 1 385 ? 0.481 -13.146 -5.850 1.00 60.00 385 VAL A C 1
ATOM 3106 O O . VAL A 1 385 ? 0.189 -12.800 -4.706 1.00 60.00 385 VAL A O 1
ATOM 3109 N N . ILE A 1 386 ? 1.335 -12.478 -6.623 1.00 60.53 386 ILE A N 1
ATOM 3110 C CA . ILE A 1 386 ? 1.893 -11.165 -6.295 1.00 60.53 386 ILE A CA 1
ATOM 3111 C C . ILE A 1 386 ? 0.739 -10.246 -5.867 1.00 60.53 386 ILE A C 1
ATOM 3113 O O . ILE A 1 386 ? -0.173 -10.021 -6.673 1.00 60.53 386 ILE A O 1
ATOM 3117 N N . PRO A 1 387 ? 0.734 -9.709 -4.642 1.00 59.72 387 PRO A N 1
ATOM 3118 C CA . PRO A 1 387 ? -0.398 -8.949 -4.133 1.00 59.72 387 PRO A CA 1
ATOM 3119 C C . PRO A 1 387 ? -0.733 -7.745 -5.032 1.00 59.72 387 PRO A C 1
ATOM 3121 O O . PRO A 1 387 ? 0.123 -7.194 -5.721 1.00 59.72 387 PRO A O 1
ATOM 3124 N N . ALA A 1 388 ? -1.998 -7.305 -5.019 1.00 59.25 388 ALA A N 1
ATOM 3125 C CA . ALA A 1 388 ? -2.453 -6.114 -5.760 1.00 59.25 388 ALA A CA 1
ATOM 3126 C C . ALA A 1 388 ? -1.751 -4.812 -5.325 1.00 59.25 388 ALA A C 1
ATOM 3128 O O . ALA A 1 388 ? -1.907 -3.762 -5.946 1.00 59.25 388 ALA A O 1
ATOM 3129 N N . CYS A 1 389 ? -0.995 -4.894 -4.235 1.00 52.97 389 CYS A N 1
ATOM 3130 C CA . CYS A 1 389 ? -0.198 -3.852 -3.632 1.00 52.97 389 CYS A CA 1
ATOM 3131 C C . CYS A 1 389 ? 1.156 -4.481 -3.300 1.00 52.97 389 CYS A C 1
ATOM 3133 O O . CYS A 1 389 ? 1.178 -5.560 -2.718 1.00 52.97 389 CYS A O 1
ATOM 3135 N N . ILE A 1 390 ? 2.267 -3.846 -3.674 1.00 56.00 390 ILE A N 1
ATOM 3136 C CA . ILE A 1 390 ? 3.605 -4.437 -3.479 1.00 56.00 390 ILE A CA 1
ATOM 3137 C C . ILE A 1 390 ? 3.957 -4.554 -2.001 1.00 56.00 390 ILE A C 1
ATOM 3139 O O . ILE A 1 390 ? 4.656 -5.475 -1.605 1.00 56.00 390 ILE A O 1
ATOM 3143 N N . GLU A 1 391 ? 3.433 -3.671 -1.168 1.00 54.69 391 GLU A N 1
ATOM 3144 C CA . GLU A 1 391 ? 3.526 -3.783 0.282 1.00 54.69 391 GLU A CA 1
ATOM 3145 C C . GLU A 1 391 ? 2.115 -3.625 0.837 1.00 54.69 391 GLU A C 1
ATOM 3147 O O . GLU A 1 391 ? 1.392 -2.722 0.425 1.00 54.69 391 GLU A O 1
ATOM 3152 N N . ALA A 1 392 ? 1.666 -4.514 1.723 1.00 41.03 392 ALA A N 1
ATOM 3153 C CA . ALA A 1 392 ? 0.397 -4.305 2.409 1.00 41.03 392 ALA A CA 1
ATOM 3154 C C . ALA A 1 392 ? 0.556 -3.069 3.301 1.00 41.03 392 ALA A C 1
ATOM 3156 O O . ALA A 1 392 ? 1.313 -3.097 4.264 1.00 41.03 392 ALA A O 1
ATOM 3157 N N . CYS A 1 393 ? -0.130 -1.981 2.947 1.00 44.06 393 CYS A N 1
ATOM 3158 C CA . CYS A 1 393 ? -0.024 -0.694 3.628 1.00 44.06 393 CYS A CA 1
ATOM 3159 C C . CYS A 1 393 ? 1.402 -0.093 3.579 1.00 44.06 393 CYS A C 1
ATOM 3161 O O . CYS A 1 393 ? 2.042 0.012 4.621 1.00 44.06 393 CYS A O 1
ATOM 3163 N N . PRO A 1 394 ? 1.896 0.398 2.423 1.00 41.50 394 PRO A N 1
ATOM 3164 C CA . PRO A 1 394 ? 3.222 1.036 2.311 1.00 41.50 394 PRO A CA 1
ATOM 3165 C C . PRO A 1 394 ? 3.384 2.292 3.195 1.00 41.50 394 PRO A C 1
ATOM 3167 O O . PRO A 1 394 ? 4.486 2.805 3.383 1.00 41.50 394 PRO A O 1
ATOM 3170 N N . TRP A 1 395 ? 2.275 2.796 3.748 1.00 39.72 395 TRP A N 1
ATOM 3171 C CA . TRP A 1 395 ? 2.231 3.861 4.751 1.00 39.72 395 TRP A CA 1
ATOM 3172 C C . TRP A 1 395 ? 2.392 3.358 6.200 1.00 39.72 395 TRP A C 1
ATOM 3174 O O . TRP A 1 395 ? 2.749 4.139 7.070 1.00 39.72 395 TRP A O 1
ATOM 3184 N N . LEU A 1 396 ? 2.139 2.077 6.489 1.00 39.97 396 LEU A N 1
ATOM 3185 C CA . LEU A 1 396 ? 2.372 1.428 7.787 1.00 39.97 396 LEU A CA 1
ATOM 3186 C C . LEU A 1 396 ? 3.754 0.758 7.745 1.00 39.97 396 LEU A C 1
ATOM 3188 O O . LEU A 1 396 ? 3.894 -0.451 7.584 1.00 39.97 396 LEU A O 1
ATOM 3192 N N . GLN A 1 397 ? 4.793 1.585 7.836 1.00 52.25 397 GLN A N 1
ATOM 3193 C CA . GLN A 1 397 ? 6.199 1.226 7.622 1.00 52.25 397 GLN A CA 1
ATOM 3194 C C . GLN A 1 397 ? 6.825 0.494 8.825 1.00 52.25 397 GLN A C 1
ATOM 3196 O O . GLN A 1 397 ? 7.781 0.967 9.438 1.00 52.25 397 GLN A O 1
ATOM 3201 N N . ILE A 1 398 ? 6.292 -0.671 9.195 1.00 49.25 398 ILE A N 1
ATOM 3202 C CA . ILE A 1 398 ? 6.747 -1.406 10.382 1.00 49.25 398 ILE A CA 1
ATOM 3203 C C . ILE A 1 398 ? 7.643 -2.565 9.947 1.00 49.25 398 ILE A C 1
ATOM 3205 O O . ILE A 1 398 ? 7.184 -3.534 9.346 1.00 49.25 398 ILE A O 1
ATOM 3209 N N . ARG A 1 399 ? 8.943 -2.487 10.267 1.00 47.12 399 ARG A N 1
ATOM 3210 C CA . ARG A 1 399 ? 9.866 -3.621 10.087 1.00 47.12 399 ARG A CA 1
ATOM 3211 C C . ARG A 1 399 ? 9.317 -4.847 10.816 1.00 47.12 399 ARG A C 1
ATOM 3213 O O . ARG A 1 399 ? 8.899 -4.730 11.972 1.00 47.12 399 ARG A O 1
ATOM 3220 N N . LYS A 1 400 ? 9.414 -6.030 10.192 1.00 53.25 400 LYS A N 1
ATOM 3221 C CA . LYS A 1 400 ? 9.141 -7.289 10.892 1.00 53.25 400 LYS A CA 1
ATOM 3222 C C . LYS A 1 400 ? 10.009 -7.347 12.153 1.00 53.25 400 LYS A C 1
ATOM 3224 O O . LYS A 1 400 ? 11.237 -7.366 12.078 1.00 53.25 400 LYS A O 1
ATOM 3229 N N . ASN A 1 401 ? 9.374 -7.323 13.315 1.00 63.00 401 ASN A N 1
ATOM 3230 C CA . ASN A 1 401 ? 10.023 -7.316 14.619 1.00 63.00 401 ASN A CA 1
ATOM 3231 C C . ASN A 1 401 ? 9.423 -8.464 15.424 1.00 63.00 401 ASN A C 1
ATOM 3233 O O . ASN A 1 401 ? 8.214 -8.685 15.402 1.00 63.00 401 ASN A O 1
ATOM 3237 N N . ARG A 1 402 ? 10.249 -9.177 16.196 1.00 62.22 402 ARG A N 1
ATOM 3238 C CA . ARG A 1 402 ? 9.769 -10.202 17.133 1.00 62.22 402 ARG A CA 1
ATOM 3239 C C . ARG A 1 402 ? 8.683 -9.667 18.072 1.00 62.22 402 ARG A C 1
ATOM 3241 O O . ARG A 1 402 ? 7.769 -10.407 18.411 1.00 62.22 402 ARG A O 1
ATOM 3248 N N . ASN A 1 403 ? 8.749 -8.381 18.417 1.00 70.81 403 ASN A N 1
ATOM 3249 C CA . ASN A 1 403 ? 7.761 -7.704 19.255 1.00 70.81 403 ASN A CA 1
ATOM 3250 C C . ASN A 1 403 ? 6.508 -7.240 18.496 1.00 70.81 403 ASN A C 1
ATOM 3252 O O . ASN A 1 403 ? 5.636 -6.637 19.112 1.00 70.81 403 ASN A O 1
ATOM 3256 N N . GLY A 1 404 ? 6.397 -7.482 17.190 1.00 72.25 404 GLY A N 1
ATOM 3257 C CA . GLY A 1 404 ? 5.228 -7.122 16.382 1.00 72.25 404 GLY A CA 1
ATOM 3258 C C . GLY A 1 404 ? 4.284 -8.291 16.085 1.00 72.25 404 GLY A C 1
ATOM 3259 O O . GLY A 1 404 ? 3.223 -8.085 15.510 1.00 72.25 404 GLY A O 1
ATOM 3260 N N . TYR A 1 405 ? 4.630 -9.507 16.517 1.00 87.00 405 TYR A N 1
ATOM 3261 C CA . TYR A 1 405 ? 3.750 -10.671 16.419 1.00 87.00 405 TYR A CA 1
ATOM 3262 C C . TYR A 1 405 ? 2.551 -10.564 17.375 1.00 87.00 405 TYR A C 1
ATOM 3264 O O . TYR A 1 405 ? 2.732 -10.141 18.524 1.00 87.00 405 TYR A O 1
ATOM 3272 N N . PRO A 1 406 ? 1.346 -10.980 16.956 1.00 90.38 406 PRO A N 1
ATOM 3273 C CA . PRO A 1 406 ? 0.186 -10.976 17.835 1.00 90.38 406 PRO A CA 1
ATOM 3274 C C . PRO A 1 406 ? 0.354 -11.979 18.985 1.00 90.38 406 PRO A C 1
ATOM 3276 O O . PRO A 1 406 ? 1.162 -12.903 18.922 1.00 90.38 406 PRO A O 1
ATOM 3279 N N . PHE A 1 407 ? -0.401 -11.816 20.066 1.00 94.12 407 PHE A N 1
ATOM 3280 C CA . PHE A 1 407 ? -0.433 -12.818 21.136 1.00 94.12 407 PHE A CA 1
ATOM 3281 C C . PHE A 1 407 ? -1.122 -14.098 20.675 1.00 94.12 407 PHE A C 1
ATOM 3283 O O . PHE A 1 407 ? -0.681 -15.197 21.021 1.00 94.12 407 PHE A O 1
ATOM 3290 N N . PHE A 1 408 ? -2.172 -13.956 19.869 1.00 95.75 408 PHE A N 1
ATOM 3291 C CA . PHE A 1 408 ? -2.985 -15.069 19.411 1.00 95.75 408 PHE A CA 1
ATOM 3292 C C . PHE A 1 408 ? -3.089 -15.109 17.893 1.00 95.75 408 PHE A C 1
ATOM 3294 O O . PHE A 1 408 ? -3.141 -14.080 17.225 1.00 95.75 408 PHE A O 1
ATOM 3301 N N . LEU A 1 409 ? -3.174 -16.322 17.362 1.00 95.06 409 LEU A N 1
ATOM 3302 C CA . LEU A 1 409 ? -3.509 -16.595 15.973 1.00 95.06 409 LEU A CA 1
ATOM 3303 C C . LEU A 1 409 ? -4.621 -17.633 15.918 1.00 95.06 409 LEU A C 1
ATOM 3305 O O . LEU A 1 409 ? -4.730 -18.490 16.789 1.00 95.06 409 LEU A O 1
ATOM 3309 N N . TRP A 1 410 ? -5.431 -17.588 14.875 1.00 94.62 410 TRP A N 1
ATOM 3310 C CA . TRP A 1 410 ? -6.359 -18.650 14.536 1.00 94.62 410 TRP A CA 1
ATOM 3311 C C . TRP A 1 410 ? -5.643 -19.688 13.671 1.00 94.62 410 TRP A C 1
ATOM 3313 O O . TRP A 1 410 ? -5.254 -19.400 12.541 1.00 94.62 410 TRP A O 1
ATOM 3323 N N . ASP A 1 411 ? -5.461 -20.895 14.198 1.00 94.75 411 ASP A N 1
ATOM 3324 C CA . ASP A 1 411 ? -4.988 -22.043 13.430 1.00 94.75 411 ASP A CA 1
ATOM 3325 C C . ASP A 1 411 ? -6.156 -22.586 12.605 1.00 94.75 411 ASP A C 1
ATOM 3327 O O . ASP A 1 411 ? -7.125 -23.132 13.147 1.00 94.75 411 ASP A O 1
ATOM 3331 N N . VAL A 1 412 ? -6.074 -22.418 11.285 1.00 89.25 412 VAL A N 1
ATOM 3332 C CA . VAL A 1 412 ? -7.168 -22.774 10.379 1.00 89.25 412 VAL A CA 1
ATOM 3333 C C . VAL A 1 412 ? -7.360 -24.289 10.291 1.00 89.25 412 VAL A C 1
ATOM 3335 O O . VAL A 1 412 ? -8.496 -24.763 10.227 1.00 89.25 412 VAL A O 1
ATOM 3338 N N . ALA A 1 413 ? -6.272 -25.061 10.357 1.00 88.00 413 ALA A N 1
ATOM 3339 C CA . ALA A 1 413 ? -6.325 -26.517 10.278 1.00 88.00 413 ALA A CA 1
ATOM 3340 C C . ALA A 1 413 ? -6.915 -27.123 11.557 1.00 88.00 413 ALA A C 1
ATOM 3342 O O . ALA A 1 413 ? -7.742 -28.035 11.495 1.00 88.00 413 ALA A O 1
ATOM 3343 N N . LEU A 1 414 ? -6.520 -26.598 12.720 1.00 91.75 414 LEU A N 1
ATOM 3344 C CA . LEU A 1 414 ? -7.028 -27.048 14.018 1.00 91.75 414 LEU A CA 1
ATOM 3345 C C . LEU A 1 414 ? -8.341 -26.375 14.426 1.00 91.75 414 LEU A C 1
ATOM 3347 O O . LEU A 1 414 ? -8.920 -26.773 15.437 1.00 91.75 414 LEU A O 1
ATOM 3351 N N . ARG A 1 415 ? -8.801 -25.383 13.654 1.00 93.75 415 ARG A N 1
ATOM 3352 C CA . ARG A 1 415 ? -10.003 -24.582 13.908 1.00 93.75 415 ARG A CA 1
ATOM 3353 C C . ARG A 1 415 ? -10.034 -24.055 15.340 1.00 93.75 415 ARG A C 1
ATOM 3355 O O . ARG A 1 415 ? -11.021 -24.239 16.050 1.00 93.75 415 ARG A O 1
ATOM 3362 N N . LYS A 1 416 ? -8.930 -23.452 15.783 1.00 96.00 416 LYS A N 1
ATOM 3363 C CA . LYS A 1 416 ? -8.826 -22.913 17.142 1.00 96.00 416 LYS A CA 1
ATOM 3364 C C . LYS A 1 416 ? -7.881 -21.728 17.240 1.00 96.00 416 LYS A C 1
ATOM 3366 O O . LYS A 1 416 ? -6.889 -21.645 16.520 1.00 96.00 416 LYS A O 1
ATOM 3371 N N . THR A 1 417 ? -8.142 -20.866 18.208 1.00 96.56 417 THR A N 1
ATOM 3372 C CA . THR A 1 417 ? -7.212 -19.824 18.626 1.00 96.56 417 THR A CA 1
ATOM 3373 C C . THR A 1 417 ? -6.052 -20.467 19.391 1.00 96.56 417 THR A C 1
ATOM 3375 O O . THR A 1 417 ? -6.253 -21.257 20.316 1.00 96.56 417 THR A O 1
ATOM 3378 N N . VAL A 1 418 ? -4.826 -20.130 19.007 1.00 96.12 418 VAL A N 1
ATOM 3379 C CA . VAL A 1 418 ? -3.577 -20.574 19.628 1.00 96.12 418 VAL A CA 1
ATOM 3380 C C . VAL A 1 418 ? -2.747 -19.375 20.052 1.00 96.12 418 VAL A C 1
ATOM 3382 O O . VAL A 1 418 ? -2.774 -18.326 19.414 1.00 96.12 418 VAL A O 1
ATOM 3385 N N . GLU A 1 419 ? -1.990 -19.530 21.132 1.00 95.31 419 GLU A N 1
ATOM 3386 C CA . GLU A 1 419 ? -1.031 -18.521 21.572 1.00 95.31 419 GLU A CA 1
ATOM 3387 C C . GLU A 1 419 ? 0.287 -18.696 20.815 1.00 95.31 419 GLU A C 1
ATOM 3389 O O . GLU A 1 419 ? 0.814 -19.811 20.749 1.00 95.31 419 GLU A O 1
ATOM 3394 N N . ILE A 1 420 ? 0.860 -17.614 20.284 1.00 92.31 420 ILE A N 1
ATOM 3395 C CA . ILE A 1 420 ? 2.115 -17.692 19.517 1.00 92.31 420 ILE A CA 1
ATOM 3396 C C . ILE A 1 420 ? 3.255 -18.271 20.355 1.00 92.31 420 ILE A C 1
ATOM 3398 O O . ILE A 1 420 ? 4.044 -19.065 19.850 1.00 92.31 420 ILE A O 1
ATOM 3402 N N . ALA A 1 421 ? 3.312 -17.949 21.649 1.00 90.69 421 ALA A N 1
ATOM 3403 C CA . ALA A 1 421 ? 4.330 -18.474 22.557 1.00 90.69 421 ALA A CA 1
ATOM 3404 C C . ALA A 1 421 ? 4.305 -20.011 22.687 1.00 90.69 421 ALA A C 1
ATOM 3406 O O . ALA A 1 421 ? 5.303 -20.611 23.082 1.00 90.69 421 ALA A O 1
ATOM 3407 N N . SER A 1 422 ? 3.184 -20.657 22.344 1.00 91.44 422 SER A N 1
ATOM 3408 C CA . SER A 1 422 ? 3.050 -22.119 22.352 1.00 91.44 422 SER A CA 1
ATOM 3409 C C . SER A 1 422 ? 3.561 -22.794 21.070 1.00 91.44 422 SER A C 1
ATOM 3411 O O . SER A 1 422 ? 3.682 -24.022 21.022 1.00 91.44 422 SER A O 1
ATOM 3413 N N . LEU A 1 423 ? 3.874 -22.014 20.031 1.00 90.44 423 LEU A N 1
ATOM 3414 C CA . LEU A 1 423 ? 4.343 -22.515 18.744 1.00 90.44 423 LEU A CA 1
ATOM 3415 C C . LEU A 1 423 ? 5.861 -22.723 18.760 1.00 90.44 423 LEU A C 1
ATOM 3417 O O . LEU A 1 423 ? 6.618 -21.976 19.375 1.00 90.44 423 LEU A O 1
ATOM 3421 N N . ARG A 1 424 ? 6.327 -23.765 18.060 1.00 83.88 424 ARG A N 1
ATOM 3422 C CA . ARG A 1 424 ? 7.759 -24.126 18.012 1.00 83.88 424 ARG A CA 1
ATOM 3423 C C . ARG A 1 424 ? 8.615 -23.108 17.256 1.00 83.88 424 ARG A C 1
ATOM 3425 O O . ARG A 1 424 ? 9.823 -23.055 17.466 1.00 83.88 424 ARG A O 1
ATOM 3432 N N . SER A 1 425 ? 7.999 -22.346 16.361 1.00 86.56 425 SER A N 1
ATOM 3433 C CA . SER A 1 425 ? 8.626 -21.323 15.532 1.00 86.56 425 SER A CA 1
ATOM 3434 C C . SER A 1 425 ? 7.642 -20.181 15.308 1.00 86.56 425 SER A C 1
ATOM 3436 O O . SER A 1 425 ? 6.438 -20.353 15.493 1.00 86.56 425 SER A O 1
ATOM 3438 N N . GLN A 1 426 ? 8.160 -19.026 14.892 1.00 85.00 426 GLN A N 1
ATOM 3439 C CA . GLN A 1 426 ? 7.324 -17.916 14.446 1.00 85.00 426 GLN A CA 1
ATOM 3440 C C . GLN A 1 426 ? 6.589 -18.335 13.168 1.00 85.00 426 GLN A C 1
ATOM 3442 O O . GLN A 1 426 ? 7.261 -18.695 12.198 1.00 85.00 426 GLN A O 1
ATOM 3447 N N . PRO A 1 427 ? 5.250 -18.394 13.184 1.00 88.50 427 PRO A N 1
ATOM 3448 C CA . PRO A 1 427 ? 4.498 -18.828 12.022 1.00 88.50 427 PRO A CA 1
ATOM 3449 C C . PRO A 1 427 ? 4.346 -17.694 11.013 1.00 88.50 427 PRO A C 1
ATOM 3451 O O . PRO A 1 427 ? 4.190 -16.538 11.400 1.00 88.50 427 PRO A O 1
ATOM 3454 N N . GLU A 1 428 ? 4.286 -18.049 9.736 1.00 84.81 428 GLU A N 1
ATOM 3455 C CA . GLU A 1 428 ? 3.700 -17.156 8.741 1.00 84.81 428 GLU A CA 1
ATOM 3456 C C . GLU A 1 428 ? 2.191 -17.040 8.987 1.00 84.81 428 GLU A C 1
ATOM 3458 O O . GLU A 1 428 ? 1.533 -18.027 9.352 1.00 84.81 428 GLU A O 1
ATOM 3463 N N . TYR A 1 429 ? 1.635 -15.842 8.818 1.00 85.00 429 TYR A N 1
ATOM 3464 C CA . TYR A 1 429 ? 0.212 -15.613 9.043 1.00 85.00 429 TYR A CA 1
ATOM 3465 C C . TYR A 1 429 ? -0.399 -14.555 8.132 1.00 85.00 429 TYR A C 1
ATOM 3467 O O . TYR A 1 429 ? 0.235 -13.589 7.707 1.00 85.00 429 TYR A O 1
ATOM 3475 N N . ILE A 1 430 ? -1.692 -14.744 7.873 1.00 76.12 430 ILE A N 1
ATOM 3476 C CA . ILE A 1 430 ? -2.530 -13.816 7.123 1.00 76.12 430 ILE A CA 1
ATOM 3477 C C . ILE A 1 430 ? -3.264 -12.920 8.109 1.00 76.12 430 ILE A C 1
ATOM 3479 O O . ILE A 1 430 ? -3.905 -13.398 9.041 1.00 76.12 430 ILE A O 1
ATOM 3483 N N . CYS A 1 431 ? -3.219 -11.619 7.890 1.00 74.06 431 CYS A N 1
ATOM 3484 C CA . CYS A 1 431 ? -3.994 -10.653 8.641 1.00 74.06 431 CYS A CA 1
ATOM 3485 C C . CYS A 1 431 ? -5.318 -10.358 7.925 1.00 74.06 431 CYS A C 1
ATOM 3487 O O . CYS A 1 431 ? -5.346 -10.033 6.737 1.00 74.06 431 CYS A O 1
ATOM 3489 N N . THR A 1 432 ? -6.424 -10.387 8.662 1.00 67.81 432 THR A N 1
ATOM 3490 C CA . THR A 1 432 ? -7.688 -9.808 8.214 1.00 67.81 432 THR A CA 1
ATOM 3491 C C . THR A 1 432 ? -8.374 -9.097 9.372 1.00 67.81 432 THR A C 1
ATOM 3493 O O . THR A 1 432 ? -8.421 -9.583 10.502 1.00 67.81 432 THR A O 1
ATOM 3496 N N . SER A 1 433 ? -8.908 -7.911 9.104 1.00 65.94 433 SER A N 1
ATOM 3497 C CA . SER A 1 433 ? -9.730 -7.181 10.061 1.00 65.94 433 SER A CA 1
ATOM 3498 C C . SER A 1 433 ? -10.960 -6.681 9.349 1.00 65.94 433 SER A C 1
ATOM 3500 O O . SER A 1 433 ? -10.891 -6.065 8.286 1.00 65.94 433 SER A O 1
ATOM 3502 N N . HIS A 1 434 ? -12.101 -6.920 9.973 1.00 55.53 434 HIS A N 1
ATOM 3503 C CA . HIS A 1 434 ? -13.354 -6.363 9.520 1.00 55.53 434 HIS A CA 1
ATOM 3504 C C . HIS A 1 434 ? -13.917 -5.463 10.599 1.00 55.53 434 HIS A C 1
ATOM 3506 O O . HIS A 1 434 ? -13.790 -5.713 11.790 1.00 55.53 434 HIS A O 1
ATOM 3512 N N . THR A 1 435 ? -14.629 -4.423 10.179 1.00 50.19 435 THR A N 1
ATOM 3513 C CA . THR A 1 435 ? -15.267 -3.483 11.105 1.00 50.19 435 THR A CA 1
ATOM 3514 C C . THR A 1 435 ? -16.549 -4.076 11.710 1.00 50.19 435 THR A C 1
ATOM 3516 O O . THR A 1 435 ? -17.635 -3.519 11.581 1.00 50.19 435 THR A O 1
ATOM 3519 N N . TRP A 1 436 ? -16.451 -5.231 12.377 1.00 58.91 436 TRP A N 1
ATOM 3520 C CA . TRP A 1 436 ? -17.593 -5.968 12.931 1.00 58.91 436 TRP A CA 1
ATOM 3521 C C . TRP A 1 436 ? -18.246 -5.242 14.113 1.00 58.91 436 TRP A C 1
ATOM 3523 O O . TRP A 1 436 ? -19.463 -5.344 14.290 1.00 58.91 436 TRP A O 1
ATOM 3533 N N . GLY A 1 437 ? -17.479 -4.438 14.861 1.00 58.47 437 GLY A N 1
ATOM 3534 C CA . GLY A 1 437 ? -17.997 -3.597 15.945 1.00 58.47 437 GLY A CA 1
ATOM 3535 C C . GLY A 1 437 ? -19.147 -2.682 15.502 1.00 58.47 437 GLY A C 1
ATOM 3536 O O . GLY A 1 437 ? -20.042 -2.407 16.290 1.00 58.47 437 GLY A O 1
ATOM 3537 N N . ARG A 1 438 ? -19.198 -2.305 14.213 1.00 55.19 438 ARG A N 1
ATOM 3538 C CA . ARG A 1 438 ? -20.239 -1.438 13.626 1.00 55.19 438 ARG A CA 1
ATOM 3539 C C . ARG A 1 438 ? -21.618 -2.085 13.514 1.00 55.19 438 ARG A C 1
ATOM 3541 O O . ARG A 1 438 ? -22.608 -1.382 13.339 1.00 55.19 438 ARG A O 1
ATOM 3548 N N . TRP A 1 439 ? -21.687 -3.413 13.535 1.00 68.81 439 TRP A N 1
ATOM 3549 C CA . TRP A 1 439 ? -22.941 -4.164 13.411 1.00 68.81 439 TRP A CA 1
ATOM 3550 C C . TRP A 1 439 ? -23.196 -5.054 14.618 1.00 68.81 439 TRP A C 1
ATOM 3552 O O . TRP A 1 439 ? -24.065 -5.929 14.544 1.00 68.81 439 TRP A O 1
ATOM 3562 N N . ARG A 1 440 ? -22.425 -4.854 15.693 1.00 77.12 440 ARG A N 1
ATOM 3563 C CA . ARG A 1 440 ? -22.559 -5.581 16.948 1.00 77.12 440 ARG A CA 1
ATOM 3564 C C . ARG A 1 440 ? -23.987 -5.435 17.462 1.00 77.12 440 ARG A C 1
ATOM 3566 O O . ARG A 1 440 ? -24.558 -4.350 17.455 1.00 77.12 440 ARG A O 1
ATOM 3573 N N . ILE A 1 441 ? -24.575 -6.542 17.895 1.00 80.31 441 ILE A N 1
ATOM 3574 C CA . ILE A 1 441 ? -25.883 -6.512 18.549 1.00 80.31 441 ILE A CA 1
ATOM 3575 C C . ILE A 1 441 ? -25.652 -6.061 19.996 1.00 80.31 441 ILE A C 1
ATOM 3577 O O . ILE A 1 441 ? -25.160 -6.841 20.810 1.00 80.31 441 ILE A O 1
ATOM 3581 N N . GLU A 1 442 ? -25.956 -4.803 20.317 1.00 70.06 442 GLU A N 1
ATOM 3582 C CA . GLU A 1 442 ? -25.816 -4.264 21.677 1.00 70.06 442 GLU A CA 1
ATOM 3583 C C . GLU A 1 442 ? -27.013 -4.620 22.585 1.00 70.06 442 GLU A C 1
ATOM 3585 O O . GLU A 1 442 ? -28.137 -4.832 22.126 1.00 70.06 442 GLU A O 1
ATOM 3590 N N . GLY A 1 443 ? -26.771 -4.685 23.901 1.00 59.66 443 GLY A N 1
ATOM 3591 C CA . GLY A 1 443 ? -27.831 -4.528 24.908 1.00 59.66 443 GLY A CA 1
ATOM 3592 C C . GLY A 1 443 ? -28.731 -5.728 25.242 1.00 59.66 443 GLY A C 1
ATOM 3593 O O . GLY A 1 443 ? -29.790 -5.518 25.830 1.00 59.66 443 GLY A O 1
ATOM 3594 N N . LYS A 1 444 ? -28.368 -6.981 24.928 1.00 49.12 444 LYS A N 1
ATOM 3595 C CA . LYS A 1 444 ? -29.120 -8.165 25.406 1.00 49.12 444 LYS A CA 1
ATOM 3596 C C . LYS A 1 444 ? -28.217 -9.233 26.018 1.00 49.12 444 LYS A C 1
ATOM 3598 O O . LYS A 1 444 ? -27.161 -9.536 25.460 1.00 49.12 444 LYS A O 1
ATOM 3603 N N . GLU A 1 445 ? -28.672 -9.848 27.115 1.00 45.47 445 GLU A N 1
ATOM 3604 C CA . GLU A 1 445 ? -28.222 -11.187 27.523 1.00 45.47 445 GLU A CA 1
ATOM 3605 C C . GLU A 1 445 ? -28.285 -12.105 26.288 1.00 45.47 445 GLU A C 1
ATOM 3607 O O . GLU A 1 445 ? -29.344 -12.265 25.679 1.00 45.47 445 GLU A O 1
ATOM 3612 N N . GLY A 1 446 ? -27.132 -12.628 25.854 1.00 57.97 446 GLY A N 1
ATOM 3613 C CA . GLY A 1 446 ? -26.997 -13.437 24.632 1.00 57.97 446 GLY A CA 1
ATOM 3614 C C . GLY A 1 446 ? -26.345 -12.748 23.422 1.00 57.97 446 GLY A C 1
ATOM 3615 O O . GLY A 1 446 ? -26.212 -13.380 22.374 1.00 57.97 446 GLY A O 1
ATOM 3616 N N . SER A 1 447 ? -25.898 -11.490 23.533 1.00 77.38 447 SER A N 1
ATOM 3617 C CA . SER A 1 447 ? -25.113 -10.816 22.475 1.00 77.38 447 SER A CA 1
ATOM 3618 C C . SER A 1 447 ? -23.710 -11.398 22.282 1.00 77.38 447 SER A C 1
ATOM 3620 O O . SER A 1 447 ? -23.107 -11.215 21.228 1.00 77.38 447 SER A O 1
ATOM 3622 N N . LEU A 1 448 ? -23.203 -12.112 23.283 1.00 85.94 448 LEU A N 1
ATOM 3623 C CA . LEU A 1 448 ? -21.951 -12.851 23.260 1.00 85.94 448 LEU A CA 1
ATOM 3624 C C . LEU A 1 448 ? -22.257 -14.341 23.086 1.00 85.94 448 LEU A C 1
ATOM 3626 O O . LEU A 1 448 ? -23.139 -14.879 23.754 1.00 85.94 448 LEU A O 1
ATOM 3630 N N . ILE A 1 449 ? -21.538 -15.007 22.189 1.00 90.75 449 ILE A N 1
ATOM 3631 C CA . ILE A 1 449 ? -21.729 -16.423 21.887 1.00 90.75 449 ILE A CA 1
ATOM 3632 C C . ILE A 1 449 ? -20.399 -17.164 21.885 1.00 90.75 449 ILE A C 1
ATOM 3634 O O . ILE A 1 449 ? -19.370 -16.621 21.495 1.00 90.75 449 ILE A O 1
ATOM 3638 N N . THR A 1 450 ? -20.418 -18.426 22.297 1.00 93.56 450 THR A N 1
ATOM 3639 C CA . THR A 1 450 ? -19.276 -19.316 22.104 1.00 93.56 450 THR A CA 1
ATOM 3640 C C . THR A 1 450 ? -19.148 -19.654 20.623 1.00 93.56 450 THR A C 1
ATOM 3642 O O . THR A 1 450 ? -20.122 -20.048 19.973 1.00 93.56 450 THR A O 1
ATOM 3645 N N . VAL A 1 451 ? -17.937 -19.508 20.102 1.00 93.50 451 VAL A N 1
ATOM 3646 C CA . VAL A 1 451 ? -17.532 -20.043 18.804 1.00 93.50 451 VAL A CA 1
ATOM 3647 C C . VAL A 1 451 ? -16.554 -21.169 19.090 1.00 93.50 451 VAL A C 1
ATOM 3649 O O . VAL A 1 451 ? -15.663 -21.006 19.921 1.00 93.50 451 VAL A O 1
ATOM 3652 N N . ASP A 1 452 ? -16.754 -22.316 18.447 1.00 94.00 452 ASP A N 1
ATOM 3653 C CA . ASP A 1 452 ? -15.898 -23.477 18.673 1.00 94.00 452 ASP A CA 1
ATOM 3654 C C . ASP A 1 452 ? -14.436 -23.133 18.360 1.00 94.00 452 ASP A C 1
ATOM 3656 O O . ASP A 1 452 ? -14.157 -22.455 17.372 1.00 94.00 452 ASP A O 1
ATOM 3660 N N . GLY A 1 453 ? -13.528 -23.533 19.249 1.00 94.12 453 GLY A N 1
ATOM 3661 C CA . GLY A 1 453 ? -12.099 -23.230 19.157 1.00 94.12 453 GLY A CA 1
ATOM 3662 C C . GLY A 1 453 ? -11.664 -21.807 19.537 1.00 94.12 453 GLY A C 1
ATOM 3663 O O . GLY A 1 453 ? -10.462 -21.583 19.669 1.00 94.12 453 GLY A O 1
ATOM 3664 N N . VAL A 1 454 ? -12.575 -20.851 19.753 1.00 95.50 454 VAL A N 1
ATOM 3665 C CA . VAL A 1 454 ? -12.216 -19.495 20.214 1.00 95.50 454 VAL A CA 1
ATOM 3666 C C . VAL A 1 454 ? -12.171 -19.463 21.742 1.00 95.50 454 VAL A C 1
ATOM 3668 O O . VAL A 1 454 ? -13.085 -19.941 22.412 1.00 95.50 454 VAL A O 1
ATOM 3671 N N . LEU A 1 455 ? -11.104 -18.892 22.309 1.00 93.81 455 LEU A N 1
ATOM 3672 C CA . LEU A 1 455 ? -10.841 -18.928 23.758 1.00 93.81 455 LEU A CA 1
ATOM 3673 C C . LEU A 1 455 ? -11.779 -18.041 24.591 1.00 93.81 455 LEU A C 1
ATOM 3675 O O . LEU A 1 455 ? -11.843 -18.185 25.810 1.00 93.81 455 LEU A O 1
ATOM 3679 N N . TRP A 1 456 ? -12.502 -17.126 23.953 1.00 93.12 456 TRP A N 1
ATOM 3680 C CA . TRP A 1 456 ? -13.409 -16.182 24.598 1.00 93.12 456 TRP A CA 1
ATOM 3681 C C . TRP A 1 456 ? -14.768 -16.149 23.907 1.00 93.12 456 TRP A C 1
ATOM 3683 O O . TRP A 1 456 ? -14.957 -16.643 22.795 1.00 93.12 456 TRP A O 1
ATOM 3693 N N . LEU A 1 457 ? -15.736 -15.531 24.581 1.00 92.00 457 LEU A N 1
ATOM 3694 C CA . LEU A 1 457 ? -17.039 -15.284 23.988 1.00 92.00 457 LEU A CA 1
ATOM 3695 C C . LEU A 1 457 ? -16.938 -14.216 22.903 1.00 92.00 457 LEU A C 1
ATOM 3697 O O . LEU A 1 457 ? -16.303 -13.179 23.081 1.00 92.00 457 LEU A O 1
ATOM 3701 N N . VAL A 1 458 ? -17.620 -14.457 21.794 1.00 90.50 458 VAL A N 1
ATOM 3702 C CA . VAL A 1 458 ? -17.549 -13.627 20.602 1.00 90.50 458 VAL A CA 1
ATOM 3703 C C . VAL A 1 458 ? -18.850 -12.843 20.424 1.00 90.50 458 VAL A C 1
ATOM 3705 O O . VAL A 1 458 ? -19.932 -13.426 20.504 1.00 90.50 458 VAL A O 1
ATOM 3708 N N . PRO A 1 459 ? -18.798 -11.528 20.169 1.00 87.50 459 PRO A N 1
ATOM 3709 C CA . PRO A 1 459 ? -19.992 -10.736 19.924 1.00 87.50 459 PRO A CA 1
ATOM 3710 C C . PRO A 1 459 ? -20.676 -11.089 18.605 1.00 87.50 459 PRO A C 1
ATOM 3712 O O . PRO A 1 459 ? -20.049 -11.180 17.552 1.00 87.50 459 PRO A O 1
ATOM 3715 N N . GLN A 1 460 ? -21.996 -11.235 18.661 1.00 86.75 460 GLN A N 1
ATOM 3716 C CA . GLN A 1 460 ? -22.849 -11.387 17.491 1.00 86.75 460 GLN A CA 1
ATOM 3717 C C . GLN A 1 460 ? -23.002 -10.064 16.739 1.00 86.75 460 GLN A C 1
ATOM 3719 O O . GLN A 1 460 ? -22.914 -8.976 17.318 1.00 86.75 460 GLN A O 1
ATOM 3724 N N . ASN A 1 461 ? -23.305 -10.164 15.446 1.00 82.56 461 ASN A N 1
ATOM 3725 C CA . ASN A 1 461 ? -23.603 -9.017 14.603 1.00 82.56 461 ASN A CA 1
ATOM 3726 C C . ASN A 1 461 ? -24.867 -9.240 13.756 1.00 82.56 461 ASN A C 1
ATOM 3728 O O . ASN A 1 461 ? -25.357 -10.357 13.615 1.00 82.56 461 ASN A O 1
ATOM 3732 N N . THR A 1 462 ? -25.402 -8.156 13.197 1.00 78.19 462 THR A N 1
ATOM 3733 C CA . THR A 1 462 ? -26.640 -8.167 12.393 1.00 78.19 462 THR A CA 1
ATOM 3734 C C . THR A 1 462 ? -26.446 -8.585 10.933 1.00 78.19 462 THR A C 1
ATOM 3736 O O . THR A 1 462 ? -27.424 -8.687 10.194 1.00 78.19 462 THR A O 1
ATOM 3739 N N . ARG A 1 463 ? -25.205 -8.804 10.482 1.00 71.00 463 ARG A N 1
ATOM 3740 C CA . ARG A 1 463 ? -24.872 -9.060 9.073 1.00 71.00 463 ARG A CA 1
ATOM 3741 C C . ARG A 1 463 ? -24.724 -10.538 8.754 1.00 71.00 463 ARG A C 1
ATOM 3743 O O . ARG A 1 463 ? -25.135 -10.960 7.678 1.00 71.00 463 ARG A O 1
ATOM 3750 N N . PHE A 1 464 ? -24.142 -11.312 9.659 1.00 77.31 464 PHE A N 1
ATOM 3751 C CA . PHE A 1 464 ? -23.858 -12.721 9.433 1.00 77.31 464 PHE A CA 1
ATOM 3752 C C . PHE A 1 464 ? -23.756 -13.498 10.743 1.00 77.31 464 PHE A C 1
ATOM 3754 O O . PHE A 1 464 ? -23.579 -12.951 11.832 1.00 77.31 464 PHE A O 1
ATOM 3761 N N . ARG A 1 465 ? -23.847 -14.823 10.623 1.00 83.25 465 ARG A N 1
ATOM 3762 C CA . ARG A 1 465 ? -23.753 -15.739 11.755 1.00 83.25 465 ARG A CA 1
ATOM 3763 C C . ARG A 1 465 ? -22.291 -16.003 12.109 1.00 83.25 465 ARG A C 1
ATOM 3765 O O . ARG A 1 465 ? -21.598 -16.728 11.402 1.00 83.25 465 ARG A O 1
ATOM 3772 N N . VAL A 1 466 ? -21.857 -15.466 13.243 1.00 85.94 466 VAL A N 1
ATOM 3773 C CA . VAL A 1 466 ? -20.463 -15.520 13.708 1.00 85.94 466 VAL A CA 1
ATOM 3774 C C . VAL A 1 466 ? -19.954 -16.951 13.925 1.00 85.94 466 VAL A C 1
ATOM 3776 O O . VAL A 1 466 ? -18.807 -17.248 13.617 1.00 85.94 466 VAL A O 1
ATOM 3779 N N . GLN A 1 467 ? -20.808 -17.881 14.356 1.00 89.75 467 GLN A N 1
ATOM 3780 C CA . GLN A 1 467 ? -20.420 -19.288 14.536 1.00 89.75 467 GLN A CA 1
ATOM 3781 C C . GLN A 1 467 ? -20.099 -20.010 13.218 1.00 89.75 467 GLN A C 1
ATOM 3783 O O . GLN A 1 467 ? -19.531 -21.094 13.252 1.00 89.75 467 GLN A O 1
ATOM 3788 N N . GLY A 1 468 ? -20.480 -19.443 12.067 1.00 86.25 468 GLY A N 1
ATOM 3789 C CA . GLY A 1 468 ? -20.114 -19.970 10.750 1.00 86.25 468 GLY A CA 1
ATOM 3790 C C . GLY A 1 468 ? -18.749 -19.491 10.250 1.00 86.25 468 GLY A C 1
ATOM 3791 O O . GLY A 1 468 ? -18.253 -20.022 9.261 1.00 86.25 468 GLY A O 1
ATOM 3792 N N . LEU A 1 469 ? -18.131 -18.510 10.919 1.00 84.94 469 LEU A N 1
ATOM 3793 C CA . LEU A 1 469 ? -16.849 -17.940 10.500 1.00 84.94 469 LEU A CA 1
ATOM 3794 C C . LEU A 1 469 ? -15.698 -18.951 10.453 1.00 84.94 469 LEU A C 1
ATOM 3796 O O . LEU A 1 469 ? -14.940 -18.864 9.496 1.00 84.94 469 LEU A O 1
ATOM 3800 N N . PRO A 1 470 ? -15.557 -19.928 11.375 1.00 88.62 470 PRO A N 1
ATOM 3801 C CA . PRO A 1 470 ? -14.518 -20.951 11.248 1.00 88.62 470 PRO A CA 1
ATOM 3802 C C . PRO A 1 470 ? -14.565 -21.697 9.907 1.00 88.62 470 PRO A C 1
ATOM 3804 O O . PRO A 1 470 ? -13.528 -21.939 9.296 1.00 88.62 470 PRO A O 1
ATOM 3807 N N . GLU A 1 471 ? -15.768 -22.021 9.421 1.00 81.00 471 GLU A N 1
ATOM 3808 C CA . GLU A 1 471 ? -15.953 -22.721 8.145 1.00 81.00 471 GLU A CA 1
ATOM 3809 C C . GLU A 1 471 ? -15.683 -21.798 6.950 1.00 81.00 471 GLU A C 1
ATOM 3811 O O . GLU A 1 471 ? -15.093 -22.225 5.963 1.00 81.00 471 GLU A O 1
ATOM 3816 N N . LEU A 1 472 ? -16.076 -20.523 7.045 1.00 76.31 472 LEU A N 1
ATOM 3817 C CA . LEU A 1 472 ? -15.786 -19.521 6.015 1.00 76.31 472 LEU A CA 1
ATOM 3818 C C . LEU A 1 472 ? -14.285 -19.234 5.913 1.00 76.31 472 LEU A C 1
ATOM 3820 O O . LEU A 1 472 ? -13.752 -19.175 4.811 1.00 76.31 472 LEU A O 1
ATOM 3824 N N . LEU A 1 473 ? -13.593 -19.107 7.047 1.00 74.12 473 LEU A N 1
ATOM 3825 C CA . LEU A 1 473 ? -12.145 -18.914 7.079 1.00 74.12 473 LEU A CA 1
ATOM 3826 C C . LEU A 1 473 ? -11.419 -20.097 6.440 1.00 74.12 473 LEU A C 1
ATOM 3828 O O . LEU A 1 473 ? -10.482 -19.867 5.691 1.00 74.12 473 LEU A O 1
ATOM 3832 N N . LEU A 1 474 ? -11.889 -21.330 6.647 1.00 75.69 474 LEU A N 1
ATOM 3833 C CA . LEU A 1 474 ? -11.328 -22.513 5.987 1.00 75.69 474 LEU A CA 1
ATOM 3834 C C . LEU A 1 474 ? -11.544 -22.519 4.461 1.00 75.69 474 LEU A C 1
ATOM 3836 O O . LEU A 1 474 ? -10.726 -23.066 3.728 1.00 75.69 474 LEU A O 1
ATOM 3840 N N . GLN A 1 475 ? -12.639 -21.928 3.974 1.00 68.75 475 GLN A N 1
ATOM 3841 C CA . GLN A 1 475 ? -12.910 -21.808 2.534 1.00 68.75 475 GLN A CA 1
ATOM 3842 C C . GLN A 1 475 ? -12.036 -20.749 1.852 1.00 68.75 475 GLN A C 1
ATOM 3844 O O . GLN A 1 475 ? -11.794 -20.841 0.652 1.00 68.75 475 GLN A O 1
ATOM 3849 N N . VAL A 1 476 ? -11.599 -19.732 2.597 1.00 60.19 476 VAL A N 1
ATOM 3850 C CA . VAL A 1 476 ? -10.779 -18.627 2.073 1.00 60.19 476 VAL A CA 1
ATOM 3851 C C . VAL A 1 476 ? -9.289 -18.904 2.274 1.00 60.19 476 VAL A C 1
ATOM 3853 O O . VAL A 1 476 ? -8.479 -18.627 1.394 1.00 60.19 476 VAL A O 1
ATOM 3856 N N . VAL A 1 477 ? -8.927 -19.483 3.418 1.00 65.56 477 VAL A N 1
ATOM 3857 C CA . VAL A 1 477 ? -7.557 -19.801 3.821 1.00 65.56 477 VAL A CA 1
ATOM 3858 C C . VAL A 1 477 ? -7.475 -21.307 4.050 1.00 65.56 477 VAL A C 1
ATOM 3860 O O . VAL A 1 477 ? -8.012 -21.834 5.014 1.00 65.56 477 VAL A O 1
ATOM 3863 N N . HIS A 1 478 ? -6.812 -22.026 3.147 1.00 59.06 478 HIS A N 1
ATOM 3864 C CA . HIS A 1 478 ? -6.818 -23.493 3.159 1.00 59.06 478 HIS A CA 1
ATOM 3865 C C . HIS A 1 478 ? -5.913 -24.096 4.247 1.00 59.06 478 HIS A C 1
ATOM 3867 O O . HIS A 1 478 ? -6.149 -25.213 4.710 1.00 59.06 478 HIS A O 1
ATOM 3873 N N . SER A 1 479 ? -4.871 -23.371 4.659 1.00 63.94 479 SER A N 1
ATOM 3874 C CA . SER A 1 479 ? -3.910 -23.802 5.675 1.00 63.94 479 SER A CA 1
ATOM 3875 C C . SER A 1 479 ? -3.127 -22.616 6.230 1.00 63.94 479 SER A C 1
ATOM 3877 O O . SER A 1 479 ? -2.951 -21.619 5.537 1.00 63.94 479 SER A O 1
ATOM 3879 N N . GLY A 1 480 ? -2.605 -22.759 7.448 1.00 85.62 480 GLY A N 1
ATOM 3880 C CA . GLY A 1 480 ? -1.768 -21.753 8.096 1.00 85.62 480 GLY A CA 1
ATOM 3881 C C . GLY A 1 480 ? -2.496 -21.014 9.211 1.00 85.62 480 GLY A C 1
ATOM 3882 O O . GLY A 1 480 ? -3.501 -21.491 9.750 1.00 85.62 480 GLY A O 1
ATOM 3883 N N . TYR A 1 481 ? -1.950 -19.860 9.570 1.00 92.00 481 TYR A N 1
ATOM 3884 C CA . TYR A 1 481 ? -2.444 -19.055 10.672 1.00 92.00 481 TYR A CA 1
ATOM 3885 C C . TYR A 1 481 ? -3.095 -17.780 10.155 1.00 92.00 481 TYR A C 1
ATOM 3887 O O . TYR A 1 481 ? -2.611 -17.149 9.218 1.00 92.00 481 TYR A O 1
ATOM 3895 N N . VAL A 1 482 ? -4.194 -17.391 10.790 1.00 87.50 482 VAL A N 1
ATOM 3896 C CA . VAL A 1 482 ? -4.895 -16.145 10.493 1.00 87.50 482 VAL A CA 1
ATOM 3897 C C . VAL A 1 482 ? -4.934 -15.303 11.751 1.00 87.50 482 VAL A C 1
ATOM 3899 O O . VAL A 1 482 ? -5.403 -15.754 12.793 1.00 87.50 482 VAL A O 1
ATOM 3902 N N . TRP A 1 483 ? -4.485 -14.061 11.662 1.00 89.62 483 TRP A N 1
ATOM 3903 C CA . TRP A 1 483 ? -4.860 -13.062 12.641 1.00 89.62 483 TRP A CA 1
ATOM 3904 C C . TRP A 1 483 ? -6.189 -12.448 12.215 1.00 89.62 483 TRP A C 1
ATOM 3906 O O . TRP A 1 483 ? -6.289 -11.812 11.167 1.00 89.62 483 TRP A O 1
ATOM 3916 N N . PHE A 1 484 ? -7.215 -12.678 13.026 1.00 86.06 484 PHE A N 1
ATOM 3917 C CA . PHE A 1 484 ? -8.548 -12.123 12.843 1.00 86.06 484 PHE A CA 1
ATOM 3918 C C . PHE A 1 484 ? -8.988 -11.513 14.162 1.00 86.06 484 PHE A C 1
ATOM 3920 O O . PHE A 1 484 ? -9.099 -12.226 15.159 1.00 86.06 484 PHE A O 1
ATOM 3927 N N . ASP A 1 485 ? -9.219 -10.205 14.174 1.00 84.19 485 ASP A N 1
ATOM 3928 C CA . ASP A 1 485 ? -9.465 -9.413 15.382 1.00 84.19 485 ASP A CA 1
ATOM 3929 C C . ASP A 1 485 ? -10.522 -10.022 16.325 1.00 84.19 485 ASP A C 1
ATOM 3931 O O . ASP A 1 485 ? -10.344 -10.044 17.540 1.00 84.19 485 ASP A O 1
ATOM 3935 N N . LEU A 1 486 ? -11.577 -10.619 15.779 1.00 86.50 486 LEU A N 1
ATOM 3936 C CA . LEU A 1 486 ? -12.640 -11.265 16.540 1.00 86.50 486 LEU A CA 1
ATOM 3937 C C . LEU A 1 486 ? -12.191 -12.548 17.276 1.00 86.50 486 LEU A C 1
ATOM 3939 O O . LEU A 1 486 ? -12.695 -12.858 18.359 1.00 86.50 486 LEU A O 1
ATOM 3943 N N . PHE A 1 487 ? -11.262 -13.303 16.682 1.00 91.44 487 PHE A N 1
ATOM 3944 C CA . PHE A 1 487 ? -10.769 -14.602 17.174 1.00 91.44 487 PHE A CA 1
ATOM 3945 C C . PHE A 1 487 ? -9.384 -14.524 17.815 1.00 91.44 487 PHE A C 1
ATOM 3947 O O . PHE A 1 487 ? -8.976 -15.476 18.480 1.00 91.44 487 PHE A O 1
ATOM 3954 N N . CYS A 1 488 ? -8.680 -13.403 17.636 1.00 93.19 488 CYS A N 1
ATOM 3955 C CA . CYS A 1 488 ? -7.321 -13.181 18.130 1.00 93.19 488 CYS A CA 1
ATOM 3956 C C . CYS A 1 488 ? -7.200 -12.037 19.156 1.00 93.19 488 CYS A C 1
ATOM 3958 O O . CYS A 1 488 ? -6.173 -11.941 19.818 1.00 93.19 488 CYS A O 1
ATOM 3960 N N . ILE A 1 489 ? -8.239 -11.217 19.363 1.00 90.81 489 ILE A N 1
ATOM 3961 C CA . ILE A 1 489 ? -8.309 -10.246 20.466 1.00 90.81 489 ILE A CA 1
ATOM 3962 C C . ILE A 1 489 ? -9.404 -10.659 21.461 1.00 90.81 489 ILE A C 1
ATOM 3964 O O . ILE A 1 489 ? -10.556 -10.822 21.041 1.00 90.81 489 ILE A O 1
ATOM 3968 N N . PRO A 1 490 ? -9.105 -10.780 22.770 1.00 91.88 490 PRO A N 1
ATOM 3969 C CA . PRO A 1 490 ? -10.134 -10.975 23.787 1.00 91.88 490 PRO A CA 1
ATOM 3970 C C . PRO A 1 490 ? -11.223 -9.895 23.720 1.00 91.88 490 PRO A C 1
ATOM 3972 O O . PRO A 1 490 ? -10.949 -8.703 23.615 1.00 91.88 490 PRO A O 1
ATOM 3975 N N . GLN A 1 491 ? -12.490 -10.306 23.773 1.00 87.62 491 GLN A N 1
ATOM 3976 C CA . GLN A 1 491 ? -13.646 -9.414 23.564 1.00 87.62 491 GLN A CA 1
ATOM 3977 C C . GLN A 1 491 ? -14.221 -8.839 24.868 1.00 87.62 491 GLN A C 1
ATOM 3979 O O . GLN A 1 491 ? -15.339 -8.316 24.902 1.00 87.62 491 GLN A O 1
ATOM 3984 N N . ASP A 1 492 ? -13.449 -8.955 25.943 1.00 83.81 492 ASP A N 1
ATOM 3985 C CA . ASP A 1 492 ? -13.808 -8.666 27.330 1.00 83.81 492 ASP A CA 1
ATOM 3986 C C . ASP A 1 492 ? -13.246 -7.332 27.846 1.00 83.81 492 ASP A C 1
ATOM 3988 O O . ASP A 1 492 ? -13.438 -7.007 29.013 1.00 83.81 492 ASP A O 1
ATOM 3992 N N . ARG A 1 493 ? -12.574 -6.553 26.983 1.00 80.19 493 ARG A N 1
ATOM 3993 C CA . ARG A 1 493 ? -11.866 -5.308 27.345 1.00 80.19 493 ARG A CA 1
ATOM 3994 C C . ARG A 1 493 ? -10.760 -5.508 28.390 1.00 80.19 493 ARG A C 1
ATOM 3996 O O . ARG A 1 493 ? -10.378 -4.557 29.064 1.00 80.19 493 ARG A O 1
ATOM 4003 N N . SER A 1 494 ? -10.234 -6.725 28.517 1.00 85.81 494 SER A N 1
ATOM 4004 C CA . SER A 1 494 ? -9.061 -6.986 29.348 1.00 85.81 494 SER A CA 1
ATOM 4005 C C . SER A 1 494 ? -7.854 -6.158 28.898 1.00 85.81 494 SER A C 1
ATOM 4007 O O . SER A 1 494 ? -7.755 -5.734 27.745 1.00 85.81 494 SER A O 1
ATOM 4009 N N . GLU A 1 495 ? -6.877 -5.988 29.791 1.00 83.38 495 GLU A N 1
ATOM 4010 C CA . GLU A 1 495 ? -5.587 -5.366 29.464 1.00 83.38 495 GLU A CA 1
ATOM 4011 C C . GLU A 1 495 ? -4.949 -6.012 28.222 1.00 83.38 495 GLU A C 1
ATOM 4013 O O . GLU A 1 495 ? -4.454 -5.323 27.333 1.00 83.38 495 GLU A O 1
ATOM 4018 N N . ARG A 1 496 ? -5.056 -7.342 28.095 1.00 89.38 496 ARG A N 1
ATOM 4019 C CA . ARG A 1 496 ? -4.599 -8.080 26.911 1.00 89.38 496 ARG A CA 1
ATOM 4020 C C . ARG A 1 496 ? -5.295 -7.611 25.635 1.00 89.38 496 ARG A C 1
ATOM 4022 O O . ARG A 1 496 ? -4.621 -7.450 24.621 1.00 89.38 496 ARG A O 1
ATOM 4029 N N . ALA A 1 497 ? -6.611 -7.406 25.678 1.00 84.88 497 ALA A N 1
ATOM 4030 C CA . ALA A 1 497 ? -7.366 -6.889 24.543 1.00 84.88 497 ALA A CA 1
ATOM 4031 C C . ALA A 1 497 ? -6.877 -5.495 24.140 1.00 84.88 497 ALA A C 1
ATOM 4033 O O . ALA A 1 497 ? -6.641 -5.247 22.962 1.00 84.88 497 ALA A O 1
ATOM 4034 N N . LEU A 1 498 ? -6.679 -4.606 25.117 1.00 73.19 498 LEU A N 1
ATOM 4035 C CA . LEU A 1 498 ? -6.219 -3.235 24.886 1.00 73.19 498 LEU A CA 1
ATOM 4036 C C . LEU A 1 498 ? -4.808 -3.193 24.290 1.00 73.19 498 LEU A C 1
ATOM 4038 O O . LEU A 1 498 ? -4.578 -2.466 23.326 1.00 73.19 498 LEU A O 1
ATOM 4042 N N . ILE A 1 499 ? -3.885 -4.006 24.816 1.00 77.69 499 ILE A N 1
ATOM 4043 C CA . ILE A 1 499 ? -2.524 -4.135 24.280 1.00 77.69 499 ILE A CA 1
ATOM 4044 C C . ILE A 1 499 ? -2.568 -4.631 22.832 1.00 77.69 499 ILE A C 1
ATOM 4046 O O . ILE A 1 499 ? -1.876 -4.088 21.975 1.00 77.69 499 ILE A O 1
ATOM 4050 N N . GLU A 1 500 ? -3.374 -5.650 22.541 1.00 81.56 500 GLU A N 1
ATOM 4051 C CA . GLU A 1 500 ? -3.441 -6.219 21.194 1.00 81.56 500 GLU A CA 1
ATOM 4052 C C . GLU A 1 500 ? -4.099 -5.263 20.191 1.00 81.56 500 GLU A C 1
ATOM 4054 O O . GLU A 1 500 ? -3.636 -5.149 19.058 1.00 81.56 500 GLU A O 1
ATOM 4059 N N . ILE A 1 501 ? -5.118 -4.506 20.619 1.00 74.31 501 ILE A N 1
ATOM 4060 C CA . ILE A 1 501 ? -5.715 -3.422 19.826 1.00 74.31 501 ILE A CA 1
ATOM 4061 C C . ILE A 1 501 ? -4.672 -2.340 19.525 1.00 74.31 501 ILE A C 1
ATOM 4063 O O . ILE A 1 501 ? -4.537 -1.923 18.377 1.00 74.31 501 ILE A O 1
ATOM 4067 N N . ALA A 1 502 ? -3.903 -1.909 20.529 1.00 68.31 502 ALA A N 1
ATOM 4068 C CA . ALA A 1 502 ? -2.868 -0.891 20.349 1.00 68.31 502 ALA A CA 1
ATOM 4069 C C . ALA A 1 502 ? -1.771 -1.337 19.369 1.00 68.31 502 ALA A C 1
ATOM 4071 O O . ALA A 1 502 ? -1.196 -0.510 18.672 1.00 68.31 502 ALA A O 1
ATOM 4072 N N . ARG A 1 503 ? -1.520 -2.647 19.282 1.00 77.31 503 ARG A N 1
ATOM 4073 C CA . ARG A 1 503 ? -0.508 -3.249 18.407 1.00 77.31 503 ARG A CA 1
ATOM 4074 C C . ARG A 1 503 ? -1.039 -3.635 17.031 1.00 77.31 503 ARG A C 1
ATOM 4076 O O . ARG A 1 503 ? -0.287 -4.215 16.258 1.00 77.31 503 ARG A O 1
ATOM 4083 N N . GLN A 1 504 ? -2.297 -3.333 16.694 1.00 71.75 504 GLN A N 1
ATOM 4084 C CA . GLN A 1 504 ? -2.887 -3.723 15.407 1.00 71.75 504 GLN A CA 1
ATOM 4085 C C . GLN A 1 504 ? -2.044 -3.268 14.219 1.00 71.75 504 GLN A C 1
ATOM 4087 O O . GLN A 1 504 ? -1.791 -4.065 13.327 1.00 71.75 504 GLN A O 1
ATOM 4092 N N . ALA A 1 505 ? -1.542 -2.033 14.233 1.00 59.22 505 ALA A N 1
ATOM 4093 C CA . ALA A 1 505 ? -0.631 -1.545 13.202 1.00 59.22 505 ALA A CA 1
ATOM 4094 C C . ALA A 1 505 ? 0.586 -2.474 13.041 1.00 59.22 505 ALA A C 1
ATOM 4096 O O . ALA A 1 505 ? 0.855 -2.969 11.945 1.00 59.22 505 ALA A O 1
ATOM 4097 N N . SER A 1 506 ? 1.272 -2.779 14.145 1.00 70.31 506 SER A N 1
ATOM 4098 C CA . SER A 1 506 ? 2.456 -3.641 14.169 1.00 70.31 506 SER A CA 1
ATOM 4099 C C . SER A 1 506 ? 2.144 -5.087 13.784 1.00 70.31 506 SER A C 1
ATOM 4101 O O . SER A 1 506 ? 2.954 -5.715 13.107 1.00 70.31 506 SER A O 1
ATOM 4103 N N . ILE A 1 507 ? 0.969 -5.601 14.151 1.00 72.94 507 ILE A N 1
ATOM 4104 C CA . ILE A 1 507 ? 0.489 -6.933 13.765 1.00 72.94 507 ILE A CA 1
ATOM 4105 C C . ILE A 1 507 ? 0.244 -6.982 12.254 1.00 72.94 507 ILE A C 1
ATOM 4107 O O . ILE A 1 507 ? 0.733 -7.878 11.579 1.00 72.94 507 ILE A O 1
ATOM 4111 N N . PHE A 1 508 ? -0.427 -5.986 11.680 1.00 64.88 508 PHE A N 1
ATOM 4112 C CA . PHE A 1 508 ? -0.620 -5.921 10.231 1.00 64.88 508 PHE A CA 1
ATOM 4113 C C . PHE A 1 508 ? 0.714 -5.836 9.488 1.00 64.88 508 PHE A C 1
ATOM 4115 O O . PHE A 1 508 ? 0.908 -6.554 8.513 1.00 64.88 508 PHE A O 1
ATOM 4122 N N . GLY A 1 509 ? 1.650 -5.017 9.977 1.00 62.38 509 GLY A N 1
ATOM 4123 C CA . GLY A 1 509 ? 2.988 -4.902 9.391 1.00 62.38 509 GLY A CA 1
ATOM 4124 C C . GLY A 1 509 ? 3.847 -6.167 9.527 1.00 62.38 509 GLY A C 1
ATOM 4125 O O . GLY A 1 509 ? 4.805 -6.340 8.779 1.00 62.38 509 GLY A O 1
ATOM 4126 N N . ASN A 1 510 ? 3.521 -7.070 10.461 1.00 74.06 510 ASN A N 1
ATOM 4127 C CA . ASN A 1 510 ? 4.220 -8.349 10.623 1.00 74.06 510 ASN A CA 1
ATOM 4128 C C . ASN A 1 510 ? 3.562 -9.518 9.884 1.00 74.06 510 ASN A C 1
ATOM 4130 O O . ASN A 1 510 ? 4.171 -10.587 9.833 1.00 74.06 510 ASN A O 1
ATOM 4134 N N . ALA A 1 511 ? 2.361 -9.337 9.336 1.00 70.25 511 ALA A N 1
ATOM 4135 C CA . ALA A 1 511 ? 1.686 -10.364 8.559 1.00 70.25 511 ALA A CA 1
ATOM 4136 C C . ALA A 1 511 ? 2.380 -10.581 7.207 1.00 70.25 511 ALA A C 1
ATOM 4138 O O . ALA A 1 511 ? 2.948 -9.661 6.620 1.00 70.25 511 ALA A O 1
ATOM 4139 N N . ASP A 1 512 ? 2.322 -11.806 6.696 1.00 67.81 512 ASP A N 1
ATOM 4140 C CA . ASP A 1 512 ? 2.874 -12.152 5.381 1.00 67.81 512 ASP A CA 1
ATOM 4141 C C . ASP A 1 512 ? 1.926 -11.741 4.256 1.00 67.81 512 ASP A C 1
ATOM 4143 O O . ASP A 1 512 ? 2.352 -11.365 3.167 1.00 67.81 512 ASP A O 1
ATOM 4147 N N . PHE A 1 513 ? 0.627 -11.754 4.555 1.00 61.31 513 PHE A N 1
ATOM 4148 C CA . PHE A 1 513 ? -0.432 -11.357 3.641 1.00 61.31 513 PHE A CA 1
ATOM 4149 C C . PHE A 1 513 ? -1.526 -10.613 4.407 1.00 61.31 513 PHE A C 1
ATOM 4151 O O . PHE A 1 513 ? -1.790 -10.908 5.573 1.00 61.31 513 PHE A O 1
ATOM 4158 N N . ALA A 1 514 ? -2.207 -9.681 3.743 1.00 59.16 514 ALA A N 1
ATOM 4159 C CA . ALA A 1 514 ? -3.377 -9.001 4.288 1.00 59.16 514 ALA A CA 1
ATOM 4160 C C . ALA A 1 514 ? -4.571 -9.163 3.342 1.00 59.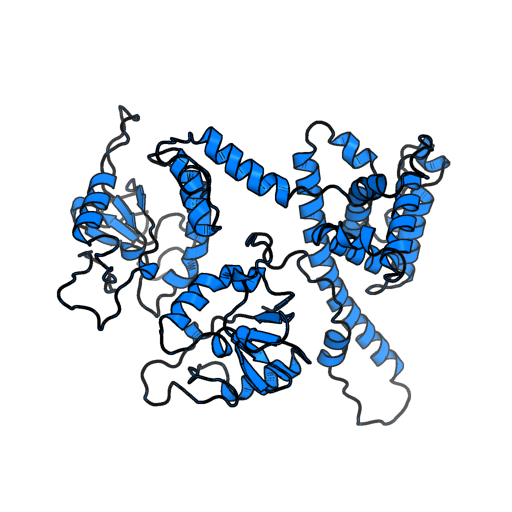16 514 ALA A C 1
ATOM 4162 O O . ALA A 1 514 ? -4.439 -8.969 2.133 1.00 59.16 514 ALA A O 1
ATOM 4163 N N . VAL A 1 515 ? -5.734 -9.508 3.895 1.00 54.31 515 VAL A N 1
ATOM 4164 C CA . VAL A 1 515 ? -6.987 -9.686 3.145 1.00 54.31 515 VAL A CA 1
ATOM 4165 C C . VAL A 1 515 ? -8.042 -8.735 3.707 1.00 54.31 515 VAL A C 1
ATOM 4167 O O . VAL A 1 515 ? -8.292 -8.732 4.918 1.00 54.31 515 VAL A O 1
ATOM 4170 N N . ALA A 1 516 ? -8.630 -7.924 2.823 1.00 42.31 516 ALA A N 1
ATOM 4171 C CA . ALA A 1 516 ? -9.616 -6.887 3.139 1.00 42.31 516 ALA A CA 1
ATOM 4172 C C . ALA A 1 516 ? -11.052 -7.304 2.804 1.00 42.31 516 ALA A C 1
ATOM 4174 O O . ALA A 1 516 ? -11.240 -7.972 1.759 1.00 42.31 516 ALA A O 1
#

pLDDT: mean 73.85, std 17.06, range [32.84, 96.62]